Protein AF-A0A534Q8P6-F1 (afdb_monomer_lite)

Sequence (407 aa):
MGNRSRAVISVIGRDQKGVVARVSTYLASSNVNIEDIEQRVMEGLFIMTMLVDLSDLQTTLDELVLGLRRIGEEINMEVTVRLAGGPPERKRVAALVTREPHCLEQLIREREAGSLNGDLVVILSNHPDLEPLARQHGIPFAWSPSTDKTAHEDFLLARFGEHRPDLVVLARYMQILSQRVIDRYPFRIINIHPSLLPYHPGSNAYKQAWEEGVRVSGEGPEGHLPPGALPGRGGGHLVSAGFMVWVTGPDEVSLLEVADAIAARLRARRVPTETLDGRTPGIEALEGDGLAGRVAFVASTLARHGVATVVAVPADRCTERQQVRSLVGSMIEVYVRPARGVPRTGYEPPERPEVEIVSPEAAPGAGVERTLRTLEILKLLPPGDDTPYSEEEEREVLRRLKGFGYL

pLDDT: mean 70.34, std 19.44, range [22.45, 97.81]

Foldseek 3Di:
DDDFWKKKKKKKDFDDPCLCVQLVVLCVVQVKAFPDKDWDDDPRMTIIITIITCPPGPDDPVVSQVSQVVSCVVVVIDMDMGTDPDQQPAFAEEEEEEQDCPLVVVVLVCVVVVVRSHDHAEYEYLDCNCVVVCVVSVHHYDHHHCPPVVVRLVVVVVVCVVRVGQAYEHSVRPDDDDPVSCVVNPVRYYYDDVDDDDDDDDLLRLVVVVVVVVVVDPDDDDDDDDDDDDPDDDDDDDLQQEAEEEEAEQDLVLLVVLLVLLQVVCVVLVQAEDEAEPVDPSLVSLDDPLSLVSVLLRSQSCSRVRYYYYYRYYDQDQVSVVNSCVVHVRYAYEYEAEPDDDGDPRRDGHPAGLAYAYPPHPDPCPSSVLVVVLCVLLVSGPDDPDDDDDPVSSVVSVVSCVVVVSD

Radius of gyration: 25.94 Å; chains: 1; bounding box: 69×55×58 Å

Secondary structure (DSSP, 8-state):
-----EEEEEEEEE--TTHHHHHHHHHHHTT-EEEEEEEEEETTEEEEEEEEE-TT-SS-HHHHHHHHHHHHHHTTEEEEEEEETSPP--EEEEEEE-S--HHHHHHHHHHHTT-SSEEEEEEEESSSTTHHHHHHTT--EEE--TTSHHHHHHHHHHHHHHH--SEEEEES--S---HHHHTTSTT-EEEE-SSPP-S--STTHHHHHHHHHHHT--S-S--PPPPPPPPP---S-------EEEEE-S-HHHHHHHHHHHHHHHHHTT--EEEEETTSTTGGGG-STTHHHHHHHHHHHHHHTT-EEEEE----SHHHHHHHHHH-TTEEEEEEEESSS---TTPPPPSS-SEEEEESPSSTTHHHHHHHHHHHHTTSSPPPSS-PPPHHHHHHHHHHHHHTT--

Structure (mmCIF, N/CA/C/O backbone):
data_AF-A0A534Q8P6-F1
#
_entry.id   AF-A0A534Q8P6-F1
#
loop_
_atom_site.group_PDB
_atom_site.id
_atom_site.type_symbol
_atom_site.label_atom_id
_atom_site.label_alt_id
_atom_site.label_comp_id
_atom_site.label_asym_id
_atom_site.label_entity_id
_atom_site.label_seq_id
_atom_site.pdbx_PDB_ins_code
_atom_site.Cartn_x
_atom_site.Cartn_y
_atom_site.Cartn_z
_atom_site.occupancy
_atom_site.B_iso_or_equiv
_atom_site.auth_seq_id
_atom_site.auth_comp_id
_atom_site.auth_asym_id
_atom_site.auth_atom_id
_atom_site.pdbx_PDB_model_num
ATOM 1 N N . MET A 1 1 ? -14.763 -16.137 32.608 1.00 33.44 1 MET A N 1
ATOM 2 C CA . MET A 1 1 ? -14.062 -14.881 32.266 1.00 33.44 1 MET A CA 1
ATOM 3 C C . MET A 1 1 ? -15.046 -14.049 31.466 1.00 33.44 1 MET A C 1
ATOM 5 O O . MET A 1 1 ? -15.541 -14.556 30.470 1.00 33.44 1 MET A O 1
ATOM 9 N N . GLY A 1 2 ? -15.458 -12.893 31.993 1.00 36.91 2 GLY A N 1
ATOM 10 C CA . GLY A 1 2 ? -16.567 -12.098 31.452 1.00 36.91 2 GLY A CA 1
ATOM 11 C C . GLY A 1 2 ? -16.323 -11.669 30.006 1.00 36.91 2 GLY A C 1
ATOM 12 O O . GLY A 1 2 ? -15.196 -11.348 29.636 1.00 36.91 2 GLY A O 1
ATOM 13 N N . ASN A 1 3 ? -17.376 -11.718 29.195 1.00 43.03 3 ASN A N 1
ATOM 14 C CA . ASN A 1 3 ? -17.354 -11.385 27.777 1.00 43.03 3 ASN A CA 1
ATOM 15 C C . ASN A 1 3 ? -17.116 -9.869 27.620 1.00 43.03 3 ASN A C 1
ATOM 17 O O . ASN A 1 3 ? -18.063 -9.091 27.723 1.00 43.03 3 ASN A O 1
ATOM 21 N N . ARG A 1 4 ? -15.855 -9.440 27.458 1.00 56.53 4 ARG A N 1
ATOM 22 C CA . ARG A 1 4 ? -15.509 -8.024 27.242 1.00 56.53 4 ARG A CA 1
ATOM 23 C C . ARG A 1 4 ? -16.146 -7.555 25.938 1.00 56.53 4 ARG A C 1
ATOM 25 O O . ARG A 1 4 ? -15.756 -8.013 24.864 1.00 56.53 4 ARG A O 1
ATOM 32 N N . SER A 1 5 ? -17.131 -6.669 26.037 1.00 78.88 5 SER A N 1
ATOM 33 C CA . SER A 1 5 ? -17.804 -6.099 24.870 1.00 78.88 5 SER A CA 1
ATOM 34 C C . SER A 1 5 ? -16.984 -4.917 24.381 1.00 78.88 5 SER A C 1
ATOM 36 O O . SER A 1 5 ? -17.054 -3.834 24.947 1.00 78.88 5 SER A O 1
ATOM 38 N N . ARG A 1 6 ? -16.159 -5.132 23.359 1.00 86.12 6 ARG A N 1
ATOM 39 C CA . ARG A 1 6 ? -15.326 -4.080 22.771 1.00 86.12 6 ARG A CA 1
ATOM 40 C C . ARG A 1 6 ? -16.016 -3.451 21.572 1.00 86.12 6 ARG A C 1
ATOM 42 O O . ARG A 1 6 ? -16.829 -4.095 20.909 1.00 86.12 6 ARG A O 1
ATOM 49 N N . ALA A 1 7 ? -15.650 -2.222 21.239 1.00 83.12 7 ALA A N 1
ATOM 50 C CA . ALA A 1 7 ? -16.031 -1.598 19.980 1.00 83.12 7 ALA A CA 1
ATOM 51 C C . ALA A 1 7 ? -14.885 -0.779 19.390 1.00 83.12 7 ALA A C 1
ATOM 53 O O . ALA A 1 7 ? -14.023 -0.284 20.107 1.00 83.12 7 ALA A O 1
ATOM 54 N N . VAL A 1 8 ? -14.891 -0.638 18.071 1.00 83.25 8 VAL A N 1
ATOM 55 C CA . VAL A 1 8 ? -14.047 0.295 17.334 1.00 83.25 8 VAL A CA 1
ATOM 56 C C . VAL A 1 8 ? -14.908 1.478 16.920 1.00 83.25 8 VAL A C 1
ATOM 58 O O . VAL A 1 8 ? -15.946 1.300 16.278 1.00 83.25 8 VAL A O 1
ATOM 61 N N . ILE A 1 9 ? -14.479 2.677 17.289 1.00 85.12 9 ILE A N 1
ATOM 62 C CA . ILE A 1 9 ? -15.102 3.937 16.893 1.00 85.12 9 ILE A CA 1
ATOM 63 C C . ILE A 1 9 ? -14.171 4.617 15.898 1.00 85.12 9 ILE A C 1
ATOM 65 O O . ILE A 1 9 ? -13.007 4.845 16.213 1.00 85.12 9 ILE A O 1
ATOM 69 N N . SER A 1 10 ? -14.674 4.957 14.714 1.00 76.62 10 SER A N 1
ATOM 70 C CA . SER A 1 10 ? -13.921 5.702 13.702 1.00 76.62 10 SER A CA 1
ATOM 71 C C . SER A 1 10 ? -14.588 7.045 13.433 1.00 76.62 10 SER A C 1
ATOM 73 O O . SER A 1 10 ? -15.798 7.102 13.218 1.00 76.62 10 SER A O 1
ATOM 75 N N . VAL A 1 11 ? -13.787 8.107 13.434 1.00 80.19 11 VAL A N 1
ATOM 76 C CA . VAL A 1 11 ? -14.193 9.497 13.203 1.00 80.19 11 VAL A CA 1
ATOM 77 C C . VAL A 1 11 ? -13.401 10.037 12.019 1.00 80.19 11 VAL A C 1
ATOM 79 O O . VAL A 1 11 ? -12.171 10.012 12.056 1.00 80.19 11 VAL A O 1
ATOM 82 N N . ILE A 1 12 ? -14.088 10.496 10.973 1.00 72.06 12 ILE A N 1
ATOM 83 C CA . ILE A 1 12 ? -13.470 10.949 9.720 1.00 72.06 12 ILE A CA 1
ATOM 84 C C . ILE A 1 12 ? -14.118 12.258 9.259 1.00 72.06 12 ILE A C 1
ATOM 86 O O . ILE A 1 12 ? -15.340 12.366 9.218 1.00 72.06 12 ILE A O 1
ATOM 90 N N . GLY A 1 13 ? -13.316 13.242 8.858 1.00 72.69 13 GLY A N 1
ATOM 91 C CA . GLY A 1 13 ? -13.818 14.474 8.238 1.00 72.69 13 GLY A CA 1
ATOM 92 C C . GLY A 1 13 ? -12.774 15.583 8.215 1.00 72.69 13 GLY A C 1
ATOM 93 O O . GLY A 1 13 ? -11.585 15.310 8.327 1.00 72.69 13 GLY A O 1
ATOM 94 N N . ARG A 1 14 ? -13.178 16.841 8.014 1.00 75.38 14 ARG A N 1
ATOM 95 C CA . ARG A 1 14 ? -12.217 17.955 7.898 1.00 75.38 14 ARG A CA 1
ATOM 96 C C . ARG A 1 14 ? -11.635 18.344 9.252 1.00 75.38 14 ARG A C 1
ATOM 98 O O . ARG A 1 14 ? -12.388 18.582 10.187 1.00 75.38 14 ARG A O 1
ATOM 105 N N . ASP A 1 15 ? -10.315 18.464 9.337 1.00 85.12 15 ASP A N 1
ATOM 106 C CA . ASP A 1 15 ? -9.618 18.795 10.576 1.00 85.12 15 ASP A CA 1
ATOM 107 C C . ASP A 1 15 ? -10.110 20.107 11.189 1.00 85.12 15 ASP A C 1
ATOM 109 O O . ASP A 1 15 ? -10.270 21.127 10.513 1.00 85.12 15 ASP A O 1
ATOM 113 N N . GLN A 1 16 ? -10.363 20.057 12.495 1.00 86.75 16 GLN A N 1
ATOM 114 C CA . GLN A 1 16 ? -10.823 21.198 13.264 1.00 86.75 16 GLN A CA 1
ATOM 115 C C . GLN A 1 16 ? -10.577 21.011 14.760 1.00 86.75 16 GLN A C 1
ATOM 117 O O . GLN A 1 16 ? -10.396 19.912 15.286 1.00 86.75 16 GLN A O 1
ATOM 122 N N . LYS A 1 17 ? -10.608 22.125 15.487 1.00 91.75 17 LYS A N 1
ATOM 123 C CA . LYS A 1 17 ? -10.339 22.137 16.925 1.00 91.75 17 LYS A CA 1
ATOM 124 C C . LYS A 1 17 ? -11.462 21.438 17.697 1.00 91.75 17 LYS A C 1
ATOM 126 O O . LYS A 1 17 ? -12.639 21.723 17.500 1.00 91.75 17 LYS A O 1
ATOM 131 N N . GLY A 1 18 ? -11.079 20.580 18.643 1.00 89.88 18 GLY A N 1
ATOM 132 C CA . GLY A 1 18 ? -11.996 20.005 19.633 1.00 89.88 18 GLY A CA 1
ATOM 133 C C . GLY A 1 18 ? -12.646 18.672 19.256 1.00 89.88 18 GLY A C 1
ATOM 134 O O . GLY A 1 18 ? -13.471 18.191 20.027 1.00 89.88 18 GLY A O 1
ATOM 135 N N . VAL A 1 19 ? -12.266 18.050 18.134 1.00 91.00 19 VAL A N 1
ATOM 136 C CA . VAL A 1 19 ? -12.803 16.743 17.701 1.00 91.00 19 VAL A CA 1
ATOM 137 C C . VAL A 1 19 ? -12.532 15.663 18.747 1.00 91.00 19 VAL A C 1
ATOM 139 O O . VAL A 1 19 ? -13.469 15.069 19.276 1.00 91.00 19 VAL A O 1
ATOM 142 N N . VAL A 1 20 ? -11.258 15.486 19.116 1.00 93.25 20 VAL A N 1
ATOM 143 C CA . VAL A 1 20 ? -10.827 14.514 20.134 1.00 93.25 20 VAL A CA 1
ATOM 144 C C . VAL A 1 20 ? -11.552 14.758 21.452 1.00 93.25 20 VAL A C 1
ATOM 146 O O . VAL A 1 20 ? -12.144 13.838 22.002 1.00 93.25 20 VAL A O 1
ATOM 149 N N . ALA A 1 21 ? -11.558 16.009 21.925 1.00 94.25 21 ALA A N 1
ATOM 150 C CA . ALA A 1 21 ? -12.142 16.379 23.210 1.00 94.25 21 ALA A CA 1
ATOM 151 C C . ALA A 1 21 ? -13.646 16.087 23.277 1.00 94.25 21 ALA A C 1
ATOM 153 O O . ALA A 1 21 ? -14.116 15.571 24.285 1.00 94.25 21 ALA A O 1
ATOM 154 N N . ARG A 1 22 ? -14.409 16.388 22.218 1.00 94.38 22 ARG A N 1
ATOM 155 C CA . ARG A 1 22 ? -15.857 16.124 22.188 1.00 94.38 22 ARG A CA 1
ATOM 156 C C . ARG A 1 22 ? -16.160 14.635 22.244 1.00 94.38 22 ARG A C 1
ATOM 158 O O . ARG A 1 22 ? -16.996 14.219 23.040 1.00 94.38 22 ARG A O 1
ATOM 165 N N . VAL A 1 23 ? -15.463 13.848 21.428 1.00 94.06 23 VAL A N 1
ATOM 166 C CA . VAL A 1 23 ? -15.669 12.398 21.365 1.00 94.06 23 VAL A CA 1
ATOM 167 C C . VAL A 1 23 ? -15.231 11.744 22.676 1.00 94.06 23 VAL A C 1
ATOM 169 O O . VAL A 1 23 ? -16.018 11.020 23.276 1.00 94.06 23 VAL A O 1
ATOM 172 N N . SER A 1 24 ? -14.035 12.051 23.185 1.00 95.44 24 SER A N 1
ATOM 173 C CA . SER A 1 24 ? -13.531 11.452 24.428 1.00 95.44 24 SER A CA 1
ATOM 174 C C . SER A 1 24 ? -14.345 11.859 25.658 1.00 95.44 24 SER A C 1
ATOM 176 O O . SER A 1 24 ? -14.620 11.015 26.506 1.00 95.44 24 SER A O 1
ATOM 178 N N . THR A 1 25 ? -14.801 13.115 25.739 1.00 95.56 25 THR A N 1
ATOM 179 C CA . THR A 1 25 ? -15.670 13.581 26.836 1.00 95.56 25 THR A CA 1
ATOM 180 C C . THR A 1 25 ? -17.010 12.857 26.815 1.00 95.56 25 THR A C 1
ATOM 182 O O . THR A 1 25 ? -17.512 12.465 27.866 1.00 95.56 25 THR A O 1
ATOM 185 N N . TYR A 1 26 ? -17.587 12.640 25.631 1.00 95.38 26 TYR A N 1
ATOM 186 C CA . TYR A 1 26 ? -18.837 11.898 25.509 1.00 95.38 26 TYR A CA 1
ATOM 187 C C . TYR A 1 26 ? -18.687 10.430 25.928 1.00 95.38 26 TYR A C 1
ATOM 189 O O . TYR A 1 26 ? -19.514 9.926 26.694 1.00 95.38 26 TYR A O 1
ATOM 197 N N . LEU A 1 27 ? -17.604 9.770 25.505 1.00 94.75 27 LEU A N 1
ATOM 198 C CA . LEU A 1 27 ? -17.284 8.405 25.931 1.00 94.75 27 LEU A CA 1
ATOM 199 C C . LEU A 1 27 ? -17.103 8.324 27.450 1.00 94.75 27 LEU A C 1
ATOM 201 O O . LEU A 1 27 ? -17.745 7.496 28.095 1.00 94.75 27 LEU A O 1
ATOM 205 N N . ALA A 1 28 ? -16.341 9.250 28.036 1.00 94.06 28 ALA A N 1
ATOM 206 C CA . ALA A 1 28 ? -16.166 9.333 29.482 1.00 94.06 28 ALA A CA 1
ATOM 207 C C . ALA A 1 28 ? -17.502 9.552 30.217 1.00 94.06 28 ALA A C 1
ATOM 209 O O . ALA A 1 28 ? -17.772 8.884 31.211 1.00 94.06 28 ALA A O 1
ATOM 210 N N . SER A 1 29 ? -18.377 10.427 29.703 1.00 93.44 29 SER A N 1
ATOM 211 C CA . SER A 1 29 ? -19.708 10.667 30.286 1.00 93.44 29 SER A CA 1
ATOM 212 C C . SER A 1 29 ? -20.639 9.453 30.214 1.00 93.44 29 SER A C 1
ATOM 214 O O . SER A 1 29 ? -21.556 9.340 31.021 1.00 93.44 29 SER A O 1
ATOM 216 N N . SER A 1 30 ? -20.378 8.534 29.279 1.00 92.62 30 SER A N 1
ATOM 217 C CA . SER A 1 30 ? -21.107 7.269 29.126 1.00 92.62 30 SER A CA 1
ATOM 218 C C . SER A 1 30 ? -20.444 6.110 29.886 1.00 92.62 30 SER A C 1
ATOM 220 O O . SER A 1 30 ? -20.884 4.968 29.760 1.00 92.62 30 SER A O 1
ATOM 222 N N . ASN A 1 31 ? -19.396 6.399 30.671 1.00 93.50 31 ASN A N 1
ATOM 223 C CA . ASN A 1 31 ? -18.574 5.428 31.395 1.00 93.50 31 ASN A CA 1
ATOM 224 C C . ASN A 1 31 ? -17.889 4.393 30.477 1.00 93.50 31 ASN A C 1
ATOM 226 O O . ASN A 1 31 ? -17.734 3.227 30.831 1.00 93.50 31 ASN A O 1
ATOM 230 N N . VAL A 1 32 ? -17.492 4.826 29.276 1.00 93.44 32 VAL A N 1
ATOM 231 C CA . VAL A 1 32 ? -16.765 4.009 28.298 1.00 93.44 32 VAL A CA 1
ATOM 232 C C . VAL A 1 32 ? -15.267 4.245 28.443 1.00 93.44 32 VAL A C 1
ATOM 234 O O . VAL A 1 32 ? -14.797 5.380 28.331 1.00 93.44 32 VAL A O 1
ATOM 237 N N . ASN A 1 33 ? -14.510 3.167 28.646 1.00 93.00 33 ASN A N 1
ATOM 238 C CA . ASN A 1 33 ? -13.055 3.232 28.714 1.00 93.00 33 ASN A CA 1
ATOM 239 C C . ASN A 1 33 ? -12.439 3.147 27.308 1.00 93.00 33 ASN A C 1
ATOM 241 O O . ASN A 1 33 ? -12.850 2.320 26.495 1.00 93.00 33 ASN A O 1
ATOM 245 N N . ILE A 1 34 ? -11.430 3.971 27.029 1.00 94.12 34 ILE A N 1
ATOM 246 C CA . ILE A 1 34 ? -10.664 3.920 25.777 1.00 94.12 34 ILE A CA 1
ATOM 247 C C . ILE A 1 34 ? -9.431 3.043 26.032 1.00 94.12 34 ILE A C 1
ATOM 249 O O . ILE A 1 34 ? -8.584 3.397 26.848 1.00 94.12 34 ILE A O 1
ATOM 253 N N . GLU A 1 35 ? -9.345 1.889 25.369 1.00 88.31 35 GLU A N 1
ATOM 254 C CA . GLU A 1 35 ? -8.198 0.972 25.468 1.00 88.31 35 GLU A CA 1
ATOM 255 C C . GLU A 1 35 ? -7.057 1.385 24.529 1.00 88.31 35 GLU A C 1
ATOM 257 O O . GLU A 1 35 ? -5.892 1.232 24.888 1.00 88.31 35 GLU A O 1
ATOM 262 N N . ASP A 1 36 ? -7.389 1.902 23.343 1.00 83.19 36 ASP A N 1
ATOM 263 C CA . ASP A 1 36 ? -6.418 2.362 22.348 1.00 83.19 36 ASP A CA 1
ATOM 264 C C . ASP A 1 36 ? -6.981 3.531 21.533 1.00 83.19 36 ASP A C 1
ATOM 266 O O . ASP A 1 36 ? -8.192 3.621 21.304 1.00 83.19 36 ASP A O 1
ATOM 270 N N . ILE A 1 37 ? -6.104 4.433 21.099 1.00 88.88 37 ILE A N 1
ATOM 271 C CA . ILE A 1 37 ? -6.458 5.598 20.292 1.00 88.88 37 ILE A CA 1
ATOM 272 C C . ILE A 1 37 ? -5.349 5.914 19.291 1.00 88.88 37 ILE A C 1
ATOM 274 O O . ILE A 1 37 ? -4.226 6.255 19.652 1.00 88.88 37 ILE A O 1
ATOM 278 N N . GLU A 1 38 ? -5.711 5.902 18.014 1.00 77.94 38 GLU A N 1
ATOM 279 C CA . GLU A 1 38 ? -4.862 6.369 16.927 1.00 77.94 38 GLU A CA 1
ATOM 280 C C . GLU A 1 38 ? -5.497 7.587 16.259 1.00 77.94 38 GLU A C 1
ATOM 282 O O . GLU A 1 38 ? -6.684 7.591 15.923 1.00 77.94 38 GLU A O 1
ATOM 287 N N . GLN A 1 39 ? -4.694 8.623 16.025 1.00 77.81 39 GLN A N 1
ATOM 288 C CA . GLN A 1 39 ? -5.105 9.826 15.309 1.00 77.81 39 GLN A CA 1
ATOM 289 C C . GLN A 1 39 ? -4.134 10.107 14.165 1.00 77.81 39 GLN A C 1
ATOM 291 O O . GLN A 1 39 ? -2.916 10.008 14.320 1.00 77.81 39 GLN A O 1
ATOM 296 N N . ARG A 1 40 ? -4.677 10.537 13.026 1.00 66.88 40 ARG A N 1
ATOM 297 C CA . ARG A 1 40 ? -3.910 11.035 11.889 1.00 66.88 40 ARG A CA 1
ATOM 298 C C . ARG A 1 40 ? -4.584 12.256 11.274 1.00 66.88 40 ARG A C 1
ATOM 300 O O . ARG A 1 40 ? -5.805 12.304 11.157 1.00 66.88 40 ARG A O 1
ATOM 307 N N . VAL A 1 41 ? -3.773 13.221 10.849 1.00 71.50 41 VAL A N 1
ATOM 308 C CA . VAL A 1 41 ? -4.219 14.362 10.042 1.00 71.50 41 VAL A CA 1
ATOM 309 C C . VAL A 1 41 ? -3.399 14.384 8.758 1.00 71.50 41 VAL A C 1
ATOM 311 O O . VAL A 1 41 ? -2.172 14.361 8.817 1.00 71.50 41 VAL A O 1
ATOM 314 N N . MET A 1 42 ? -4.065 14.385 7.605 1.00 50.28 42 MET A N 1
ATOM 315 C CA . MET A 1 42 ? -3.437 14.426 6.279 1.00 50.28 42 MET A CA 1
ATOM 316 C C . MET A 1 42 ? -4.190 15.427 5.408 1.00 50.28 42 MET A C 1
ATOM 318 O O . MET A 1 42 ? -5.382 15.251 5.195 1.00 50.28 42 MET A O 1
ATOM 322 N N . GLU A 1 43 ? -3.525 16.484 4.932 1.00 58.91 43 GLU A N 1
ATOM 323 C CA . GLU A 1 43 ? -4.118 17.480 4.012 1.00 58.91 43 GLU A CA 1
ATOM 324 C C . GLU A 1 43 ? -5.461 18.078 4.490 1.00 58.91 43 GLU A C 1
ATOM 326 O O . GLU A 1 43 ? -6.377 18.340 3.713 1.00 58.91 43 GLU A O 1
ATOM 331 N N . GLY A 1 44 ? -5.605 18.286 5.802 1.00 64.06 44 GLY A N 1
ATOM 332 C CA . GLY A 1 44 ? -6.846 18.794 6.393 1.00 64.06 44 GLY A CA 1
ATOM 333 C C . GLY A 1 44 ? -7.966 17.754 6.509 1.00 64.06 44 GLY A C 1
ATOM 334 O O . GLY A 1 44 ? -9.077 18.121 6.879 1.00 64.06 44 GLY A O 1
ATOM 335 N N . LEU A 1 45 ? -7.698 16.475 6.237 1.00 60.62 45 LEU A N 1
ATOM 336 C CA . LEU A 1 45 ? -8.537 15.340 6.618 1.00 60.62 45 LEU A CA 1
ATOM 337 C C . LEU A 1 45 ? -8.068 14.794 7.971 1.00 60.62 45 LEU A C 1
ATOM 339 O O . LEU A 1 45 ? -6.913 14.402 8.134 1.00 60.62 45 LEU A O 1
ATOM 343 N N . PHE A 1 46 ? -8.976 14.754 8.933 1.00 74.75 46 PHE A N 1
ATOM 344 C CA . PHE A 1 46 ? -8.807 14.172 10.253 1.00 74.75 46 PHE A CA 1
ATOM 345 C C . PHE A 1 46 ? -9.388 12.759 10.268 1.00 74.75 46 PHE A C 1
ATOM 347 O O . PHE A 1 46 ? -10.533 12.547 9.865 1.00 74.75 46 PHE A O 1
ATOM 354 N N . ILE A 1 47 ? -8.599 11.804 10.752 1.00 71.00 47 ILE A N 1
ATOM 355 C CA . ILE A 1 47 ? -9.003 10.418 10.979 1.00 71.00 47 ILE A CA 1
ATOM 356 C C . ILE A 1 47 ? -8.615 10.054 12.407 1.00 71.00 47 ILE A C 1
ATOM 358 O O . ILE A 1 47 ? -7.460 10.210 12.803 1.00 71.00 47 ILE A O 1
ATOM 362 N N . MET A 1 48 ? -9.562 9.534 13.175 1.00 84.81 48 MET A N 1
ATOM 363 C CA . MET A 1 48 ? -9.317 9.030 14.522 1.00 84.81 48 MET A CA 1
ATOM 364 C C . MET A 1 48 ? -10.021 7.696 14.708 1.00 84.81 48 MET A C 1
ATOM 366 O O . MET A 1 48 ? -11.208 7.575 14.412 1.00 84.81 48 MET A O 1
ATOM 370 N N . THR A 1 49 ? -9.286 6.706 15.203 1.00 78.50 49 THR A N 1
ATOM 371 C CA . THR A 1 49 ? -9.804 5.376 15.525 1.00 78.50 49 THR A CA 1
ATOM 372 C C . THR A 1 49 ? -9.581 5.107 17.004 1.00 78.50 49 THR A C 1
ATOM 374 O O . THR A 1 49 ? -8.486 5.318 17.513 1.00 78.50 49 THR A O 1
ATOM 377 N N . MET A 1 50 ? -10.621 4.658 17.698 1.00 85.38 50 MET A N 1
ATOM 378 C CA . MET A 1 50 ? -10.581 4.324 19.118 1.00 85.38 50 MET A CA 1
ATOM 379 C C . MET A 1 50 ? -11.040 2.884 19.316 1.00 85.38 50 MET A C 1
ATOM 381 O O . MET A 1 50 ? -12.127 2.524 18.863 1.00 85.38 50 MET A O 1
ATOM 385 N N . LEU A 1 51 ? -10.247 2.082 20.021 1.00 86.62 51 LEU A N 1
ATOM 386 C CA . LEU A 1 51 ? -10.705 0.826 20.606 1.00 86.62 51 LEU A CA 1
ATOM 387 C C . LEU A 1 51 ? -11.256 1.133 21.997 1.00 86.62 51 LEU A C 1
ATOM 389 O O . LEU A 1 51 ? -10.550 1.689 22.838 1.00 86.62 51 LEU A O 1
ATOM 393 N N . VAL A 1 52 ? -12.511 0.773 22.241 1.00 89.06 52 VAL A N 1
ATOM 394 C CA . VAL A 1 52 ? -13.197 1.059 23.500 1.00 89.06 52 VAL A CA 1
ATOM 395 C C . VAL A 1 52 ? -13.727 -0.203 24.163 1.00 89.06 52 VAL A C 1
ATOM 397 O O . VAL A 1 52 ? -14.146 -1.146 23.487 1.00 89.06 52 VAL A O 1
ATOM 400 N N . ASP A 1 53 ? -13.738 -0.192 25.492 1.00 90.06 53 ASP A N 1
ATOM 401 C CA . ASP A 1 53 ? -14.380 -1.198 26.329 1.00 90.06 53 ASP A CA 1
ATOM 402 C C . ASP A 1 53 ? -15.756 -0.691 26.779 1.00 90.06 53 ASP A C 1
ATOM 404 O O . ASP A 1 53 ? -15.877 0.348 27.432 1.00 90.06 53 ASP A O 1
ATOM 408 N N . LEU A 1 54 ? -16.796 -1.434 26.404 1.00 89.75 54 LEU A N 1
ATOM 409 C CA . LEU A 1 54 ? -18.194 -1.158 26.732 1.00 89.75 54 LEU A CA 1
ATOM 410 C C . LEU A 1 54 ? -18.673 -1.960 27.951 1.00 89.75 54 LEU A C 1
ATOM 412 O O . LEU A 1 54 ? -19.868 -1.959 28.236 1.00 89.75 54 LEU A O 1
ATOM 416 N N . SER A 1 55 ? -17.782 -2.667 28.658 1.00 86.62 55 SER A N 1
ATOM 417 C CA . SER A 1 55 ? -18.152 -3.526 29.796 1.00 86.62 55 SER A CA 1
ATOM 418 C C . SER A 1 55 ? -18.878 -2.768 30.916 1.00 86.62 55 SER A C 1
ATOM 420 O O . SER A 1 55 ? -19.764 -3.341 31.546 1.00 86.62 55 SER A O 1
ATOM 422 N N . ASP A 1 56 ? -18.553 -1.487 31.111 1.00 87.50 56 ASP A N 1
ATOM 423 C CA . ASP A 1 56 ? -19.132 -0.624 32.150 1.00 87.50 56 ASP A CA 1
ATOM 424 C C . ASP A 1 56 ? -20.071 0.466 31.586 1.00 87.50 56 ASP A C 1
ATOM 426 O O . ASP A 1 56 ? -20.341 1.469 32.256 1.00 87.50 56 ASP A O 1
ATOM 430 N N . LEU A 1 57 ? -20.573 0.289 30.354 1.00 88.06 57 LEU A N 1
ATOM 431 C CA . LEU A 1 57 ? -21.455 1.249 29.683 1.00 88.06 57 LEU A CA 1
ATOM 432 C C . LEU A 1 57 ? -22.726 1.507 30.516 1.00 88.06 57 LEU A C 1
ATOM 434 O O . LEU A 1 57 ? -23.462 0.579 30.849 1.00 88.06 57 LEU A O 1
ATOM 438 N N . GLN A 1 58 ? -23.004 2.778 30.828 1.00 81.25 58 GLN A N 1
ATOM 439 C CA . GLN A 1 58 ? -24.184 3.163 31.626 1.00 81.25 58 GLN A CA 1
ATOM 440 C C . GLN A 1 58 ? -25.459 3.393 30.803 1.00 81.25 58 GLN A C 1
ATOM 442 O O . GLN A 1 58 ? -26.547 3.500 31.368 1.00 81.25 58 GLN A O 1
ATOM 447 N N . THR A 1 59 ? -25.330 3.479 29.483 1.00 83.44 59 THR A N 1
ATOM 448 C CA . THR A 1 59 ? -26.430 3.671 28.531 1.00 83.44 59 THR A CA 1
ATOM 449 C C . THR A 1 59 ? -26.609 2.434 27.654 1.00 83.44 59 THR A C 1
ATOM 451 O O . THR A 1 59 ? -25.854 1.465 27.731 1.00 83.44 59 THR A O 1
ATOM 454 N N . THR A 1 60 ? -27.626 2.432 26.799 1.00 84.44 60 THR A N 1
ATOM 455 C CA . THR A 1 60 ? -27.721 1.418 25.743 1.00 84.44 60 THR A CA 1
ATOM 456 C C . THR A 1 60 ? -26.704 1.693 24.628 1.00 84.44 60 THR A C 1
ATOM 458 O O . THR A 1 60 ? -26.301 2.835 24.393 1.00 84.44 60 THR A O 1
ATOM 461 N N . LEU A 1 61 ? -26.302 0.649 23.890 1.00 82.62 61 LEU A N 1
ATOM 462 C CA . LEU A 1 61 ? -25.433 0.807 22.716 1.00 82.62 61 LEU A CA 1
ATOM 463 C C . LEU A 1 61 ? -26.051 1.763 21.683 1.00 82.62 61 LEU A C 1
ATOM 465 O O . LEU A 1 61 ? -25.341 2.581 21.106 1.00 82.62 61 LEU A O 1
ATOM 469 N N . ASP A 1 62 ? -27.366 1.688 21.479 1.00 79.94 62 ASP A N 1
ATOM 470 C CA . ASP A 1 62 ? -28.076 2.554 20.537 1.00 79.94 62 ASP A CA 1
ATOM 471 C C . ASP A 1 62 ? -28.006 4.026 20.959 1.00 79.94 62 ASP A C 1
ATOM 473 O O . ASP A 1 62 ? -27.741 4.891 20.125 1.00 79.94 62 ASP A O 1
ATOM 477 N N . GLU A 1 63 ? -28.162 4.326 22.251 1.00 84.56 63 GLU A N 1
ATOM 478 C CA . GLU A 1 63 ? -28.004 5.686 22.780 1.00 84.56 63 GLU A CA 1
ATOM 479 C C . GLU A 1 63 ? -26.575 6.207 22.607 1.00 84.56 63 GLU A C 1
ATOM 481 O O . GLU A 1 63 ? -26.398 7.357 22.197 1.00 84.56 63 GLU A O 1
ATOM 486 N N . LEU A 1 64 ? -25.564 5.364 22.857 1.00 88.00 64 LEU A N 1
ATOM 487 C CA . LEU A 1 64 ? -24.158 5.703 22.622 1.00 88.00 64 LEU A CA 1
ATOM 488 C C . LEU A 1 64 ? -23.912 6.044 21.144 1.00 88.00 64 LEU A C 1
ATOM 490 O O . LEU A 1 64 ? -23.306 7.068 20.822 1.00 88.00 64 LEU A O 1
ATOM 494 N N . VAL A 1 65 ? -24.399 5.199 20.232 1.00 85.00 65 VAL A N 1
ATOM 495 C CA . VAL A 1 65 ? -24.249 5.389 18.783 1.00 85.00 65 VAL A CA 1
ATOM 496 C C . VAL A 1 65 ? -24.976 6.650 18.317 1.00 85.00 65 VAL A C 1
ATOM 498 O O . VAL A 1 65 ? -24.414 7.422 17.540 1.00 85.00 65 VAL A O 1
ATOM 501 N N . LEU A 1 66 ? -26.198 6.893 18.794 1.00 84.44 66 LEU A N 1
ATOM 502 C CA . LEU A 1 66 ? -26.969 8.092 18.461 1.00 84.44 66 LEU A CA 1
ATOM 503 C C . LEU A 1 66 ? -26.290 9.368 18.972 1.00 84.44 66 LEU A C 1
ATOM 505 O O . LEU A 1 66 ? -26.224 10.354 18.238 1.00 84.44 66 LEU A O 1
ATOM 509 N N . GLY A 1 67 ? -25.743 9.362 20.189 1.00 88.06 67 GLY A N 1
ATOM 510 C CA . GLY A 1 67 ? -25.026 10.520 20.722 1.00 88.06 67 GLY A CA 1
ATOM 511 C C . GLY A 1 67 ? -23.711 10.795 19.992 1.00 88.06 67 GLY A C 1
ATOM 512 O O . GLY A 1 67 ? -23.426 11.949 19.673 1.00 88.06 67 GLY A O 1
ATOM 513 N N . LEU A 1 68 ? -22.958 9.750 19.634 1.00 89.56 68 LEU A N 1
ATOM 514 C CA . LEU A 1 68 ? -21.763 9.871 18.792 1.00 89.56 68 LEU A CA 1
ATOM 515 C C . LEU A 1 68 ? -22.087 10.404 17.393 1.00 89.56 68 LEU A C 1
ATOM 517 O O . LEU A 1 68 ? -21.358 11.254 16.886 1.00 89.56 68 LEU A O 1
ATOM 521 N N . ARG A 1 69 ? -23.194 9.957 16.785 1.00 84.69 69 ARG A N 1
ATOM 522 C CA . ARG A 1 69 ? -23.675 10.500 15.505 1.00 84.69 69 ARG A CA 1
ATOM 523 C C . ARG A 1 69 ? -24.050 11.969 15.615 1.00 84.69 69 ARG A C 1
ATOM 525 O O . ARG A 1 69 ? -23.630 12.743 14.766 1.00 84.69 69 ARG A O 1
ATOM 532 N N . ARG A 1 70 ? -24.761 12.366 16.675 1.00 89.31 70 ARG A N 1
ATOM 533 C CA . ARG A 1 70 ? -25.110 13.774 16.915 1.00 89.31 70 ARG A CA 1
ATOM 534 C C . ARG A 1 70 ? -23.865 14.644 17.062 1.00 89.31 70 ARG A C 1
ATOM 536 O O . ARG A 1 70 ? -23.807 15.721 16.483 1.00 89.31 70 ARG A O 1
ATOM 543 N N . ILE A 1 71 ? -22.854 14.164 17.791 1.00 90.69 71 ILE A N 1
ATOM 544 C CA . ILE A 1 71 ? -21.553 14.841 17.853 1.00 90.69 71 ILE A CA 1
ATOM 545 C C . ILE A 1 71 ? -20.985 14.954 16.443 1.00 90.69 71 ILE A C 1
ATOM 547 O O . ILE A 1 71 ? -20.679 16.061 16.026 1.00 90.69 71 ILE A O 1
ATOM 551 N N . GLY A 1 72 ? -20.914 13.849 15.695 1.00 86.62 72 GLY A N 1
ATOM 552 C CA . GLY A 1 72 ? -20.486 13.839 14.296 1.00 86.62 72 GLY A CA 1
ATOM 553 C C . GLY A 1 72 ? -21.165 14.920 13.454 1.00 86.62 72 GLY A C 1
ATOM 554 O O . GLY A 1 72 ? -20.482 15.726 12.836 1.00 86.62 72 GLY A O 1
ATOM 555 N N . GLU A 1 73 ? -22.490 15.020 13.511 1.00 85.56 73 GLU A N 1
ATOM 556 C CA . GLU A 1 73 ? -23.271 16.048 12.815 1.00 85.56 73 GLU A CA 1
ATOM 557 C C . GLU A 1 73 ? -22.907 17.475 13.261 1.00 85.56 73 GLU A C 1
ATOM 559 O O . GLU A 1 73 ? -22.670 18.336 12.413 1.00 85.56 73 GLU A O 1
ATOM 564 N N . GLU A 1 74 ? -22.790 17.731 14.570 1.00 89.50 74 GLU A N 1
ATOM 565 C CA . GLU A 1 74 ? -22.400 19.041 15.121 1.00 89.50 74 GLU A CA 1
ATOM 566 C C . GLU A 1 74 ? -21.010 19.488 14.653 1.00 89.50 74 GLU A C 1
ATOM 568 O O . GLU A 1 74 ? -20.774 20.679 14.439 1.00 89.50 74 GLU A O 1
ATOM 573 N N . ILE A 1 75 ? -20.079 18.539 14.523 1.00 88.38 75 ILE A N 1
ATOM 574 C CA . ILE A 1 75 ? -18.707 18.797 14.084 1.00 88.38 75 ILE A CA 1
ATOM 575 C C . ILE A 1 75 ? -18.465 18.507 12.599 1.00 88.38 75 ILE A C 1
ATOM 577 O O . ILE A 1 75 ? -17.325 18.614 12.159 1.00 88.38 75 ILE A O 1
ATOM 581 N N . ASN A 1 76 ? -19.504 18.209 11.816 1.00 81.88 76 ASN A N 1
ATOM 582 C CA . ASN A 1 76 ? -19.400 17.846 10.400 1.00 81.88 76 ASN A CA 1
ATOM 583 C C . ASN A 1 76 ? -18.369 16.723 10.130 1.00 81.88 76 ASN A C 1
ATOM 585 O O . ASN A 1 76 ? -17.506 16.824 9.255 1.00 81.88 76 ASN A O 1
ATOM 589 N N . MET A 1 77 ? -18.456 15.665 10.937 1.00 84.00 77 MET A N 1
ATOM 590 C CA . MET A 1 77 ? -17.641 14.454 10.893 1.00 84.00 77 MET A CA 1
ATOM 591 C C . MET A 1 77 ? -18.522 13.221 10.710 1.00 84.00 77 MET A C 1
ATOM 593 O O . MET A 1 77 ? -19.589 13.099 11.312 1.00 84.00 77 MET A O 1
ATOM 597 N N . GLU A 1 78 ? -18.029 12.251 9.953 1.00 76.19 78 GLU A N 1
ATOM 598 C CA . GLU A 1 78 ? -18.594 10.911 9.912 1.00 76.19 78 GLU A CA 1
ATOM 599 C C . GLU A 1 78 ? -18.107 10.118 11.128 1.00 76.19 78 GLU A C 1
ATOM 601 O O . GLU A 1 78 ? -16.903 9.948 11.327 1.00 76.19 78 GLU A O 1
ATOM 606 N N . VAL A 1 79 ? -19.043 9.626 11.945 1.00 79.62 79 VAL A N 1
ATOM 607 C CA . VAL A 1 79 ? -18.742 8.779 13.105 1.00 79.62 79 VAL A CA 1
ATOM 608 C C . VAL A 1 79 ? -19.378 7.409 12.915 1.00 79.62 79 VAL A C 1
ATOM 610 O O . VAL A 1 79 ? -20.592 7.286 12.742 1.00 79.62 79 VAL A O 1
ATOM 613 N N . THR A 1 80 ? -18.559 6.362 12.980 1.00 76.50 80 THR A N 1
ATOM 614 C CA . THR A 1 80 ? -19.004 4.969 12.886 1.00 76.50 80 THR A CA 1
ATOM 615 C C . THR A 1 80 ? -18.587 4.192 14.125 1.00 76.50 80 THR A C 1
ATOM 617 O O . THR A 1 80 ? -17.517 4.419 14.681 1.00 76.50 80 THR A O 1
ATOM 620 N N . VAL A 1 81 ? -19.444 3.271 14.564 1.00 80.12 81 VAL A N 1
ATOM 621 C CA . VAL A 1 81 ? -19.202 2.393 15.714 1.00 80.12 81 VAL A CA 1
ATOM 622 C C . VAL A 1 81 ? -19.376 0.958 15.245 1.00 80.12 81 VAL A C 1
ATOM 624 O O . VAL A 1 81 ? -20.379 0.630 14.609 1.00 80.12 81 VAL A O 1
ATOM 627 N N . ARG A 1 82 ? -18.398 0.101 15.533 1.00 74.25 82 ARG A N 1
ATOM 628 C CA . ARG A 1 82 ? -18.413 -1.320 15.172 1.00 74.25 82 ARG A CA 1
ATOM 629 C C . ARG A 1 82 ? -18.092 -2.162 16.394 1.00 74.25 82 ARG A C 1
ATOM 631 O O . ARG A 1 82 ? -17.039 -1.979 16.988 1.00 74.25 82 ARG A O 1
ATOM 638 N N . LEU A 1 83 ? -18.960 -3.104 16.753 1.00 74.50 83 LEU A N 1
ATOM 639 C CA . LEU A 1 83 ? -18.670 -4.046 17.835 1.00 74.50 83 LEU A CA 1
ATOM 640 C C . LEU A 1 83 ? -17.492 -4.951 17.444 1.00 74.50 83 LEU A C 1
ATOM 642 O O . LEU A 1 83 ? -17.495 -5.573 16.381 1.00 74.50 83 LEU A O 1
ATOM 646 N N . ALA A 1 84 ? -16.488 -5.026 18.309 1.00 63.12 84 ALA A N 1
ATOM 647 C CA . ALA A 1 84 ? -15.352 -5.920 18.169 1.00 63.12 84 ALA A CA 1
ATOM 648 C C . ALA A 1 84 ? -15.707 -7.268 18.816 1.00 63.12 84 ALA A C 1
ATOM 650 O O . ALA A 1 84 ? -15.990 -7.335 20.010 1.00 63.12 84 ALA A O 1
ATOM 651 N N . GLY A 1 85 ? -15.717 -8.338 18.013 1.00 48.91 85 GLY A N 1
ATOM 652 C CA . GLY A 1 85 ? -16.038 -9.698 18.471 1.00 48.91 85 GLY A CA 1
ATOM 653 C C . GLY A 1 85 ? -17.253 -10.356 17.806 1.00 48.91 85 GLY A C 1
ATOM 654 O O . GLY A 1 85 ? -17.530 -11.518 18.093 1.00 48.91 85 GLY A O 1
ATOM 655 N N . GLY A 1 86 ? -17.958 -9.673 16.897 1.00 48.12 86 GLY A N 1
ATOM 656 C CA . GLY A 1 86 ? -18.858 -10.355 15.960 1.00 48.12 86 GLY A CA 1
ATOM 657 C C . GLY A 1 86 ? -18.057 -11.183 14.942 1.00 48.12 86 GLY A C 1
ATOM 658 O O . GLY A 1 86 ? -16.912 -10.817 14.654 1.00 48.12 86 GLY A O 1
ATOM 659 N N . PRO A 1 87 ? -18.610 -12.277 14.375 1.00 42.97 87 PRO A N 1
ATOM 660 C CA . PRO A 1 87 ? -17.993 -12.897 13.208 1.00 42.97 87 PRO A CA 1
ATOM 661 C C . PRO A 1 87 ? -17.803 -11.796 12.157 1.00 42.97 87 PRO A C 1
ATOM 663 O O . PRO A 1 87 ? -18.740 -11.023 11.933 1.00 42.97 87 PRO A O 1
ATOM 666 N N . PRO A 1 88 ? -16.606 -11.650 11.566 1.00 50.62 88 PRO A N 1
ATOM 667 C CA . PRO A 1 88 ? -16.393 -10.600 10.593 1.00 50.62 88 PRO A CA 1
ATOM 668 C C . PRO A 1 88 ? -17.413 -10.786 9.472 1.00 50.62 88 PRO A C 1
ATOM 670 O O . PRO A 1 88 ? -17.486 -11.849 8.855 1.00 50.62 88 PRO A O 1
ATOM 673 N N . GLU A 1 89 ? -18.243 -9.770 9.236 1.00 58.53 89 GLU A N 1
ATOM 674 C CA . GLU A 1 89 ? -19.088 -9.752 8.050 1.00 58.53 89 GLU A CA 1
ATOM 675 C C . GLU A 1 89 ? -18.164 -9.862 6.839 1.00 58.53 89 GLU A C 1
ATOM 677 O O . GLU A 1 89 ? -17.410 -8.926 6.547 1.00 58.53 89 GLU A O 1
ATOM 682 N N . ARG A 1 90 ? -18.190 -11.015 6.166 1.00 65.56 90 ARG A N 1
ATOM 683 C CA . ARG A 1 90 ? -17.355 -11.263 4.992 1.00 65.56 90 ARG A CA 1
ATOM 684 C C . ARG A 1 90 ? -17.752 -10.255 3.922 1.00 65.56 90 ARG A C 1
ATOM 686 O O . ARG A 1 90 ? -18.860 -10.290 3.393 1.00 65.56 90 ARG A O 1
ATOM 693 N N . LYS A 1 91 ? -16.858 -9.300 3.665 1.00 73.88 91 LYS A N 1
ATOM 694 C CA . LYS A 1 91 ? -17.101 -8.208 2.721 1.00 73.88 91 LYS A CA 1
ATOM 695 C C . LYS A 1 91 ? -17.073 -8.735 1.297 1.00 73.88 91 LYS A C 1
ATOM 697 O O . LYS A 1 91 ? -16.226 -9.555 0.957 1.00 73.88 91 LYS A O 1
ATOM 702 N N . ARG A 1 92 ? -17.971 -8.239 0.450 1.00 82.44 92 ARG A N 1
ATOM 703 C CA . ARG A 1 92 ? -17.996 -8.544 -0.983 1.00 82.44 92 ARG A CA 1
ATOM 704 C C . ARG A 1 92 ? -16.889 -7.756 -1.674 1.00 82.44 92 ARG A C 1
ATOM 706 O O . ARG A 1 92 ? -16.954 -6.532 -1.753 1.00 82.44 92 ARG A O 1
ATOM 713 N N . VAL A 1 93 ? -15.881 -8.450 -2.176 1.00 84.88 93 VAL A N 1
ATOM 714 C CA . VAL A 1 93 ? -14.702 -7.874 -2.822 1.00 84.88 93 VAL A CA 1
ATOM 715 C C . VAL A 1 93 ? -14.824 -8.013 -4.338 1.00 84.88 93 VAL A C 1
ATOM 717 O O . VAL A 1 93 ? -15.003 -9.117 -4.845 1.00 84.88 93 VAL A O 1
ATOM 720 N N . ALA A 1 94 ? -14.708 -6.910 -5.073 1.00 90.12 94 ALA A N 1
ATOM 721 C CA . ALA A 1 94 ? -14.485 -6.925 -6.518 1.00 90.12 94 ALA A CA 1
ATOM 722 C C . ALA A 1 94 ? -13.002 -6.666 -6.804 1.00 90.12 94 ALA A C 1
ATOM 724 O O . ALA A 1 94 ? -12.448 -5.713 -6.264 1.00 90.12 94 ALA A O 1
ATOM 725 N N . ALA A 1 95 ? -12.363 -7.468 -7.655 1.00 91.25 95 ALA A N 1
ATOM 726 C CA . ALA A 1 95 ? -10.979 -7.240 -8.072 1.00 91.25 95 ALA A CA 1
ATOM 727 C C . ALA A 1 95 ? -10.928 -6.666 -9.491 1.00 91.25 95 ALA A C 1
ATOM 729 O O . ALA A 1 95 ? -11.545 -7.214 -10.397 1.00 91.25 95 ALA A O 1
ATOM 730 N N . LEU A 1 96 ? -10.181 -5.585 -9.693 1.00 92.62 96 LEU A N 1
ATOM 731 C CA . LEU A 1 96 ? -9.857 -5.033 -11.004 1.00 92.62 96 LEU A CA 1
ATOM 732 C C . LEU A 1 96 ? -8.438 -5.448 -11.378 1.00 92.62 96 LEU A C 1
ATOM 734 O O . LEU A 1 96 ? -7.526 -5.283 -10.570 1.00 92.62 96 LEU A O 1
ATOM 738 N N . VAL A 1 97 ? -8.250 -5.969 -12.589 1.00 93.06 97 VAL A N 1
ATOM 739 C CA . VAL A 1 97 ? -6.969 -6.524 -13.058 1.00 93.06 97 VAL A CA 1
ATOM 740 C C . VAL A 1 97 ? -6.661 -6.110 -14.494 1.00 93.06 97 VAL A C 1
ATOM 742 O O . VAL A 1 97 ? -7.572 -5.818 -15.268 1.00 93.06 97 VAL A O 1
ATOM 745 N N . THR A 1 98 ? -5.380 -6.103 -14.861 1.00 91.44 98 THR A N 1
ATOM 746 C CA . THR A 1 98 ? -4.929 -5.855 -16.245 1.00 91.44 98 THR A CA 1
ATOM 747 C C . THR A 1 98 ? -4.530 -7.182 -16.896 1.00 91.44 98 THR A C 1
ATOM 749 O O . THR A 1 98 ? -5.397 -8.001 -17.177 1.00 91.44 98 THR A O 1
ATOM 752 N N . ARG A 1 99 ? -3.231 -7.429 -17.102 1.00 88.88 99 ARG A N 1
ATOM 753 C CA . ARG A 1 99 ? -2.698 -8.684 -17.659 1.00 88.88 99 ARG A CA 1
ATOM 754 C C . ARG A 1 99 ? -1.821 -9.457 -16.677 1.00 88.88 99 ARG A C 1
ATOM 756 O O . ARG A 1 99 ? -1.616 -10.649 -16.853 1.00 88.88 99 ARG A O 1
ATOM 763 N N . GLU A 1 100 ? -1.287 -8.785 -15.662 1.00 81.81 100 GLU A N 1
ATOM 764 C CA . GLU A 1 100 ? -0.374 -9.397 -14.698 1.00 81.81 100 GLU A CA 1
ATOM 765 C C . GLU A 1 100 ? -1.141 -10.263 -13.676 1.00 81.81 100 GLU A C 1
ATOM 767 O O . GLU A 1 100 ? -2.037 -9.746 -13.002 1.00 81.81 100 GLU A O 1
ATOM 772 N N . PRO A 1 101 ? -0.802 -11.557 -13.525 1.00 82.88 101 PRO A N 1
ATOM 773 C CA . PRO A 1 101 ? -1.593 -12.486 -12.722 1.00 82.88 101 PRO A CA 1
ATOM 774 C C . PRO A 1 101 ? -1.249 -12.482 -11.228 1.00 82.88 101 PRO A C 1
ATOM 776 O O . PRO A 1 101 ? -2.102 -12.828 -10.421 1.00 82.88 101 PRO A O 1
ATOM 779 N N . HIS A 1 102 ? -0.039 -12.097 -10.815 1.00 78.56 102 HIS A N 1
ATOM 780 C CA . HIS A 1 102 ? 0.493 -12.390 -9.471 1.00 78.56 102 HIS A CA 1
ATOM 781 C C . HIS A 1 102 ? -0.355 -11.827 -8.317 1.00 78.56 102 HIS A C 1
ATOM 783 O O . HIS A 1 102 ? -0.575 -12.523 -7.330 1.00 78.56 102 HIS A O 1
ATOM 789 N N . CYS A 1 103 ? -0.875 -10.597 -8.424 1.00 75.75 103 CYS A N 1
ATOM 790 C CA . CYS A 1 103 ? -1.761 -10.038 -7.393 1.00 75.75 103 CYS A CA 1
ATOM 791 C C . CYS A 1 103 ? -3.082 -10.806 -7.320 1.00 75.75 103 CYS A C 1
ATOM 793 O O . CYS A 1 103 ? -3.601 -11.045 -6.231 1.00 75.75 103 CYS A O 1
ATOM 795 N N . LEU A 1 104 ? -3.625 -11.183 -8.479 1.00 85.00 104 LEU A N 1
ATOM 796 C CA . LEU A 1 104 ? -4.860 -11.947 -8.558 1.00 85.00 104 LEU A CA 1
ATOM 797 C C . LEU A 1 104 ? -4.660 -13.369 -8.021 1.00 85.00 104 LEU A C 1
ATOM 799 O O . LEU A 1 104 ? -5.471 -13.835 -7.229 1.00 85.00 104 LEU A O 1
ATOM 803 N N . GLU A 1 105 ? -3.564 -14.031 -8.386 1.00 85.00 105 GLU A N 1
ATOM 804 C CA . GLU A 1 105 ? -3.189 -15.340 -7.857 1.00 85.00 105 GLU A CA 1
ATOM 805 C C . GLU A 1 105 ? -3.046 -15.311 -6.338 1.00 85.00 105 GLU A C 1
ATOM 807 O O . GLU A 1 105 ? -3.554 -16.206 -5.672 1.00 85.00 105 GLU A O 1
ATOM 812 N N . GLN A 1 106 ? -2.399 -14.284 -5.777 1.00 77.38 106 GLN A N 1
ATOM 813 C CA . GLN A 1 106 ? -2.282 -14.148 -4.328 1.00 77.38 106 GLN A CA 1
ATOM 814 C C . GLN A 1 106 ? -3.667 -14.012 -3.682 1.00 77.38 106 GLN A C 1
ATOM 816 O O . GLN 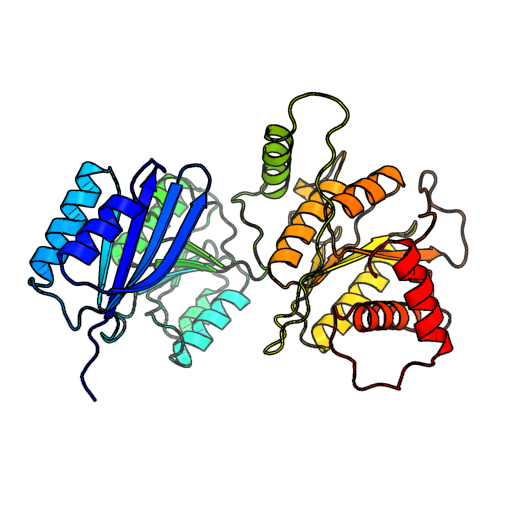A 1 106 ? -3.978 -14.755 -2.758 1.00 77.38 106 GLN A O 1
ATOM 821 N N . LEU A 1 107 ? -4.537 -13.134 -4.200 1.00 78.06 107 LEU A N 1
ATOM 822 C CA . LEU A 1 107 ? -5.908 -12.979 -3.690 1.00 78.06 107 LEU A CA 1
ATOM 823 C C . LEU A 1 107 ? -6.707 -14.289 -3.748 1.00 78.06 107 LEU A C 1
ATOM 825 O O . LEU A 1 107 ? -7.466 -14.591 -2.827 1.00 78.06 107 LEU A O 1
ATOM 829 N N . ILE A 1 108 ? -6.531 -15.071 -4.814 1.00 85.25 108 ILE A N 1
ATOM 830 C CA . ILE A 1 108 ? -7.167 -16.381 -4.971 1.00 85.25 108 ILE A CA 1
ATOM 831 C C . ILE A 1 108 ? -6.614 -17.383 -3.950 1.00 85.25 108 ILE A C 1
ATOM 833 O O . ILE A 1 108 ? -7.405 -18.053 -3.291 1.00 85.25 108 ILE A O 1
ATOM 837 N N . ARG A 1 109 ? -5.290 -17.451 -3.756 1.00 82.00 109 ARG A N 1
ATOM 838 C CA . ARG A 1 109 ? -4.661 -18.339 -2.760 1.00 82.00 109 ARG A CA 1
ATOM 839 C C . ARG A 1 109 ? -5.152 -18.036 -1.343 1.00 82.00 109 ARG A C 1
ATOM 841 O O . ARG A 1 109 ? -5.528 -18.957 -0.627 1.00 82.00 109 ARG A O 1
ATOM 848 N N . GLU A 1 110 ? -5.211 -16.761 -0.955 1.00 74.62 110 GLU A N 1
ATOM 849 C CA . GLU A 1 110 ? -5.714 -16.347 0.366 1.00 74.62 110 GLU A CA 1
ATOM 850 C C . GLU A 1 110 ? -7.217 -16.647 0.530 1.00 74.62 110 GLU A C 1
ATOM 852 O O . GLU A 1 110 ? -7.679 -17.019 1.611 1.00 74.62 110 GLU A O 1
ATOM 857 N N . ARG A 1 111 ? -8.007 -16.531 -0.549 1.00 83.56 111 ARG A N 1
ATOM 858 C CA . ARG A 1 111 ? -9.417 -16.959 -0.560 1.00 83.56 111 ARG A CA 1
ATOM 859 C C . ARG A 1 111 ? -9.542 -18.457 -0.295 1.00 83.56 111 ARG A C 1
ATOM 861 O O . ARG A 1 111 ? -10.370 -18.852 0.520 1.00 83.56 111 ARG A O 1
ATOM 868 N N . GLU A 1 112 ? -8.765 -19.280 -0.989 1.00 82.12 112 GLU A N 1
ATOM 869 C CA . GLU A 1 112 ? -8.818 -20.742 -0.859 1.00 82.12 112 GLU A CA 1
ATOM 870 C C . GLU A 1 112 ? -8.295 -21.229 0.495 1.00 82.12 112 GLU A C 1
ATOM 872 O O . GLU A 1 112 ? -8.835 -22.180 1.056 1.00 82.12 112 GLU A O 1
ATOM 877 N N . ALA A 1 113 ? -7.300 -20.538 1.054 1.00 75.81 113 ALA A N 1
ATOM 878 C CA . ALA A 1 113 ? -6.781 -20.789 2.395 1.00 75.81 113 ALA A CA 1
ATOM 879 C C . ALA A 1 113 ? -7.720 -20.307 3.520 1.00 75.81 113 ALA A C 1
ATOM 881 O O . ALA A 1 113 ? -7.491 -20.625 4.686 1.00 75.81 113 ALA A O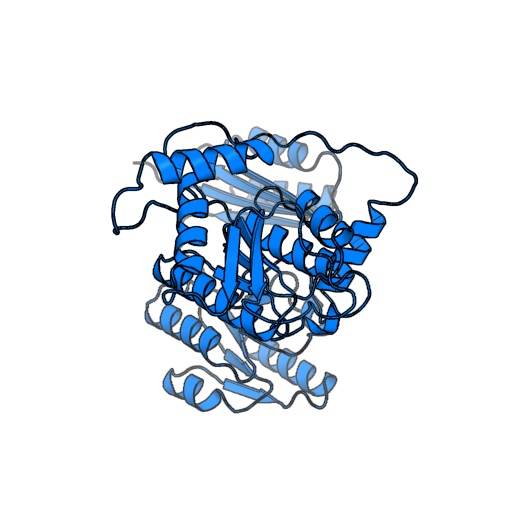 1
ATOM 882 N N . GLY A 1 114 ? -8.766 -19.534 3.199 1.00 71.06 114 GLY A N 1
ATOM 883 C CA . GLY A 1 114 ? -9.696 -18.962 4.178 1.00 71.06 114 GLY A CA 1
ATOM 884 C C . GLY A 1 114 ? -9.119 -17.807 5.008 1.00 71.06 114 GLY A C 1
ATOM 885 O O . GLY A 1 114 ? -9.764 -17.353 5.950 1.00 71.06 114 GLY A O 1
ATOM 886 N N . SER A 1 115 ? -7.924 -17.321 4.668 1.00 64.50 115 SER A N 1
ATOM 887 C CA . SER A 1 115 ? -7.264 -16.165 5.289 1.00 64.50 115 SER A CA 1
ATOM 888 C C . SER A 1 115 ? -7.784 -14.831 4.746 1.00 64.50 115 SER A C 1
ATOM 890 O O . SER A 1 115 ? -7.695 -13.807 5.428 1.00 64.50 115 SER A O 1
ATOM 892 N N . LEU A 1 116 ? -8.385 -14.823 3.550 1.00 67.19 116 LEU A N 1
ATOM 893 C CA . LEU A 1 116 ? -9.090 -13.653 3.035 1.00 67.19 116 LEU A CA 1
ATOM 894 C C . LEU A 1 116 ? -10.397 -13.442 3.810 1.00 67.19 116 LEU A C 1
ATOM 896 O O . LEU A 1 116 ? -11.373 -14.178 3.648 1.00 67.19 116 LEU A O 1
ATOM 900 N N . ASN A 1 117 ? -10.448 -12.369 4.597 1.00 64.94 117 ASN A N 1
ATOM 901 C CA . ASN A 1 117 ? -11.640 -11.958 5.339 1.00 64.94 117 ASN A CA 1
ATOM 902 C C . ASN A 1 117 ? -12.703 -11.281 4.438 1.00 64.94 117 ASN A C 1
ATOM 904 O O . ASN A 1 117 ? -13.133 -10.151 4.676 1.00 64.94 117 ASN A O 1
ATOM 908 N N . GLY A 1 118 ? -13.096 -11.953 3.355 1.00 76.38 118 GLY A N 1
ATOM 909 C CA . GLY A 1 118 ? -14.045 -11.455 2.363 1.00 76.38 118 GLY A CA 1
ATOM 910 C C . GLY A 1 118 ? -14.392 -12.487 1.291 1.00 76.38 118 GLY A C 1
ATOM 911 O O . GLY A 1 118 ? -13.776 -13.549 1.198 1.00 76.38 118 GLY A O 1
ATOM 912 N N . ASP A 1 119 ? -15.402 -12.168 0.489 1.00 81.62 119 ASP A N 1
ATOM 913 C CA . ASP A 1 119 ? -15.870 -12.944 -0.654 1.00 81.62 119 ASP A CA 1
ATOM 914 C C . ASP A 1 119 ? -15.484 -12.242 -1.951 1.00 81.62 119 ASP A C 1
ATOM 916 O O . ASP A 1 119 ? -16.014 -11.180 -2.261 1.00 81.62 119 ASP A O 1
ATOM 920 N N . LEU A 1 120 ? -14.582 -12.837 -2.732 1.00 88.69 120 LEU A N 1
ATOM 921 C CA . LEU A 1 120 ? -14.250 -12.338 -4.067 1.00 88.69 120 LEU A CA 1
ATOM 922 C C . LEU A 1 120 ? -15.427 -12.614 -5.021 1.00 88.69 120 LEU A C 1
ATOM 924 O O . LEU A 1 120 ? -15.586 -13.730 -5.513 1.00 88.69 120 LEU A O 1
ATOM 928 N N . VAL A 1 121 ? -16.282 -11.608 -5.232 1.00 93.19 121 VAL A N 1
ATOM 929 C CA . VAL A 1 121 ? -17.573 -11.745 -5.932 1.00 93.19 121 VAL A CA 1
ATOM 930 C C . VAL A 1 121 ? -17.483 -11.564 -7.444 1.00 93.19 121 VAL A C 1
ATOM 932 O O . VAL A 1 121 ? -18.366 -12.041 -8.157 1.00 93.19 121 VAL A O 1
ATOM 935 N N . VAL A 1 122 ? -16.464 -10.853 -7.933 1.00 96.12 122 VAL A N 1
ATOM 936 C CA . VAL A 1 122 ? -16.221 -10.644 -9.367 1.00 96.12 122 VAL A CA 1
ATOM 937 C C . VAL A 1 122 ? -14.788 -10.179 -9.619 1.00 96.12 122 VAL A C 1
ATOM 939 O O . VAL A 1 122 ? -14.218 -9.433 -8.820 1.00 96.12 122 VAL A O 1
ATOM 942 N N . ILE A 1 123 ? -14.228 -10.594 -10.753 1.00 97.25 123 ILE A N 1
ATOM 943 C CA . ILE A 1 123 ? -12.998 -10.059 -11.332 1.00 97.25 123 ILE A CA 1
ATOM 944 C C . ILE A 1 123 ? -13.375 -9.272 -12.591 1.00 97.25 123 ILE A C 1
ATOM 946 O O . ILE A 1 123 ? -14.034 -9.794 -13.490 1.00 97.25 123 ILE A O 1
ATOM 950 N N . LEU A 1 124 ? -12.968 -8.009 -12.645 1.00 97.38 124 LEU A N 1
ATOM 951 C CA . LEU A 1 124 ? -13.188 -7.111 -13.769 1.00 97.38 124 LEU A CA 1
ATOM 952 C C . LEU A 1 124 ? -11.853 -6.766 -14.414 1.00 97.38 124 LEU A C 1
ATOM 954 O O . LEU A 1 124 ? -10.881 -6.475 -13.721 1.00 97.38 124 LEU A O 1
ATOM 958 N N . SER A 1 125 ? -11.795 -6.764 -15.738 1.00 96.69 125 SER A N 1
ATOM 959 C CA . SER A 1 125 ? -10.558 -6.442 -16.442 1.00 96.69 125 SER A CA 1
ATOM 960 C C . SER A 1 125 ? -10.778 -5.544 -17.645 1.00 96.69 125 SER A C 1
ATOM 962 O O . SER A 1 125 ? -11.877 -5.459 -18.193 1.00 96.69 125 SER A O 1
ATOM 964 N N . ASN A 1 126 ? -9.710 -4.868 -18.062 1.00 95.31 126 ASN A N 1
ATOM 965 C CA . ASN A 1 126 ? -9.644 -4.244 -19.374 1.00 95.31 126 ASN A CA 1
ATOM 966 C C . ASN A 1 126 ? -9.143 -5.199 -20.481 1.00 95.31 126 ASN A C 1
ATOM 968 O O . ASN A 1 126 ? -9.083 -4.813 -21.650 1.00 95.31 126 ASN A O 1
ATOM 972 N N . HIS A 1 127 ? -8.791 -6.440 -20.125 1.00 95.06 127 HIS A N 1
ATOM 973 C CA . HIS A 1 127 ? -8.276 -7.463 -21.029 1.00 95.06 127 HIS A CA 1
ATOM 974 C C . HIS A 1 127 ? -8.844 -8.866 -20.719 1.00 95.06 127 HIS A C 1
ATOM 976 O O . HIS A 1 127 ? -9.215 -9.142 -19.581 1.00 95.06 127 HIS A O 1
ATOM 982 N N . PRO A 1 128 ? -8.901 -9.783 -21.701 1.00 95.88 128 PRO A N 1
ATOM 983 C CA . PRO A 1 128 ? -9.369 -11.155 -21.478 1.00 95.88 128 PRO A CA 1
ATOM 984 C C . PRO A 1 128 ? -8.314 -12.090 -20.855 1.00 95.88 128 PRO A C 1
ATOM 986 O O . PRO A 1 128 ? -8.651 -13.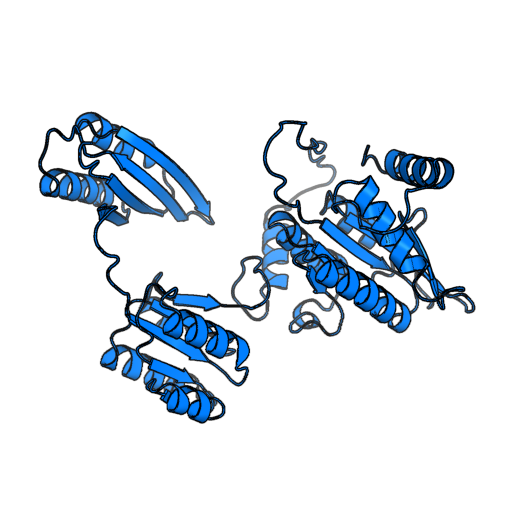207 -20.472 1.00 95.88 128 PRO A O 1
ATOM 989 N N . ASP A 1 129 ? -7.047 -11.670 -20.761 1.00 95.94 129 ASP A N 1
ATOM 990 C CA . ASP A 1 129 ? -5.881 -12.520 -20.463 1.00 95.94 129 ASP A CA 1
ATOM 991 C C . ASP A 1 129 ? -6.030 -13.391 -19.199 1.00 95.94 129 ASP A C 1
ATOM 993 O O . ASP A 1 129 ? -5.565 -14.528 -19.170 1.00 95.94 129 ASP A O 1
ATOM 997 N N . LEU A 1 130 ? -6.703 -12.879 -18.163 1.00 94.56 130 LEU A N 1
ATOM 998 C CA . LEU A 1 130 ? -6.854 -13.549 -16.865 1.00 94.56 130 LEU A CA 1
ATOM 999 C C . LEU A 1 130 ? -8.187 -14.302 -16.698 1.00 94.56 130 LEU A C 1
ATOM 1001 O O . LEU A 1 130 ? -8.435 -14.889 -15.642 1.00 94.56 130 LEU A O 1
ATOM 1005 N N . GLU A 1 131 ? -9.032 -14.342 -17.732 1.00 96.19 131 GLU A N 1
ATOM 1006 C CA . GLU A 1 131 ? -10.286 -15.104 -17.713 1.00 96.19 131 GLU A CA 1
ATOM 1007 C C . GLU A 1 131 ? -10.077 -16.608 -17.437 1.00 96.19 131 GLU A C 1
ATOM 1009 O O . GLU A 1 131 ? -10.819 -17.161 -16.617 1.00 96.19 131 GLU A O 1
ATOM 1014 N N . PRO A 1 132 ? -9.080 -17.297 -18.042 1.00 96.50 132 PRO A N 1
ATOM 1015 C CA . PRO A 1 132 ? -8.852 -18.716 -17.771 1.00 96.50 132 PRO A CA 1
ATOM 1016 C C . PRO A 1 132 ? -8.547 -18.993 -16.294 1.00 96.50 132 PRO A C 1
ATOM 1018 O O . PRO A 1 132 ? -9.069 -19.958 -15.735 1.00 96.50 132 PRO A O 1
ATOM 1021 N N . LEU A 1 133 ? -7.769 -18.112 -15.653 1.00 93.31 133 LEU A N 1
ATOM 1022 C CA . LEU A 1 133 ? -7.431 -18.205 -14.233 1.00 93.31 133 LEU A CA 1
ATOM 1023 C C . LEU A 1 133 ? -8.684 -18.034 -13.364 1.00 93.31 133 LEU A C 1
ATOM 1025 O O . LEU A 1 133 ? -8.965 -18.862 -12.503 1.00 93.31 133 LEU A O 1
ATOM 1029 N N . ALA A 1 134 ? -9.497 -17.009 -13.624 1.00 94.31 134 ALA A N 1
ATOM 1030 C CA . ALA A 1 134 ? -10.746 -16.803 -12.890 1.00 94.31 134 ALA A CA 1
ATOM 1031 C C . ALA A 1 134 ? -11.704 -18.002 -13.020 1.00 94.31 134 ALA A C 1
ATOM 1033 O O . ALA A 1 134 ? -12.286 -18.458 -12.029 1.00 94.31 134 ALA A O 1
ATOM 1034 N N . ARG A 1 135 ? -11.818 -18.554 -14.235 1.00 95.00 135 ARG A N 1
ATOM 1035 C CA . ARG A 1 135 ? -12.662 -19.715 -14.534 1.00 95.00 135 ARG A CA 1
ATOM 1036 C C . ARG A 1 135 ? -12.200 -20.969 -13.793 1.00 95.00 135 ARG A C 1
ATOM 1038 O O . ARG A 1 135 ? -13.045 -21.686 -13.263 1.00 95.00 135 ARG A O 1
ATOM 1045 N N . GLN A 1 136 ? -10.890 -21.209 -13.718 1.00 95.38 136 GLN A N 1
ATOM 1046 C CA . GLN A 1 136 ? -10.309 -22.338 -12.985 1.00 95.38 136 GLN A CA 1
ATOM 1047 C C . GLN A 1 136 ? -10.728 -22.351 -11.506 1.00 95.38 136 GLN A C 1
ATOM 1049 O O . GLN A 1 136 ? -10.969 -23.418 -10.948 1.00 95.38 136 GLN A O 1
ATOM 1054 N N . HIS A 1 137 ? -10.872 -21.174 -10.895 1.00 92.62 137 HIS A N 1
ATOM 1055 C CA . HIS A 1 137 ? -11.206 -21.019 -9.476 1.00 92.62 137 HIS A CA 1
ATOM 1056 C C . HIS A 1 137 ? -12.692 -20.708 -9.210 1.00 92.62 137 HIS A C 1
ATOM 1058 O O . HIS A 1 137 ? -13.076 -20.400 -8.072 1.00 92.62 137 HIS A O 1
ATOM 1064 N N . GLY A 1 138 ? -13.536 -20.792 -10.249 1.00 93.94 138 GLY A N 1
ATOM 1065 C CA . GLY A 1 138 ? -14.986 -20.603 -10.161 1.00 93.94 138 GLY A CA 1
ATOM 1066 C C . GLY A 1 138 ? -15.414 -19.176 -9.806 1.00 93.94 138 GLY A C 1
ATOM 1067 O O . GLY A 1 138 ? -16.438 -18.997 -9.148 1.00 93.94 138 GLY A O 1
ATOM 1068 N N . ILE A 1 139 ? -14.628 -18.166 -10.190 1.00 94.88 139 ILE A N 1
ATOM 1069 C CA . ILE A 1 139 ? -14.899 -16.758 -9.878 1.00 94.88 139 ILE A CA 1
ATOM 1070 C C . ILE A 1 139 ? -15.484 -16.069 -11.120 1.00 94.88 139 ILE A C 1
ATOM 1072 O O . ILE A 1 139 ? -14.915 -16.209 -12.206 1.00 94.88 139 ILE A O 1
ATOM 1076 N N . PRO A 1 140 ? -16.591 -15.309 -10.999 1.00 97.00 140 PRO A N 1
ATOM 1077 C CA . PRO A 1 140 ? -17.132 -14.540 -12.116 1.00 97.00 140 PRO A CA 1
ATOM 1078 C C . PRO A 1 140 ? -16.088 -13.584 -12.702 1.00 97.00 140 PRO A C 1
ATOM 1080 O O . PRO A 1 140 ? -15.471 -12.815 -11.964 1.00 97.00 140 PRO A O 1
ATOM 1083 N N . PHE A 1 141 ? -15.919 -13.612 -14.023 1.00 97.56 141 PHE A N 1
ATOM 1084 C CA . PHE A 1 141 ? -15.005 -12.738 -14.755 1.00 97.56 141 PHE A CA 1
ATOM 1085 C C . PHE A 1 141 ? -15.761 -11.984 -15.842 1.00 97.56 141 PHE A C 1
ATOM 1087 O O . PHE A 1 141 ? -16.550 -12.576 -16.579 1.00 97.56 141 PHE A O 1
ATOM 1094 N N . ALA A 1 142 ? -15.502 -10.687 -15.962 1.00 97.31 142 ALA A N 1
ATOM 1095 C CA . ALA A 1 142 ? -15.993 -9.885 -17.069 1.00 97.31 142 ALA A CA 1
ATOM 1096 C C . ALA A 1 142 ? -14.921 -8.885 -17.502 1.00 97.31 142 ALA A C 1
ATOM 1098 O O . ALA A 1 142 ? -14.186 -8.346 -16.674 1.00 97.31 142 ALA A O 1
ATOM 1099 N N . TRP A 1 143 ? -14.863 -8.589 -18.796 1.00 97.81 143 TRP A N 1
ATOM 1100 C CA . TRP A 1 143 ? -13.922 -7.610 -19.320 1.00 97.81 143 TRP A CA 1
ATOM 1101 C C . TRP A 1 143 ? -14.564 -6.708 -20.369 1.00 97.81 143 TRP A C 1
ATOM 1103 O O . TRP A 1 143 ? -15.521 -7.088 -21.043 1.00 97.81 143 TRP A O 1
ATOM 1113 N N . SER A 1 144 ? -14.014 -5.506 -20.492 1.00 96.12 144 SER A N 1
ATOM 1114 C CA . SER A 1 144 ? -14.315 -4.550 -21.554 1.00 96.12 144 SER A CA 1
ATOM 1115 C C . SER A 1 144 ? -13.016 -3.842 -21.923 1.00 96.12 144 SER A C 1
ATOM 1117 O O . SER A 1 144 ? -12.262 -3.499 -21.023 1.00 96.12 144 SER A O 1
ATOM 1119 N N . PRO A 1 145 ? -12.690 -3.620 -23.202 1.00 92.38 145 PRO A N 1
ATOM 1120 C CA . PRO A 1 145 ? -11.478 -2.893 -23.554 1.00 92.38 145 PRO A CA 1
ATOM 1121 C C . PRO A 1 145 ? -11.539 -1.449 -23.037 1.00 92.38 145 PRO A C 1
ATOM 1123 O O . PRO A 1 145 ? -12.562 -0.778 -23.156 1.00 92.38 145 PRO A O 1
ATOM 1126 N N . SER A 1 146 ? -10.416 -0.940 -22.524 1.00 91.44 146 SER A N 1
ATOM 1127 C CA . SER A 1 146 ? -10.301 0.439 -22.026 1.00 91.44 146 SER A CA 1
ATOM 1128 C C . SER A 1 146 ? -9.908 1.462 -23.103 1.00 91.44 146 SER A C 1
ATOM 1130 O O . SER A 1 146 ? -9.457 2.556 -22.774 1.00 91.44 146 SER A O 1
ATOM 1132 N N . THR A 1 147 ? -10.063 1.120 -24.391 1.00 90.69 147 THR A N 1
ATOM 1133 C CA . THR A 1 147 ? -9.796 2.026 -25.527 1.00 90.69 147 THR A CA 1
ATOM 1134 C C . THR A 1 147 ? -10.730 3.233 -25.533 1.00 90.69 147 THR A C 1
ATOM 1136 O O . THR A 1 147 ? -10.311 4.330 -25.887 1.00 90.69 147 THR A O 1
ATOM 1139 N N . ASP A 1 148 ? -11.979 3.031 -25.111 1.00 92.06 148 ASP A N 1
ATOM 1140 C CA . ASP A 1 148 ? -12.905 4.098 -24.749 1.00 92.06 148 ASP A CA 1
ATOM 1141 C C . ASP A 1 148 ? -13.057 4.089 -23.226 1.00 92.06 148 ASP A C 1
ATOM 1143 O O . ASP A 1 148 ? -13.654 3.181 -22.641 1.00 92.06 148 ASP A O 1
ATOM 1147 N N . LYS A 1 149 ? -12.479 5.103 -22.576 1.00 87.50 149 LYS A N 1
ATOM 1148 C CA . LYS A 1 149 ? -12.477 5.211 -21.117 1.00 87.50 149 LYS A CA 1
ATOM 1149 C C . LYS A 1 149 ? -13.891 5.326 -20.550 1.00 87.50 149 LYS A C 1
ATOM 1151 O O . LYS A 1 149 ? -14.175 4.721 -19.519 1.00 87.50 149 LYS A O 1
ATOM 1156 N N . THR A 1 150 ? -14.771 6.084 -21.198 1.00 91.12 150 THR A N 1
ATOM 1157 C CA . THR A 1 150 ? -16.131 6.314 -20.701 1.00 91.12 150 THR A CA 1
ATOM 1158 C C . THR A 1 150 ? -16.948 5.034 -20.789 1.00 91.12 150 THR A C 1
ATOM 1160 O O . THR A 1 150 ? -17.537 4.633 -19.785 1.00 91.12 150 THR A O 1
ATOM 1163 N N . ALA A 1 151 ? -16.900 4.349 -21.935 1.00 92.62 151 ALA A N 1
ATOM 1164 C CA . ALA A 1 151 ? -17.583 3.071 -22.119 1.00 92.62 151 ALA A CA 1
ATOM 1165 C C . ALA A 1 151 ? -17.069 1.996 -21.147 1.00 92.62 151 ALA A C 1
ATOM 1167 O O . ALA A 1 151 ? -17.849 1.231 -20.578 1.00 92.62 151 ALA A O 1
ATOM 1168 N N . HIS A 1 152 ? -15.756 1.963 -20.904 1.00 93.69 152 HIS A N 1
ATOM 1169 C CA . HIS A 1 152 ? -15.160 1.041 -19.941 1.00 93.69 152 HIS A CA 1
ATOM 1170 C C . HIS A 1 152 ? -15.601 1.321 -18.504 1.00 93.69 152 HIS A C 1
ATOM 1172 O O . HIS A 1 152 ? -15.948 0.409 -17.759 1.00 93.69 152 HIS A O 1
ATOM 1178 N N . GLU A 1 153 ? -15.632 2.586 -18.097 1.00 91.62 153 GLU A N 1
ATOM 1179 C CA . GLU A 1 153 ? -16.119 2.955 -16.770 1.00 91.62 153 GLU A CA 1
ATOM 1180 C C . GLU A 1 153 ? -17.626 2.716 -16.606 1.00 91.62 153 GLU A C 1
ATOM 1182 O O . GLU A 1 153 ? -18.054 2.329 -15.520 1.00 91.62 153 GLU A O 1
ATOM 1187 N N . ASP A 1 154 ? -18.428 2.877 -17.664 1.00 94.88 154 ASP A N 1
ATOM 1188 C CA . ASP A 1 154 ? -19.848 2.496 -17.663 1.00 94.88 154 ASP A CA 1
ATOM 1189 C C . ASP A 1 154 ? -20.016 0.993 -17.441 1.00 94.88 154 ASP A C 1
ATOM 1191 O O . ASP A 1 154 ? -20.836 0.567 -16.624 1.00 94.88 154 ASP A O 1
ATOM 1195 N N . PHE A 1 155 ? -19.183 0.189 -18.104 1.00 96.44 155 PHE A N 1
ATOM 1196 C CA . PHE A 1 155 ? -19.100 -1.246 -17.869 1.00 96.44 155 PHE A CA 1
ATOM 1197 C C . PHE A 1 155 ? -18.740 -1.564 -16.408 1.00 96.44 155 PHE A C 1
ATOM 1199 O O . PHE A 1 155 ? -19.433 -2.364 -15.775 1.00 96.44 155 PHE A O 1
ATOM 1206 N N . LEU A 1 156 ? -17.712 -0.919 -15.840 1.00 94.56 156 LEU A N 1
ATOM 1207 C CA . LEU A 1 156 ? -17.322 -1.125 -14.439 1.00 94.56 156 LEU A CA 1
ATOM 1208 C C . LEU A 1 156 ? -18.472 -0.787 -13.482 1.00 94.56 156 LEU A C 1
ATOM 1210 O O . LEU A 1 156 ? -18.806 -1.588 -12.611 1.00 94.56 156 LEU A O 1
ATOM 1214 N N . LEU A 1 157 ? -19.115 0.369 -13.666 1.00 93.12 157 LEU A N 1
ATOM 1215 C CA . LEU A 1 157 ? -20.227 0.822 -12.830 1.00 93.12 157 LEU A CA 1
ATOM 1216 C C . LEU A 1 157 ? -21.444 -0.106 -12.926 1.00 93.12 157 LEU A C 1
ATOM 1218 O O . LEU A 1 157 ? -22.071 -0.390 -11.902 1.00 93.12 157 LEU A O 1
ATOM 1222 N N . ALA A 1 158 ? -21.756 -0.619 -14.119 1.00 95.06 158 ALA A N 1
ATOM 1223 C CA . ALA A 1 158 ? -22.817 -1.605 -14.307 1.00 95.06 158 ALA A CA 1
ATOM 1224 C C . ALA A 1 158 ? -22.519 -2.894 -13.525 1.00 95.06 158 ALA A C 1
ATOM 1226 O O . ALA A 1 158 ? -23.358 -3.359 -12.750 1.00 95.06 158 ALA A O 1
ATOM 1227 N N . ARG A 1 159 ? -21.292 -3.420 -13.637 1.00 95.25 159 ARG A N 1
ATOM 1228 C CA . ARG A 1 159 ? -20.871 -4.628 -12.909 1.00 95.25 159 ARG A CA 1
ATOM 1229 C C . ARG A 1 159 ? -20.823 -4.411 -11.404 1.00 95.25 159 ARG A C 1
ATOM 1231 O O . ARG A 1 159 ? -21.223 -5.290 -10.644 1.00 95.25 159 ARG A O 1
ATOM 1238 N N . PHE A 1 160 ? -20.418 -3.232 -10.946 1.00 91.88 160 PHE A N 1
ATOM 1239 C CA . PHE A 1 160 ? -20.509 -2.894 -9.530 1.00 91.88 160 PHE A CA 1
ATOM 1240 C C . PHE A 1 160 ? -21.964 -2.828 -9.040 1.00 91.88 160 PHE A C 1
ATOM 1242 O O . PHE A 1 160 ? -22.250 -3.252 -7.920 1.00 91.88 160 PHE A O 1
ATOM 1249 N N . GLY A 1 161 ? -22.900 -2.362 -9.870 1.00 89.44 161 GLY A N 1
ATOM 1250 C CA . GLY A 1 161 ? -24.333 -2.383 -9.564 1.00 89.44 161 GLY A CA 1
ATOM 1251 C C . GLY A 1 161 ? -24.901 -3.799 -9.410 1.00 89.44 161 GLY A C 1
ATOM 1252 O O . GLY A 1 161 ? -25.656 -4.059 -8.471 1.00 89.44 161 GLY A O 1
ATOM 1253 N N . GLU A 1 162 ? -24.504 -4.718 -10.292 1.00 92.88 162 GLU A N 1
ATOM 1254 C CA . GLU A 1 162 ? -24.915 -6.129 -10.269 1.00 92.88 162 GLU A CA 1
ATOM 1255 C C . GLU A 1 162 ? -24.327 -6.883 -9.068 1.00 92.88 162 GLU A C 1
ATOM 1257 O O . GLU A 1 162 ? -25.043 -7.535 -8.304 1.00 92.88 162 GLU A O 1
ATOM 1262 N N . HIS A 1 163 ? -23.013 -6.764 -8.871 1.00 89.88 163 HIS A N 1
ATOM 1263 C CA . HIS A 1 163 ? -22.273 -7.538 -7.876 1.00 89.88 163 HIS A CA 1
ATOM 1264 C C . HIS A 1 163 ? -22.196 -6.872 -6.502 1.00 89.88 163 HIS A C 1
ATOM 1266 O O . HIS A 1 163 ? -21.698 -7.509 -5.575 1.00 89.88 163 HIS A O 1
ATOM 1272 N N . ARG A 1 164 ? -22.680 -5.629 -6.361 1.00 87.88 164 ARG A N 1
ATOM 1273 C CA . ARG A 1 164 ? -22.758 -4.847 -5.113 1.00 87.88 164 ARG A CA 1
ATOM 1274 C C . ARG A 1 164 ? -21.547 -5.057 -4.185 1.00 87.88 164 ARG A C 1
ATOM 1276 O O . ARG A 1 164 ? -21.732 -5.562 -3.077 1.00 87.88 164 ARG A O 1
ATOM 1283 N N . PRO A 1 165 ? -20.317 -4.745 -4.633 1.00 84.62 165 PRO A N 1
ATOM 1284 C CA . PRO A 1 165 ? -19.137 -4.918 -3.801 1.00 84.62 165 PRO A CA 1
ATOM 1285 C C . PRO A 1 165 ? -19.123 -3.909 -2.644 1.00 84.62 165 PRO A C 1
ATOM 1287 O O . PRO A 1 165 ? -19.479 -2.741 -2.816 1.00 84.62 165 PRO A O 1
ATOM 1290 N N . ASP A 1 166 ? -18.670 -4.367 -1.480 1.00 66.81 166 ASP A N 1
ATOM 1291 C CA . ASP A 1 166 ? -18.346 -3.538 -0.317 1.00 66.81 166 ASP A CA 1
ATOM 1292 C C . ASP A 1 166 ? -16.941 -2.934 -0.434 1.00 66.81 166 ASP A C 1
ATOM 1294 O O . ASP A 1 166 ? -16.667 -1.882 0.142 1.00 66.81 166 ASP A O 1
ATOM 1298 N N . LEU A 1 167 ? -16.057 -3.613 -1.174 1.00 73.00 167 LEU A N 1
ATOM 1299 C CA . LEU A 1 167 ? -14.675 -3.221 -1.413 1.00 73.00 167 LEU A CA 1
ATOM 1300 C C . LEU A 1 167 ? -14.285 -3.512 -2.865 1.00 73.00 167 LEU A C 1
ATOM 1302 O O . LEU A 1 167 ? -14.542 -4.596 -3.388 1.00 73.00 167 LEU A O 1
ATOM 1306 N N . VAL A 1 168 ? -13.612 -2.559 -3.496 1.00 78.44 168 VAL A N 1
ATOM 1307 C CA . VAL A 1 168 ? -12.999 -2.697 -4.816 1.00 78.44 168 VAL A CA 1
ATOM 1308 C C . VAL A 1 168 ? -11.485 -2.723 -4.642 1.00 78.44 168 VAL A C 1
ATOM 1310 O O . VAL A 1 168 ? -10.906 -1.837 -4.022 1.00 78.44 168 VAL A O 1
ATOM 1313 N N . VAL A 1 169 ? -10.834 -3.739 -5.188 1.00 77.88 169 VAL A N 1
ATOM 1314 C CA . VAL A 1 169 ? -9.393 -3.957 -5.093 1.00 77.88 169 VAL A CA 1
ATOM 1315 C C . VAL A 1 169 ? -8.780 -3.811 -6.476 1.00 77.88 169 VAL A C 1
ATOM 1317 O O . VAL A 1 169 ? -9.091 -4.582 -7.373 1.00 77.88 169 VAL A O 1
ATOM 1320 N N . LEU A 1 170 ? -7.891 -2.845 -6.662 1.00 83.38 170 LEU A N 1
ATOM 1321 C CA . LEU A 1 170 ? -7.120 -2.678 -7.889 1.00 83.38 170 LEU A CA 1
ATOM 1322 C C . LEU A 1 170 ? -5.881 -3.575 -7.792 1.00 83.38 170 LEU A C 1
ATOM 1324 O O . LEU A 1 170 ? -4.852 -3.185 -7.254 1.00 83.38 170 LEU A O 1
ATOM 1328 N N . ALA A 1 171 ? -5.989 -4.810 -8.263 1.00 79.31 171 ALA A N 1
ATOM 1329 C CA . ALA A 1 171 ? -4.902 -5.779 -8.272 1.00 79.31 171 ALA A CA 1
ATOM 1330 C C . ALA A 1 171 ? -4.073 -5.586 -9.548 1.00 79.31 171 ALA A C 1
ATOM 1332 O O . ALA A 1 171 ? -4.316 -6.248 -10.557 1.00 79.31 171 ALA A O 1
ATOM 1333 N N . ARG A 1 172 ? -3.119 -4.638 -9.518 1.00 76.44 172 ARG A N 1
ATOM 1334 C CA . ARG A 1 172 ? -2.337 -4.227 -10.708 1.00 76.44 172 ARG A CA 1
ATOM 1335 C C . ARG A 1 172 ? -3.228 -3.780 -11.875 1.00 76.44 172 ARG A C 1
ATOM 1337 O O . ARG A 1 172 ? -2.995 -4.082 -13.049 1.00 76.44 172 ARG A O 1
ATOM 1344 N N . TYR A 1 173 ? -4.281 -3.044 -11.547 1.00 83.50 173 TYR A N 1
ATOM 1345 C CA . TYR A 1 173 ? -5.123 -2.408 -12.546 1.00 83.50 173 TYR A CA 1
ATOM 1346 C C . TYR A 1 173 ? -4.461 -1.116 -13.040 1.00 83.50 173 TYR A C 1
ATOM 1348 O O . TYR A 1 173 ? -4.299 -0.167 -12.278 1.00 83.50 173 TYR A O 1
ATOM 1356 N N . MET A 1 174 ? -4.062 -1.087 -14.310 1.00 80.62 174 MET A N 1
ATOM 1357 C CA . MET A 1 174 ? -3.191 -0.045 -14.869 1.00 80.62 174 MET A CA 1
ATOM 1358 C C . MET A 1 174 ? -3.950 1.156 -15.433 1.00 80.62 174 MET A C 1
ATOM 1360 O O . MET A 1 174 ? -3.337 2.103 -15.919 1.00 80.62 174 MET A O 1
ATOM 1364 N N . GLN A 1 175 ? -5.283 1.129 -15.412 1.00 80.00 175 GLN A N 1
ATOM 1365 C CA . GLN A 1 175 ? -6.086 2.248 -15.895 1.00 80.00 175 GLN A CA 1
ATOM 1366 C C . GLN A 1 175 ? -6.413 3.201 -14.748 1.00 80.00 175 GLN A C 1
ATOM 1368 O O . GLN A 1 175 ? -6.887 2.793 -13.687 1.00 80.00 175 GLN A O 1
ATOM 1373 N N . ILE A 1 176 ? -6.219 4.494 -14.995 1.00 78.12 176 ILE A N 1
ATOM 1374 C CA . ILE A 1 176 ? -6.586 5.549 -14.052 1.00 78.12 176 ILE A CA 1
ATOM 1375 C C . ILE A 1 176 ? -8.112 5.665 -14.013 1.00 78.12 176 ILE A C 1
ATOM 1377 O O . ILE A 1 176 ? -8.725 6.082 -15.001 1.00 78.12 176 ILE A O 1
ATOM 1381 N N . LEU A 1 177 ? -8.715 5.349 -12.867 1.00 77.75 177 LEU A N 1
ATOM 1382 C CA . LEU A 1 177 ? -10.143 5.560 -12.628 1.00 77.75 177 LEU A CA 1
ATOM 1383 C C . LEU A 1 177 ? -10.469 7.056 -12.591 1.00 77.75 177 LEU A C 1
ATOM 1385 O O . LEU A 1 177 ? -9.746 7.840 -11.978 1.00 77.75 177 LEU A O 1
ATOM 1389 N N . SER A 1 178 ? -11.548 7.470 -13.254 1.00 76.50 178 SER A N 1
ATOM 1390 C CA . SER A 1 178 ? -12.053 8.835 -13.123 1.00 76.50 178 SER A CA 1
ATOM 1391 C C . SER A 1 178 ? -12.708 9.082 -11.761 1.00 76.50 178 SER A C 1
ATOM 1393 O O . SER A 1 178 ? -13.1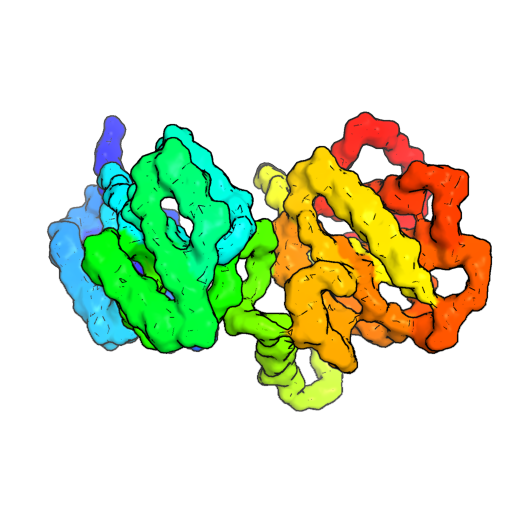55 8.157 -11.075 1.00 76.50 178 SER A O 1
ATOM 1395 N N . GLN A 1 179 ? -12.851 10.365 -11.417 1.00 67.38 179 GLN A N 1
ATOM 1396 C CA . GLN A 1 179 ? -13.567 10.807 -10.220 1.00 67.38 179 GLN A CA 1
ATOM 1397 C C . GLN A 1 179 ? -14.995 10.240 -10.153 1.00 67.38 179 GLN A C 1
ATOM 1399 O O . GLN A 1 179 ? -15.464 9.875 -9.084 1.00 67.38 179 GLN A O 1
ATOM 1404 N N . ARG A 1 180 ? -15.650 10.042 -11.306 1.00 80.75 180 ARG A N 1
ATOM 1405 C CA . ARG A 1 180 ? -16.997 9.460 -11.407 1.00 80.75 180 ARG A CA 1
ATOM 1406 C C . ARG A 1 180 ? -17.094 8.063 -10.791 1.00 80.75 180 ARG A C 1
ATOM 1408 O O . ARG A 1 180 ? -18.105 7.728 -10.177 1.00 80.75 180 ARG A O 1
ATOM 1415 N N . VAL A 1 181 ? -16.062 7.241 -10.972 1.00 76.44 181 VAL A N 1
ATOM 1416 C CA . VAL A 1 181 ? -16.011 5.892 -10.391 1.00 76.44 181 VAL A CA 1
ATOM 1417 C C . VAL A 1 181 ? -15.663 5.965 -8.905 1.00 76.44 181 VAL A C 1
ATOM 1419 O O . VAL A 1 181 ? -16.271 5.260 -8.097 1.00 76.44 181 VAL A O 1
ATOM 1422 N N . ILE A 1 182 ? -14.730 6.850 -8.542 1.00 67.94 182 ILE A N 1
ATOM 1423 C CA . ILE A 1 182 ? -14.264 7.046 -7.163 1.00 67.94 182 ILE A CA 1
ATOM 1424 C C . ILE A 1 182 ? -15.401 7.551 -6.263 1.00 67.94 182 ILE A C 1
ATOM 1426 O O . ILE A 1 182 ? -15.651 6.965 -5.213 1.00 67.94 182 ILE A O 1
ATOM 1430 N N . ASP A 1 183 ? -16.159 8.555 -6.706 1.00 66.88 183 ASP A N 1
ATOM 1431 C CA . ASP A 1 183 ? -17.268 9.161 -5.954 1.00 66.88 183 ASP A CA 1
ATOM 1432 C C . ASP A 1 183 ? -18.427 8.188 -5.705 1.00 66.88 183 ASP A C 1
ATOM 1434 O O . ASP A 1 183 ? -19.215 8.364 -4.774 1.00 66.88 183 ASP A O 1
ATOM 1438 N N . ARG A 1 184 ? -18.552 7.131 -6.519 1.00 68.56 184 ARG A N 1
ATOM 1439 C CA . ARG A 1 184 ? -19.559 6.081 -6.312 1.00 68.56 184 ARG A CA 1
ATOM 1440 C C . ARG A 1 184 ? -19.158 5.108 -5.196 1.00 68.56 184 ARG A C 1
ATOM 1442 O O . ARG A 1 184 ? -20.026 4.522 -4.539 1.00 68.56 184 ARG A O 1
ATOM 1449 N N . TYR A 1 185 ? -17.857 4.959 -4.958 1.00 60.91 185 TYR A N 1
ATOM 1450 C CA . TYR A 1 185 ? -17.265 4.069 -3.959 1.00 60.91 185 TYR A CA 1
ATOM 1451 C C . TYR A 1 185 ? -16.245 4.814 -3.078 1.00 60.91 185 TYR A C 1
ATOM 1453 O O . TYR A 1 185 ? -15.098 4.370 -2.963 1.00 60.91 185 TYR A O 1
ATOM 1461 N N . PRO A 1 186 ? -16.647 5.914 -2.409 1.00 46.47 186 PRO A N 1
ATOM 1462 C CA . PRO A 1 186 ? -15.735 6.687 -1.579 1.00 46.47 186 PRO A CA 1
ATOM 1463 C C . PRO A 1 186 ? -15.214 5.796 -0.451 1.00 46.47 186 PRO A C 1
ATOM 1465 O O . PRO A 1 186 ? -15.981 5.037 0.146 1.00 46.47 186 PRO A O 1
ATOM 1468 N N . PHE A 1 187 ? -13.902 5.837 -0.213 1.00 44.34 187 PHE A N 1
ATOM 1469 C CA . PHE A 1 187 ? -13.210 5.045 0.815 1.00 44.34 187 PHE A CA 1
ATOM 1470 C C . PHE A 1 187 ? -13.385 3.516 0.704 1.00 44.34 187 PHE A C 1
ATOM 1472 O O . PHE A 1 187 ? -13.077 2.782 1.640 1.00 44.34 187 PHE A O 1
ATOM 1479 N N . ARG A 1 188 ? -13.863 3.016 -0.444 1.00 56.22 188 ARG A N 1
ATOM 1480 C CA . ARG A 1 188 ? -14.111 1.587 -0.710 1.00 56.22 188 ARG A CA 1
ATOM 1481 C C . ARG A 1 188 ? -13.298 1.056 -1.887 1.00 56.22 188 ARG A C 1
ATOM 1483 O O . ARG A 1 188 ? -13.631 0.010 -2.434 1.00 56.22 188 ARG A O 1
ATOM 1490 N N . ILE A 1 189 ? -12.245 1.767 -2.281 1.00 64.94 189 ILE A N 1
ATOM 1491 C CA . ILE A 1 189 ? -11.314 1.356 -3.333 1.00 64.94 189 ILE A CA 1
ATOM 1492 C C . ILE A 1 189 ? -9.914 1.281 -2.724 1.00 64.94 189 ILE A C 1
ATOM 1494 O O . ILE A 1 189 ? -9.428 2.265 -2.172 1.00 64.94 189 ILE A O 1
ATOM 1498 N N . ILE A 1 190 ? -9.265 0.125 -2.830 1.00 57.66 190 ILE A N 1
ATOM 1499 C CA . ILE A 1 190 ? -7.881 -0.101 -2.402 1.00 57.66 190 ILE A CA 1
ATOM 1500 C C . ILE A 1 190 ? -7.055 -0.443 -3.632 1.00 57.66 190 ILE A C 1
ATOM 1502 O O . ILE A 1 190 ? -7.452 -1.296 -4.420 1.00 57.66 190 ILE A O 1
ATOM 1506 N N . ASN A 1 191 ? -5.893 0.187 -3.787 1.00 65.69 191 ASN A N 1
ATOM 1507 C CA . ASN A 1 191 ? -4.941 -0.171 -4.831 1.00 65.69 191 ASN A CA 1
ATOM 1508 C C . ASN A 1 191 ? -3.852 -1.088 -4.272 1.00 65.69 191 ASN A C 1
ATOM 1510 O O . ASN A 1 191 ? -3.159 -0.711 -3.331 1.00 65.69 191 ASN A O 1
ATOM 1514 N N . ILE A 1 192 ? -3.709 -2.283 -4.845 1.00 58.22 192 ILE A N 1
ATOM 1515 C CA . ILE A 1 192 ? -2.645 -3.226 -4.507 1.00 58.22 192 ILE A CA 1
ATOM 1516 C C . ILE A 1 192 ? -1.544 -3.061 -5.544 1.00 58.22 192 ILE A C 1
ATOM 1518 O O . ILE A 1 192 ? -1.624 -3.556 -6.673 1.00 58.22 192 ILE A O 1
ATOM 1522 N N . HIS A 1 193 ? -0.493 -2.371 -5.120 1.00 50.75 193 HIS A N 1
ATOM 1523 C CA . HIS A 1 193 ? 0.776 -2.338 -5.813 1.00 50.75 193 HIS A CA 1
ATOM 1524 C C . HIS A 1 193 ? 1.714 -3.352 -5.127 1.00 50.75 193 HIS A C 1
ATOM 1526 O O . HIS A 1 193 ? 1.863 -3.299 -3.909 1.00 50.75 193 HIS A O 1
ATOM 1532 N N . PRO A 1 194 ? 2.325 -4.302 -5.855 1.00 35.69 194 PRO A N 1
ATOM 1533 C CA . PRO A 1 194 ? 3.338 -5.216 -5.315 1.00 35.69 194 PRO A CA 1
ATOM 1534 C C . PRO A 1 194 ? 4.559 -4.526 -4.731 1.00 35.69 194 PRO A C 1
ATOM 1536 O O . PRO A 1 194 ? 5.284 -5.153 -3.971 1.00 35.69 194 PRO A O 1
ATOM 1539 N N . SER A 1 195 ? 4.786 -3.265 -5.088 1.00 28.22 195 SER A N 1
ATOM 1540 C CA . SER A 1 195 ? 5.791 -2.438 -4.431 1.00 28.22 195 SER A CA 1
ATOM 1541 C C . SER A 1 195 ? 5.131 -1.653 -3.315 1.00 28.22 195 SER A C 1
ATOM 1543 O O . SER A 1 195 ? 4.061 -1.070 -3.526 1.00 28.22 195 SER A O 1
ATOM 1545 N N . LEU A 1 196 ? 5.786 -1.622 -2.153 1.00 26.86 196 LEU A N 1
ATOM 1546 C CA . LEU A 1 196 ? 5.410 -0.731 -1.066 1.00 26.86 196 LEU A CA 1
ATOM 1547 C C . LEU A 1 196 ? 5.215 0.679 -1.626 1.00 26.86 196 LEU A C 1
ATOM 1549 O O . LEU A 1 196 ? 6.070 1.226 -2.316 1.00 26.86 196 LEU A O 1
ATOM 1553 N N . LEU A 1 197 ? 4.040 1.241 -1.376 1.00 26.23 197 LEU A N 1
ATOM 1554 C CA . LEU A 1 197 ? 3.747 2.623 -1.711 1.00 26.23 197 LEU A CA 1
ATOM 1555 C C . LEU A 1 197 ? 4.730 3.531 -0.962 1.00 26.23 197 LEU A C 1
ATOM 1557 O O . LEU A 1 197 ? 4.966 3.340 0.233 1.00 26.23 197 LEU A O 1
ATOM 1561 N N . PRO A 1 198 ? 5.143 4.624 -1.605 1.00 32.28 198 PRO A N 1
ATOM 1562 C CA . PRO A 1 198 ? 4.962 5.906 -0.976 1.00 32.28 198 PRO A CA 1
ATOM 1563 C C . PRO A 1 198 ? 3.821 6.633 -1.683 1.00 32.28 198 PRO A C 1
ATOM 1565 O O . PRO A 1 198 ? 3.746 6.750 -2.901 1.00 32.28 198 PRO A O 1
ATOM 1568 N N . TYR A 1 199 ? 2.872 7.013 -0.850 1.00 27.16 199 TYR A N 1
ATOM 1569 C CA . TYR A 1 199 ? 1.567 7.596 -1.104 1.00 27.16 199 TYR A CA 1
ATOM 1570 C C . TYR A 1 199 ? 1.585 8.805 -2.062 1.00 27.16 199 TYR A C 1
ATOM 1572 O O . TYR A 1 199 ? 1.835 9.882 -1.566 1.00 27.16 199 TYR A O 1
ATOM 1580 N N . HIS A 1 200 ? 1.270 8.665 -3.365 1.00 28.34 200 HIS A N 1
ATOM 1581 C CA . HIS A 1 200 ? 0.659 9.720 -4.218 1.00 28.34 200 HIS A CA 1
ATOM 1582 C C . HIS A 1 200 ? -0.036 9.089 -5.458 1.00 28.34 200 HIS A C 1
ATOM 1584 O O . HIS A 1 200 ? 0.567 8.242 -6.123 1.00 28.34 200 HIS A O 1
ATOM 1590 N N . PRO A 1 201 ? -1.295 9.439 -5.801 1.00 29.17 201 PRO A N 1
ATOM 1591 C CA . PRO A 1 201 ? -2.012 8.857 -6.941 1.00 29.17 201 PRO A CA 1
ATOM 1592 C C . PRO A 1 201 ? -1.709 9.569 -8.275 1.00 29.17 201 PRO A C 1
ATOM 1594 O O . PRO A 1 201 ? -2.064 10.727 -8.465 1.00 29.17 201 PRO A O 1
ATOM 1597 N N . GLY A 1 202 ? -1.145 8.844 -9.249 1.00 34.38 202 GLY A N 1
ATOM 1598 C CA . GLY A 1 202 ? -1.091 9.257 -10.661 1.00 34.38 202 GLY A CA 1
ATOM 1599 C C . GLY A 1 202 ? 0.220 8.908 -11.373 1.00 34.38 202 GLY A C 1
ATOM 1600 O O . GLY A 1 202 ? 1.239 8.670 -10.737 1.00 34.38 202 GLY A O 1
ATOM 1601 N N . SER A 1 203 ? 0.228 8.943 -12.710 1.00 31.39 203 SER A N 1
ATOM 1602 C CA . SER A 1 203 ? 1.422 8.745 -13.562 1.00 31.39 203 SER A CA 1
ATOM 1603 C C . SER A 1 203 ? 2.492 9.848 -13.428 1.00 31.39 203 SER A C 1
ATOM 1605 O O . SER A 1 203 ? 3.461 9.859 -14.174 1.00 31.39 203 SER A O 1
ATOM 1607 N N . ASN A 1 204 ? 2.310 10.766 -12.472 1.00 35.62 204 ASN A N 1
ATOM 1608 C CA . ASN A 1 204 ? 3.224 11.833 -12.059 1.00 35.62 204 ASN A CA 1
ATOM 1609 C C . ASN A 1 204 ? 3.402 11.861 -10.525 1.00 35.62 204 ASN A C 1
ATOM 1611 O O . ASN A 1 204 ? 3.808 12.887 -9.981 1.00 35.62 204 ASN A O 1
ATOM 1615 N N . ALA A 1 205 ? 3.103 10.759 -9.823 1.00 36.16 205 ALA A N 1
ATOM 1616 C CA . ALA A 1 205 ? 3.173 10.640 -8.360 1.00 36.16 205 ALA A CA 1
ATOM 1617 C C . ALA A 1 205 ? 4.479 11.201 -7.779 1.00 36.16 205 ALA A C 1
ATOM 1619 O O . ALA A 1 205 ? 4.490 11.902 -6.771 1.00 36.16 205 ALA A O 1
ATOM 1620 N N . TYR A 1 206 ? 5.585 10.960 -8.473 1.00 33.62 206 TYR A N 1
ATOM 1621 C CA . TYR A 1 206 ? 6.893 11.404 -8.038 1.00 33.62 206 TYR A CA 1
ATOM 1622 C C . TYR A 1 206 ? 7.208 12.883 -8.343 1.00 33.62 206 TYR A C 1
ATOM 1624 O O . TYR A 1 206 ? 7.978 13.516 -7.621 1.00 33.62 206 TYR A O 1
ATOM 1632 N N . LYS A 1 207 ? 6.597 13.461 -9.386 1.00 33.94 207 LYS A N 1
ATOM 1633 C CA . LYS A 1 207 ? 6.678 14.897 -9.697 1.00 33.94 207 LYS A CA 1
ATOM 1634 C C . LYS A 1 207 ? 5.783 15.720 -8.761 1.00 33.94 207 LYS A C 1
ATOM 1636 O O . LYS A 1 207 ? 6.174 16.804 -8.347 1.00 33.94 207 LYS A O 1
ATOM 1641 N N . GLN A 1 208 ? 4.630 15.177 -8.367 1.00 35.50 208 GLN A N 1
ATOM 1642 C CA . GLN A 1 208 ? 3.726 15.788 -7.384 1.00 35.50 208 GLN A CA 1
ATOM 1643 C C . GLN A 1 208 ? 4.317 15.787 -5.970 1.00 35.50 208 GLN A C 1
ATOM 1645 O O . GLN A 1 208 ? 4.302 16.825 -5.315 1.00 35.50 208 GLN A O 1
ATOM 1650 N N . ALA A 1 209 ? 4.953 14.687 -5.554 1.00 35.09 209 ALA A N 1
ATOM 1651 C CA . ALA A 1 209 ? 5.720 14.629 -4.309 1.00 35.09 209 ALA A CA 1
ATOM 1652 C C . ALA A 1 209 ? 6.819 15.713 -4.226 1.00 35.09 209 ALA A C 1
ATOM 1654 O O . ALA A 1 209 ? 7.090 16.274 -3.164 1.00 35.09 209 ALA A O 1
ATOM 1655 N N . TRP A 1 210 ? 7.440 16.034 -5.367 1.00 35.53 210 TRP A N 1
ATOM 1656 C CA . TRP A 1 210 ? 8.430 17.105 -5.488 1.00 35.53 210 TRP A CA 1
ATOM 1657 C C . TRP A 1 210 ? 7.797 18.503 -5.432 1.00 35.53 210 TRP A C 1
ATOM 1659 O O . TRP A 1 210 ? 8.272 19.359 -4.691 1.00 35.53 210 TRP A O 1
ATOM 1669 N N . GLU A 1 211 ? 6.709 18.747 -6.167 1.00 34.91 211 GLU A N 1
ATOM 1670 C CA . GLU A 1 211 ? 6.003 20.039 -6.160 1.00 34.91 211 GLU A CA 1
ATOM 1671 C C . GLU A 1 211 ? 5.399 20.381 -4.781 1.00 34.91 211 GLU A C 1
ATOM 1673 O O . GLU A 1 211 ? 5.378 21.551 -4.392 1.00 34.91 211 GLU A O 1
ATOM 1678 N N . GLU A 1 212 ? 4.981 19.384 -3.996 1.00 38.12 212 GLU A N 1
ATOM 1679 C CA . GLU A 1 212 ? 4.539 19.561 -2.605 1.00 38.12 212 GLU A CA 1
ATOM 1680 C C . GLU A 1 212 ? 5.704 19.842 -1.640 1.00 38.12 212 GLU A C 1
ATOM 1682 O O . GLU A 1 212 ? 5.576 20.706 -0.770 1.00 38.12 212 GLU A O 1
ATOM 1687 N N . GLY A 1 213 ? 6.875 19.224 -1.844 1.00 32.06 213 GLY A N 1
ATOM 1688 C CA . GLY A 1 213 ? 8.110 19.558 -1.117 1.00 32.06 213 GLY A CA 1
ATOM 1689 C C . GLY A 1 213 ? 8.635 20.974 -1.409 1.00 32.06 213 GLY A C 1
ATOM 1690 O O . GLY A 1 213 ? 9.162 21.641 -0.515 1.00 32.06 213 GLY A O 1
ATOM 1691 N N . VAL A 1 214 ? 8.419 21.477 -2.631 1.00 30.41 214 VAL A N 1
ATOM 1692 C CA . VAL A 1 214 ? 8.740 22.861 -3.034 1.00 30.41 214 VAL A CA 1
ATOM 1693 C C . VAL A 1 214 ? 7.770 23.878 -2.415 1.00 30.41 214 VAL A C 1
ATOM 1695 O O . VAL A 1 214 ? 8.173 24.988 -2.081 1.00 30.41 214 VAL A O 1
ATOM 1698 N N . ARG A 1 215 ? 6.503 23.515 -2.165 1.00 29.67 215 ARG A N 1
ATOM 1699 C CA . ARG A 1 215 ? 5.540 24.412 -1.489 1.00 29.67 215 ARG A CA 1
ATOM 1700 C C . ARG A 1 215 ? 5.809 24.608 0.006 1.00 29.67 215 ARG A C 1
ATOM 1702 O O . ARG A 1 215 ? 5.354 25.604 0.560 1.00 29.67 215 ARG A O 1
ATOM 1709 N N . VAL A 1 216 ? 6.571 23.715 0.643 1.00 29.47 216 VAL A N 1
ATOM 1710 C CA . VAL A 1 216 ? 7.069 23.893 2.025 1.00 29.47 216 VAL A CA 1
ATOM 1711 C C . VAL A 1 216 ? 8.408 24.651 2.056 1.00 29.47 216 VAL A C 1
ATOM 1713 O O . VAL A 1 216 ? 8.861 25.072 3.115 1.00 29.47 216 VAL A O 1
ATOM 1716 N N . SER A 1 217 ? 9.024 24.900 0.899 1.00 30.48 217 SER A N 1
ATOM 1717 C CA . SER A 1 217 ? 10.297 25.618 0.767 1.00 30.48 217 SER A CA 1
ATOM 1718 C C . SER A 1 217 ? 10.148 26.848 -0.134 1.00 30.48 217 SER A C 1
ATOM 1720 O O . SER A 1 217 ? 10.835 27.025 -1.136 1.00 30.48 217 SER A O 1
ATOM 1722 N N . GLY A 1 218 ? 9.224 27.728 0.252 1.00 26.59 218 GLY A N 1
ATOM 1723 C CA . GLY A 1 218 ? 9.204 29.111 -0.206 1.00 26.59 218 GLY A CA 1
ATOM 1724 C C . GLY A 1 218 ? 9.911 30.016 0.802 1.00 26.59 218 GLY A C 1
ATOM 1725 O O . GLY A 1 218 ? 9.465 30.105 1.939 1.00 26.59 218 GLY A O 1
ATOM 1726 N N . GLU A 1 219 ? 10.944 30.710 0.319 1.00 24.97 219 GLU A N 1
ATOM 1727 C CA . GLU A 1 219 ? 11.682 31.842 0.913 1.00 24.97 219 GLU A CA 1
ATOM 1728 C C . GLU A 1 219 ? 12.986 31.549 1.685 1.00 24.97 219 GLU A C 1
ATOM 1730 O O . GLU A 1 219 ? 12.996 31.266 2.876 1.00 24.97 219 GLU A O 1
ATOM 1735 N N . GLY A 1 220 ? 14.105 31.815 0.996 1.00 26.66 220 GLY A N 1
ATOM 1736 C CA . GLY A 1 220 ? 15.268 32.495 1.584 1.00 26.66 220 GLY A CA 1
ATOM 1737 C C . GLY A 1 220 ? 16.352 31.623 2.231 1.00 26.66 220 GLY A C 1
ATOM 1738 O O . GLY A 1 220 ? 16.069 30.530 2.705 1.00 26.66 220 GLY A O 1
ATOM 1739 N N . PRO A 1 221 ? 17.621 32.079 2.202 1.00 32.62 221 PRO A N 1
ATOM 1740 C CA . PRO A 1 221 ? 18.792 31.251 2.467 1.00 32.62 221 PRO A CA 1
ATOM 1741 C C . PRO A 1 221 ? 18.965 31.003 3.970 1.00 32.62 221 PRO A C 1
ATOM 1743 O O . PRO A 1 221 ? 18.630 31.855 4.783 1.00 32.62 221 PRO A O 1
ATOM 1746 N N . GLU A 1 222 ? 19.558 29.858 4.314 1.00 35.19 222 GLU A N 1
ATOM 1747 C CA . GLU A 1 222 ? 19.946 29.471 5.681 1.00 35.19 222 GLU A CA 1
ATOM 1748 C C . GLU A 1 222 ? 18.783 29.077 6.614 1.00 35.19 222 GLU A C 1
ATOM 1750 O O . GLU A 1 222 ? 18.359 29.817 7.496 1.00 35.19 222 GLU A O 1
ATOM 1755 N N . GLY A 1 223 ? 18.322 27.830 6.486 1.00 22.45 223 GLY A N 1
ATOM 1756 C CA . GLY A 1 223 ? 17.451 27.182 7.469 1.00 22.45 223 GLY A CA 1
ATOM 1757 C C . GLY A 1 223 ? 18.033 25.842 7.906 1.00 22.45 223 GLY A C 1
ATOM 1758 O O . GLY A 1 223 ? 17.915 24.851 7.191 1.00 22.45 223 GLY A O 1
ATOM 1759 N N . HIS A 1 224 ? 18.687 25.809 9.067 1.00 26.08 224 HIS A N 1
ATOM 1760 C CA . HIS A 1 224 ? 19.116 24.574 9.730 1.00 26.08 224 HIS A CA 1
ATOM 1761 C C . HIS A 1 224 ? 17.896 23.707 10.102 1.00 26.08 224 HIS A C 1
ATOM 1763 O O . HIS A 1 224 ? 16.996 24.184 10.793 1.00 26.08 224 HIS A O 1
ATOM 1769 N N . LEU A 1 225 ? 17.900 22.423 9.720 1.00 27.31 225 LEU A N 1
ATOM 1770 C CA . LEU A 1 225 ? 17.051 21.391 10.335 1.00 27.31 225 LEU A CA 1
ATOM 1771 C C . LEU A 1 225 ? 17.789 20.765 11.538 1.00 27.31 225 LEU A C 1
ATOM 1773 O O . LEU A 1 225 ? 19.022 20.704 11.527 1.00 27.31 225 LEU A O 1
ATOM 1777 N N . PRO A 1 226 ? 17.078 20.307 12.585 1.00 23.53 226 PRO A N 1
ATOM 1778 C CA . PRO A 1 226 ? 17.706 19.839 13.8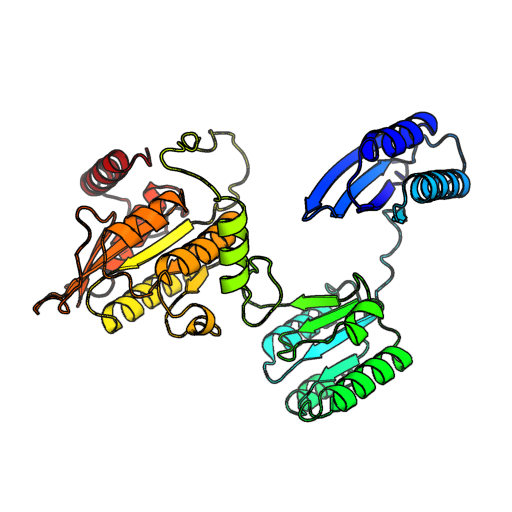13 1.00 23.53 226 PRO A CA 1
ATOM 1779 C C . PRO A 1 226 ? 18.452 18.509 13.591 1.00 23.53 226 PRO A C 1
ATOM 1781 O O . PRO A 1 226 ? 18.032 17.700 12.760 1.00 23.53 226 PRO A O 1
ATOM 1784 N N . PRO A 1 227 ? 19.546 18.257 14.334 1.00 26.84 227 PRO A N 1
ATOM 1785 C CA . PRO A 1 227 ? 20.339 17.041 14.194 1.00 26.84 227 PRO A CA 1
ATOM 1786 C C . PRO A 1 227 ? 19.521 15.800 14.575 1.00 26.84 227 PRO A C 1
ATOM 1788 O O . PRO A 1 227 ? 18.831 15.777 15.596 1.00 26.84 227 PRO A O 1
ATOM 1791 N N . GLY A 1 228 ? 19.613 14.769 13.732 1.00 27.61 228 GLY A N 1
ATOM 1792 C CA . GLY A 1 228 ? 18.937 13.489 13.905 1.00 27.61 228 GLY A CA 1
ATOM 1793 C C . GLY A 1 228 ? 19.357 12.781 15.192 1.00 27.61 228 GLY A C 1
ATOM 1794 O O . GLY A 1 228 ? 20.539 12.554 15.439 1.00 27.61 228 GLY A O 1
ATOM 1795 N N . ALA A 1 229 ? 18.372 12.406 16.005 1.00 24.98 229 ALA A N 1
ATOM 1796 C CA . ALA A 1 229 ? 18.569 11.501 17.125 1.00 24.98 229 ALA A CA 1
ATOM 1797 C C . ALA A 1 229 ? 18.419 10.052 16.639 1.00 24.98 229 ALA A C 1
ATOM 1799 O O . ALA A 1 229 ? 17.368 9.660 16.131 1.00 24.98 229 ALA A O 1
ATOM 1800 N N . LEU A 1 230 ? 19.473 9.257 16.824 1.00 32.75 230 LEU A N 1
ATOM 1801 C CA . LEU A 1 230 ? 19.426 7.796 16.760 1.00 32.75 230 LEU A CA 1
ATOM 1802 C C . LEU A 1 230 ? 18.361 7.272 17.748 1.00 32.75 230 LEU A C 1
ATOM 1804 O O . LEU A 1 230 ? 18.338 7.734 18.895 1.00 32.75 230 LEU A O 1
ATOM 1808 N N . PRO A 1 231 ? 17.510 6.294 17.384 1.00 30.38 231 PRO A N 1
ATOM 1809 C CA . PRO A 1 231 ? 16.643 5.652 18.361 1.00 30.38 231 PRO A CA 1
ATOM 1810 C C . PRO A 1 231 ? 17.495 4.879 19.377 1.00 30.38 231 PRO A C 1
ATOM 1812 O O . PRO A 1 231 ? 18.283 3.991 19.042 1.00 30.38 231 PRO A O 1
ATOM 1815 N N . GLY A 1 232 ? 17.360 5.281 20.641 1.00 25.58 232 GLY A N 1
ATOM 1816 C CA . GLY A 1 232 ? 18.079 4.724 21.775 1.00 25.58 232 GLY A CA 1
ATOM 1817 C C . GLY A 1 232 ? 17.707 3.273 22.084 1.00 25.58 232 GLY A C 1
ATOM 1818 O O . GLY A 1 232 ? 16.599 2.807 21.831 1.00 25.58 232 GLY A O 1
ATOM 1819 N N . ARG A 1 233 ? 18.678 2.578 22.684 1.00 33.38 233 ARG A N 1
ATOM 1820 C CA . ARG A 1 233 ? 18.594 1.216 23.225 1.00 33.38 233 ARG A CA 1
ATOM 1821 C C . ARG A 1 233 ? 17.378 1.039 24.150 1.00 33.38 233 ARG A C 1
ATOM 1823 O O . ARG A 1 233 ? 17.395 1.512 25.281 1.00 33.38 233 ARG A O 1
ATOM 1830 N N . GLY A 1 234 ? 16.397 0.261 23.704 1.00 24.77 234 GLY A N 1
ATOM 1831 C CA . GLY A 1 234 ? 15.353 -0.348 24.527 1.00 24.77 234 GLY A CA 1
ATOM 1832 C C . GLY A 1 234 ? 15.089 -1.759 24.007 1.00 24.77 234 GLY A C 1
ATOM 1833 O O . GLY A 1 234 ? 14.918 -1.947 22.807 1.00 24.77 234 GLY A O 1
ATOM 1834 N N . GLY A 1 235 ? 15.182 -2.765 24.875 1.00 28.86 235 GLY A N 1
ATOM 1835 C CA . GLY A 1 235 ? 15.091 -4.174 24.490 1.00 28.86 235 GLY A CA 1
ATOM 1836 C C . GLY A 1 235 ? 13.683 -4.607 24.071 1.00 28.86 235 GLY A C 1
ATOM 1837 O O . GLY A 1 235 ? 12.701 -4.152 24.644 1.00 28.86 235 GLY A O 1
ATOM 1838 N N . GLY A 1 236 ? 13.625 -5.553 23.126 1.00 31.00 236 GLY A N 1
ATOM 1839 C CA . GLY A 1 236 ? 12.428 -6.332 22.788 1.00 31.00 236 GLY A CA 1
ATOM 1840 C C . GLY A 1 236 ? 11.848 -6.033 21.402 1.00 31.00 236 GLY A C 1
ATOM 1841 O O . GLY A 1 236 ? 11.096 -5.085 21.249 1.00 31.00 236 GLY A O 1
ATOM 1842 N N . HIS A 1 237 ? 12.166 -6.912 20.440 1.00 26.94 237 HIS A N 1
ATOM 1843 C CA . HIS A 1 237 ? 11.717 -6.978 19.034 1.00 26.94 237 HIS A CA 1
ATOM 1844 C C . HIS A 1 237 ? 12.303 -5.937 18.057 1.00 26.94 237 HIS A C 1
ATOM 1846 O O . HIS A 1 237 ? 11.836 -4.810 17.942 1.00 26.94 237 HIS A O 1
ATOM 1852 N N . LEU A 1 238 ? 13.324 -6.366 17.292 1.00 31.66 238 LEU A N 1
ATOM 1853 C CA . LEU A 1 238 ? 13.839 -5.646 16.122 1.00 31.66 238 LEU A CA 1
ATOM 1854 C C . LEU A 1 238 ? 12.748 -5.562 15.042 1.00 31.66 238 LEU A C 1
ATOM 1856 O O . LEU A 1 238 ? 12.522 -6.519 14.303 1.00 31.66 238 LEU A O 1
ATOM 1860 N N . VAL A 1 239 ? 12.114 -4.401 14.913 1.00 34.22 239 VAL A N 1
ATOM 1861 C CA . VAL A 1 239 ? 11.530 -3.973 13.640 1.00 34.22 239 VAL A CA 1
ATOM 1862 C C . VAL A 1 239 ? 12.714 -3.530 12.777 1.00 34.22 239 VAL A C 1
ATOM 1864 O O . VAL A 1 239 ? 13.433 -2.610 13.161 1.00 34.22 239 VAL A O 1
ATOM 1867 N N . SER A 1 240 ? 12.993 -4.228 11.672 1.00 45.28 240 SER A N 1
ATOM 1868 C CA . SER A 1 240 ? 14.051 -3.831 10.731 1.00 45.28 240 SER A CA 1
ATOM 1869 C C . SER A 1 240 ? 13.768 -2.406 10.246 1.00 45.28 240 SER A C 1
ATOM 1871 O O . SER A 1 240 ? 12.753 -2.155 9.597 1.00 45.28 240 SER A O 1
ATOM 1873 N N . ALA A 1 241 ? 14.626 -1.455 10.620 1.00 58.84 241 ALA A N 1
ATOM 1874 C CA . ALA A 1 241 ? 14.564 -0.099 10.095 1.00 58.84 241 ALA A CA 1
ATOM 1875 C C . ALA A 1 241 ? 14.999 -0.138 8.624 1.00 58.84 241 ALA A C 1
ATOM 1877 O O . ALA A 1 241 ? 16.053 -0.691 8.310 1.00 58.84 241 ALA A O 1
ATOM 1878 N N . GLY A 1 242 ? 14.190 0.417 7.721 1.00 65.12 242 GLY A N 1
ATOM 1879 C CA . GLY A 1 242 ? 14.552 0.480 6.308 1.00 65.12 242 GLY A CA 1
ATOM 1880 C C . GLY A 1 242 ? 15.719 1.442 6.078 1.00 65.12 242 GLY A C 1
ATOM 1881 O O . GLY A 1 242 ? 15.968 2.369 6.857 1.00 65.12 242 GLY A O 1
ATOM 1882 N N . PHE A 1 243 ? 16.460 1.208 5.002 1.00 70.62 243 PHE A N 1
ATOM 1883 C CA . PHE A 1 243 ? 17.682 1.938 4.668 1.00 70.62 243 PHE A CA 1
ATOM 1884 C C . PHE A 1 243 ? 17.834 2.078 3.153 1.00 70.62 243 PHE A C 1
ATOM 1886 O O . PHE A 1 243 ? 17.174 1.375 2.383 1.00 70.62 243 PHE A O 1
ATOM 1893 N N . MET A 1 244 ? 18.704 2.987 2.718 1.00 81.75 244 MET A N 1
ATOM 1894 C CA . MET A 1 244 ? 19.029 3.172 1.305 1.00 81.75 244 MET A CA 1
ATOM 1895 C C . MET A 1 244 ? 20.467 2.747 1.026 1.00 81.75 244 MET A C 1
ATOM 1897 O O . MET A 1 244 ? 21.380 3.134 1.747 1.00 81.75 244 MET A O 1
ATOM 1901 N N . VAL A 1 245 ? 20.670 2.006 -0.058 1.00 83.31 245 VAL A N 1
ATOM 1902 C CA . VAL A 1 245 ? 21.970 1.760 -0.680 1.00 83.31 245 VAL A CA 1
ATOM 1903 C C . VAL A 1 245 ? 21.956 2.429 -2.045 1.00 83.31 245 VAL A C 1
ATOM 1905 O O . VAL A 1 245 ? 21.199 2.017 -2.919 1.00 83.31 245 VAL A O 1
ATOM 1908 N N . TRP A 1 246 ? 22.779 3.451 -2.246 1.00 87.50 246 TRP A N 1
ATOM 1909 C CA . TRP A 1 246 ? 22.892 4.114 -3.538 1.00 87.50 246 TRP A CA 1
ATOM 1910 C C . TRP A 1 246 ? 24.194 3.733 -4.222 1.00 87.50 246 TRP A C 1
ATOM 1912 O O . TRP A 1 246 ? 25.280 4.057 -3.748 1.00 87.50 246 TRP A O 1
ATOM 1922 N N . VAL A 1 247 ? 24.065 3.043 -5.348 1.00 85.44 247 VAL A N 1
ATOM 1923 C CA . VAL A 1 247 ? 25.163 2.636 -6.213 1.00 85.44 247 VAL A CA 1
ATOM 1924 C C . VAL A 1 247 ? 25.465 3.765 -7.200 1.00 85.44 247 VAL A C 1
ATOM 1926 O O . VAL A 1 247 ? 24.622 4.121 -8.022 1.00 85.44 247 VAL A O 1
ATOM 1929 N N . THR A 1 248 ? 26.656 4.355 -7.104 1.00 85.62 248 THR A N 1
ATOM 1930 C CA . THR A 1 248 ? 27.084 5.511 -7.907 1.00 85.62 248 THR A CA 1
ATOM 1931 C C . THR A 1 248 ? 28.343 5.179 -8.695 1.00 85.62 248 THR A C 1
ATOM 1933 O O . THR A 1 248 ? 29.169 4.389 -8.256 1.00 85.62 248 THR A O 1
ATOM 1936 N N . GLY A 1 249 ? 28.517 5.758 -9.880 1.00 82.06 249 GLY A N 1
ATOM 1937 C CA . GLY A 1 249 ? 29.713 5.520 -10.688 1.00 82.06 249 GLY A CA 1
ATOM 1938 C C . GLY A 1 249 ? 29.544 5.956 -12.141 1.00 82.06 249 GLY A C 1
ATOM 1939 O O . GLY A 1 249 ? 28.434 6.279 -12.559 1.00 82.06 249 GLY A O 1
ATOM 1940 N N . PRO A 1 250 ? 30.639 5.989 -12.916 1.00 79.94 250 PRO A N 1
ATOM 1941 C CA . PRO A 1 250 ? 30.638 6.532 -14.273 1.00 79.94 250 PRO A CA 1
ATOM 1942 C C . PRO A 1 250 ? 30.125 5.551 -15.340 1.00 79.94 250 PRO A C 1
ATOM 1944 O O . PRO A 1 250 ? 29.895 5.972 -16.474 1.00 79.94 250 PRO A O 1
ATOM 1947 N N . ASP A 1 251 ? 29.998 4.261 -15.014 1.00 79.56 251 ASP A N 1
ATOM 1948 C CA . ASP A 1 251 ? 29.562 3.208 -15.935 1.00 79.56 251 ASP A CA 1
ATOM 1949 C C . ASP A 1 251 ? 28.232 2.602 -15.487 1.00 79.56 251 ASP A C 1
ATOM 1951 O O . ASP A 1 251 ? 28.177 1.828 -14.536 1.00 79.56 251 ASP A O 1
ATOM 1955 N N . GLU A 1 252 ? 27.168 2.951 -16.199 1.00 76.56 252 GLU A N 1
ATOM 1956 C CA . GLU A 1 252 ? 25.788 2.583 -15.878 1.00 76.56 252 GLU A CA 1
ATOM 1957 C C . GLU A 1 252 ? 25.556 1.066 -15.879 1.00 76.56 252 GLU A C 1
ATOM 1959 O O . GLU A 1 252 ? 24.824 0.554 -15.035 1.00 76.56 252 GLU A O 1
ATOM 1964 N N . VAL A 1 253 ? 26.241 0.332 -16.763 1.00 79.69 253 VAL A N 1
ATOM 1965 C CA . VAL A 1 253 ? 26.166 -1.136 -16.817 1.00 79.69 253 VAL A CA 1
ATOM 1966 C C . VAL A 1 253 ? 26.696 -1.741 -15.516 1.00 79.69 253 VAL A C 1
ATOM 1968 O O . VAL A 1 253 ? 26.000 -2.530 -14.879 1.00 79.69 253 VAL A O 1
ATOM 1971 N N . SER A 1 254 ? 27.873 -1.300 -15.061 1.00 79.94 254 SER A N 1
ATOM 1972 C CA . SER A 1 254 ? 28.442 -1.732 -13.780 1.00 79.94 254 SER A CA 1
ATOM 1973 C C . SER A 1 254 ? 27.568 -1.352 -12.578 1.00 79.94 254 SER A C 1
ATOM 1975 O O . SER A 1 254 ? 27.538 -2.095 -11.597 1.00 79.94 254 SER A O 1
ATOM 1977 N N . LEU A 1 255 ? 26.849 -0.220 -12.621 1.00 83.31 255 LEU A N 1
ATOM 1978 C CA . LEU A 1 255 ? 25.921 0.155 -11.542 1.00 83.31 255 LEU A CA 1
ATOM 1979 C C . LEU A 1 255 ? 24.772 -0.838 -11.425 1.00 83.31 255 LEU A C 1
ATOM 1981 O O . LEU A 1 255 ? 24.471 -1.285 -10.319 1.00 83.31 255 LEU A O 1
ATOM 1985 N N . LEU A 1 256 ? 24.152 -1.190 -12.554 1.00 81.38 256 LEU A N 1
ATOM 1986 C CA . LEU A 1 256 ? 23.036 -2.132 -12.589 1.00 81.38 256 LEU A CA 1
ATOM 1987 C C . LEU A 1 256 ? 23.468 -3.523 -12.118 1.00 81.38 256 LEU A C 1
ATOM 1989 O O . LEU A 1 256 ? 22.778 -4.125 -11.300 1.00 81.38 256 LEU A O 1
ATOM 1993 N N . GLU A 1 257 ? 24.633 -4.007 -12.557 1.00 80.19 257 GLU A N 1
ATOM 1994 C CA . GLU A 1 257 ? 25.171 -5.305 -12.127 1.00 80.19 257 GLU A CA 1
ATOM 1995 C C . GLU A 1 257 ? 25.402 -5.363 -10.609 1.00 80.19 257 GLU A C 1
ATOM 1997 O O . GLU A 1 257 ? 24.988 -6.315 -9.940 1.00 80.19 257 GLU A O 1
ATOM 2002 N N . VAL A 1 258 ? 26.027 -4.325 -10.045 1.00 76.19 258 VAL A N 1
ATOM 2003 C CA . VAL A 1 258 ? 26.279 -4.229 -8.601 1.00 76.19 258 VAL A CA 1
ATOM 2004 C C . VAL A 1 258 ? 24.968 -4.084 -7.824 1.00 76.19 258 VAL A C 1
ATOM 2006 O O . VAL A 1 258 ? 24.786 -4.747 -6.800 1.00 76.19 258 VAL A O 1
ATOM 2009 N N . ALA A 1 259 ? 24.032 -3.267 -8.308 1.00 81.44 259 ALA A N 1
ATOM 2010 C CA . ALA A 1 259 ? 22.726 -3.072 -7.686 1.00 81.44 259 ALA A CA 1
ATOM 2011 C C . ALA A 1 259 ? 21.889 -4.359 -7.671 1.00 81.44 259 ALA A C 1
ATOM 2013 O O . ALA A 1 259 ? 21.354 -4.727 -6.622 1.00 81.44 259 ALA A O 1
ATOM 2014 N N . ASP A 1 260 ? 21.834 -5.085 -8.789 1.00 81.81 260 ASP A N 1
ATOM 2015 C CA . ASP A 1 260 ? 21.139 -6.371 -8.894 1.00 81.81 260 ASP A CA 1
ATOM 2016 C C . ASP A 1 260 ? 21.758 -7.402 -7.938 1.00 81.81 260 ASP A C 1
ATOM 2018 O O . ASP A 1 260 ? 21.043 -8.117 -7.229 1.00 81.81 260 ASP A O 1
ATOM 2022 N N . ALA A 1 261 ? 23.090 -7.431 -7.839 1.00 75.44 261 ALA A N 1
ATOM 2023 C CA . ALA A 1 261 ? 23.812 -8.338 -6.955 1.00 75.44 261 ALA A CA 1
ATOM 2024 C C . ALA A 1 261 ? 23.619 -8.024 -5.457 1.00 75.44 261 ALA A C 1
ATOM 2026 O O . ALA A 1 261 ? 23.545 -8.958 -4.647 1.00 75.44 261 ALA A O 1
ATOM 2027 N N . ILE A 1 262 ? 23.527 -6.743 -5.076 1.00 74.94 262 ILE A N 1
ATOM 2028 C CA . ILE A 1 262 ? 23.175 -6.308 -3.713 1.00 74.94 262 ILE A CA 1
ATOM 2029 C C . ILE A 1 262 ? 21.721 -6.687 -3.415 1.00 74.94 262 ILE A C 1
ATOM 2031 O O . ILE A 1 262 ? 21.445 -7.348 -2.411 1.00 74.94 262 ILE A O 1
ATOM 2035 N N . ALA A 1 263 ? 20.792 -6.327 -4.303 1.00 77.00 263 ALA A N 1
ATOM 2036 C CA . ALA A 1 263 ? 19.366 -6.562 -4.111 1.00 77.00 263 ALA A CA 1
ATOM 2037 C C . ALA A 1 263 ? 19.034 -8.059 -4.008 1.00 77.00 263 ALA A C 1
ATOM 2039 O O . ALA A 1 263 ? 18.260 -8.465 -3.140 1.00 77.00 263 ALA A O 1
ATOM 2040 N N . ALA A 1 264 ? 19.653 -8.903 -4.839 1.00 75.31 264 ALA A N 1
ATOM 2041 C CA . ALA A 1 264 ? 19.491 -10.354 -4.775 1.00 75.31 264 ALA A CA 1
ATOM 2042 C C . ALA A 1 264 ? 19.913 -10.929 -3.411 1.00 75.31 264 ALA A C 1
ATOM 2044 O O . ALA A 1 264 ? 19.194 -11.751 -2.840 1.00 75.31 264 ALA A O 1
ATOM 2045 N N . ARG A 1 265 ? 21.039 -10.466 -2.850 1.00 77.88 265 ARG A N 1
ATOM 2046 C CA . ARG A 1 265 ? 21.525 -10.932 -1.541 1.00 77.88 265 ARG A CA 1
ATOM 2047 C C . ARG A 1 265 ? 20.675 -10.420 -0.376 1.00 77.88 265 ARG A C 1
ATOM 2049 O O . ARG A 1 265 ? 20.412 -11.183 0.551 1.00 77.88 265 ARG A O 1
ATOM 2056 N N . LEU A 1 266 ? 20.185 -9.180 -0.433 1.00 74.62 266 LEU A N 1
ATOM 2057 C CA . LEU A 1 266 ? 19.236 -8.657 0.559 1.00 74.62 266 LEU A CA 1
ATOM 2058 C C . LEU A 1 266 ? 17.931 -9.471 0.573 1.00 74.62 266 LEU A C 1
ATOM 2060 O O . LEU A 1 266 ? 17.472 -9.896 1.636 1.00 74.62 266 LEU A O 1
ATOM 2064 N N . ARG A 1 267 ? 17.383 -9.784 -0.609 1.00 76.88 267 ARG A N 1
ATOM 2065 C CA . ARG A 1 267 ? 16.193 -10.643 -0.745 1.00 76.88 267 ARG A CA 1
ATOM 2066 C C . ARG A 1 267 ? 16.441 -12.064 -0.240 1.00 76.88 267 ARG A C 1
ATOM 2068 O O . ARG A 1 267 ? 15.582 -12.615 0.443 1.00 76.88 267 ARG A O 1
ATOM 2075 N N . ALA A 1 268 ? 17.616 -12.641 -0.509 1.00 73.62 268 ALA A N 1
ATOM 2076 C CA . ALA A 1 268 ? 17.997 -13.958 0.015 1.00 73.62 268 ALA A CA 1
ATOM 2077 C C . ALA A 1 268 ? 18.008 -13.993 1.555 1.00 73.62 268 ALA A C 1
ATOM 2079 O O . ALA A 1 268 ? 17.624 -14.995 2.156 1.00 73.62 268 ALA A O 1
ATOM 2080 N N . ARG A 1 269 ? 18.347 -12.867 2.196 1.00 71.38 269 ARG A N 1
ATOM 2081 C CA . ARG A 1 269 ? 18.286 -12.669 3.654 1.00 71.38 269 ARG A CA 1
ATOM 2082 C C . ARG A 1 269 ? 16.891 -12.277 4.171 1.00 71.38 269 ARG A C 1
ATOM 2084 O O . ARG A 1 269 ? 16.756 -11.892 5.328 1.00 71.38 269 ARG A O 1
ATOM 2091 N N . ARG A 1 270 ? 15.847 -12.394 3.337 1.00 69.38 270 ARG A N 1
ATOM 2092 C CA . ARG A 1 270 ? 14.441 -12.055 3.645 1.00 69.38 270 ARG A CA 1
ATOM 2093 C C . ARG A 1 270 ? 14.220 -10.592 4.050 1.00 69.38 270 ARG A C 1
ATOM 2095 O O . ARG A 1 270 ? 13.270 -10.290 4.769 1.00 69.38 270 ARG A O 1
ATOM 2102 N N . VAL A 1 271 ? 15.066 -9.682 3.572 1.00 68.50 271 VAL A N 1
ATOM 2103 C CA . VAL A 1 271 ? 14.881 -8.239 3.762 1.00 68.50 271 VAL A CA 1
ATOM 2104 C C . VAL A 1 271 ? 13.934 -7.720 2.673 1.00 68.50 271 VAL A C 1
ATOM 2106 O O . VAL A 1 271 ? 14.215 -7.942 1.488 1.00 68.50 271 VAL A O 1
ATOM 2109 N N . PRO A 1 272 ? 12.827 -7.029 3.013 1.00 68.31 272 PRO A N 1
ATOM 2110 C CA . PRO A 1 272 ? 11.980 -6.368 2.020 1.00 68.31 272 PRO A CA 1
ATOM 2111 C C . PRO A 1 272 ? 12.822 -5.389 1.195 1.00 68.31 272 PRO A C 1
ATOM 2113 O O . PRO A 1 272 ? 13.383 -4.454 1.757 1.00 68.31 272 PRO A O 1
ATOM 2116 N N . THR A 1 273 ? 12.968 -5.636 -0.112 1.00 73.62 273 THR A N 1
ATOM 2117 C CA . THR A 1 273 ? 13.943 -4.919 -0.952 1.00 73.62 273 THR A CA 1
ATOM 2118 C C . THR A 1 273 ? 13.346 -4.466 -2.278 1.00 73.62 273 THR A C 1
ATOM 2120 O O . THR A 1 273 ? 12.938 -5.301 -3.093 1.00 73.62 273 THR A O 1
ATOM 2123 N N . GLU A 1 274 ? 13.404 -3.162 -2.531 1.00 76.50 274 GLU A N 1
ATOM 2124 C CA . GLU A 1 274 ? 13.018 -2.522 -3.793 1.00 76.50 274 GLU A CA 1
ATOM 2125 C C . GLU A 1 274 ? 14.248 -1.976 -4.523 1.00 76.50 274 GLU A C 1
ATOM 2127 O O . GLU A 1 274 ? 15.192 -1.492 -3.894 1.00 76.50 274 GLU A O 1
ATOM 2132 N N . THR A 1 275 ? 14.235 -2.050 -5.854 1.00 80.44 275 THR A N 1
ATOM 2133 C CA . THR A 1 275 ? 15.305 -1.520 -6.710 1.00 80.44 275 THR A CA 1
ATOM 2134 C C . THR A 1 275 ? 14.756 -0.327 -7.491 1.00 80.44 275 THR A C 1
ATOM 2136 O O . THR A 1 275 ? 13.696 -0.449 -8.095 1.00 80.44 275 THR A O 1
ATOM 2139 N N . LEU A 1 276 ? 15.454 0.812 -7.459 1.00 74.69 276 LEU A N 1
ATOM 2140 C CA . LEU A 1 276 ? 15.106 2.025 -8.204 1.00 74.69 276 LEU A CA 1
ATOM 2141 C C . LEU A 1 276 ? 16.230 2.356 -9.189 1.00 74.69 276 LEU A C 1
ATOM 2143 O O . LEU A 1 276 ? 17.317 2.775 -8.793 1.00 74.69 276 LEU A O 1
ATOM 2147 N N . ASP A 1 277 ? 15.969 2.159 -10.471 1.00 80.81 277 ASP A N 1
ATOM 2148 C CA . ASP A 1 277 ? 16.925 2.287 -11.571 1.00 80.81 277 ASP A CA 1
ATOM 2149 C C . ASP A 1 277 ? 16.222 2.711 -12.871 1.00 80.81 277 ASP A C 1
ATOM 2151 O O . ASP A 1 277 ? 14.998 2.823 -12.914 1.00 80.81 277 ASP A O 1
ATOM 2155 N N . GLY A 1 278 ? 16.972 2.890 -13.962 1.00 67.75 278 GLY A N 1
ATOM 2156 C CA . GLY A 1 278 ? 16.406 3.252 -15.271 1.00 67.75 278 GLY A CA 1
ATOM 2157 C C . GLY A 1 278 ? 15.403 2.244 -15.864 1.00 67.75 278 GLY A C 1
ATOM 2158 O O . GLY A 1 278 ? 14.727 2.561 -16.835 1.00 67.75 278 GLY A O 1
ATOM 2159 N N . ARG A 1 279 ? 15.274 1.036 -15.296 1.00 75.62 279 ARG A N 1
ATOM 2160 C CA . ARG A 1 279 ? 14.302 0.007 -15.712 1.00 75.62 279 ARG A CA 1
ATOM 2161 C C . ARG A 1 279 ? 13.006 0.084 -14.900 1.00 75.62 279 ARG A C 1
ATOM 2163 O O . ARG A 1 279 ? 12.047 -0.627 -15.202 1.00 75.62 279 ARG A O 1
ATOM 2170 N N . THR A 1 280 ? 12.976 0.908 -13.854 1.00 58.66 280 THR A N 1
ATOM 2171 C CA . THR A 1 280 ? 11.845 1.022 -12.937 1.00 58.66 280 THR A CA 1
ATOM 2172 C C . THR A 1 280 ? 10.659 1.686 -13.643 1.00 58.66 280 THR A C 1
ATOM 2174 O O . THR A 1 280 ? 10.766 2.837 -14.072 1.00 58.66 280 THR A O 1
ATOM 2177 N N . PRO A 1 281 ? 9.501 1.008 -13.766 1.00 45.84 281 PRO A N 1
ATOM 2178 C CA . PRO A 1 281 ? 8.347 1.576 -14.453 1.00 45.84 281 PRO A CA 1
ATOM 2179 C C . PRO A 1 281 ? 7.920 2.915 -13.842 1.00 45.84 281 PRO A C 1
ATOM 2181 O O . PRO A 1 281 ? 7.705 3.017 -12.635 1.00 45.84 281 PRO A O 1
ATOM 2184 N N . GLY A 1 282 ? 7.779 3.944 -14.681 1.00 45.47 282 GLY A N 1
ATOM 2185 C CA . GLY A 1 282 ? 7.405 5.292 -14.243 1.00 45.47 282 GLY A CA 1
ATOM 2186 C C . GLY A 1 282 ? 8.569 6.163 -13.760 1.00 45.47 282 GLY A C 1
ATOM 2187 O O . GLY A 1 282 ? 8.334 7.320 -13.416 1.00 45.47 282 GLY A O 1
ATOM 2188 N N . ILE A 1 283 ? 9.813 5.667 -13.781 1.00 50.78 283 ILE A N 1
ATOM 2189 C CA . ILE A 1 283 ? 10.997 6.502 -13.523 1.00 50.78 283 ILE A CA 1
ATOM 2190 C C . ILE A 1 283 ? 11.238 7.526 -14.640 1.00 50.78 283 ILE A C 1
ATOM 2192 O O . ILE A 1 283 ? 11.764 8.601 -14.387 1.00 50.78 283 ILE A O 1
ATOM 2196 N N . GLU A 1 284 ? 10.749 7.256 -15.848 1.00 47.84 284 GLU A N 1
ATOM 2197 C CA . GLU A 1 284 ? 10.731 8.201 -16.973 1.00 47.84 284 GLU A CA 1
ATOM 2198 C C . GLU A 1 284 ? 9.948 9.483 -16.625 1.00 47.84 284 GLU A C 1
ATOM 2200 O O . GLU A 1 284 ? 10.315 10.588 -17.011 1.00 47.84 284 GLU A O 1
ATOM 2205 N N . ALA A 1 285 ? 8.899 9.371 -15.796 1.00 40.38 285 ALA A N 1
ATOM 2206 C CA . ALA A 1 285 ? 8.147 10.528 -15.296 1.00 40.38 285 ALA A CA 1
ATOM 2207 C C . ALA A 1 285 ? 8.959 11.386 -14.304 1.00 40.38 285 ALA A C 1
ATOM 2209 O O . ALA A 1 285 ? 8.540 12.487 -13.935 1.00 40.38 285 ALA A O 1
ATOM 2210 N N . LEU A 1 286 ? 10.108 10.870 -13.859 1.00 43.53 286 LEU A N 1
ATOM 2211 C CA . LEU A 1 286 ? 11.085 11.549 -13.023 1.00 43.53 286 LEU A CA 1
ATOM 2212 C C . LEU A 1 286 ? 12.275 12.117 -13.785 1.00 43.53 286 LEU A C 1
ATOM 2214 O O . LEU A 1 286 ? 13.109 12.768 -13.150 1.00 43.53 286 LEU A O 1
ATOM 2218 N N . GLU A 1 287 ? 12.363 11.911 -15.096 1.00 49.66 287 GLU A N 1
ATOM 2219 C CA . GLU A 1 287 ? 13.468 12.404 -15.914 1.00 49.66 287 GLU A CA 1
ATOM 2220 C C . GLU A 1 287 ? 13.493 13.941 -16.005 1.00 49.66 287 GLU A C 1
ATOM 2222 O O . GLU A 1 287 ? 12.470 14.624 -15.900 1.00 49.66 287 GLU A O 1
ATOM 2227 N N . GLY A 1 288 ? 14.699 14.497 -16.159 1.00 52.84 288 GLY A N 1
ATOM 2228 C CA . GLY A 1 288 ? 14.982 15.939 -16.155 1.00 52.84 288 GLY A CA 1
ATOM 2229 C C . GLY A 1 288 ? 15.793 16.396 -14.936 1.00 52.84 288 GLY A C 1
ATOM 2230 O O . GLY A 1 288 ? 16.190 15.581 -14.100 1.00 52.84 288 GLY A O 1
ATOM 2231 N N . ASP A 1 289 ? 16.018 17.707 -14.807 1.00 49.25 289 ASP A N 1
ATOM 2232 C CA . ASP A 1 289 ? 16.817 18.292 -13.718 1.00 49.25 289 ASP A CA 1
ATOM 2233 C C . ASP A 1 289 ? 16.303 17.829 -12.343 1.00 49.25 289 ASP A C 1
ATOM 2235 O O . ASP A 1 289 ? 15.119 17.978 -12.030 1.00 49.25 289 ASP A O 1
ATOM 2239 N N . GLY A 1 290 ? 17.172 17.225 -11.525 1.00 54.91 290 GLY A N 1
ATOM 2240 C CA . GLY A 1 290 ? 16.835 16.764 -10.171 1.00 54.91 290 GLY A CA 1
ATOM 2241 C C . GLY A 1 290 ? 16.279 15.336 -10.043 1.00 54.91 290 GLY A C 1
ATOM 2242 O O . GLY A 1 290 ? 15.694 15.023 -9.005 1.00 54.91 290 GLY A O 1
ATOM 2243 N N . LEU A 1 291 ? 16.460 14.460 -11.046 1.00 63.06 291 LEU A N 1
ATOM 2244 C CA . LEU A 1 291 ? 16.105 13.026 -10.982 1.00 63.06 291 LEU A CA 1
ATOM 2245 C C . LEU A 1 291 ? 16.627 12.355 -9.697 1.00 63.06 291 LEU A C 1
ATOM 2247 O O . LEU A 1 291 ? 15.861 11.720 -8.974 1.00 63.06 291 LEU A O 1
ATOM 2251 N N . ALA A 1 292 ? 17.903 12.574 -9.373 1.00 65.31 292 ALA A N 1
ATOM 2252 C CA . ALA A 1 292 ? 18.566 12.091 -8.163 1.00 65.31 292 ALA A CA 1
ATOM 2253 C C . ALA A 1 292 ? 17.800 12.446 -6.870 1.00 65.31 292 ALA A C 1
ATOM 2255 O O . ALA A 1 292 ? 17.507 11.573 -6.055 1.00 65.31 292 ALA A O 1
ATOM 2256 N N . GLY A 1 293 ? 17.404 13.714 -6.711 1.00 60.66 293 GLY A N 1
ATOM 2257 C CA . GLY A 1 293 ? 16.643 14.187 -5.549 1.00 60.66 293 GLY A CA 1
ATOM 2258 C C . GLY A 1 293 ? 15.241 13.582 -5.453 1.00 60.66 293 GLY A C 1
ATOM 2259 O O . GLY A 1 293 ? 14.765 13.266 -4.362 1.00 60.66 293 GLY A O 1
ATOM 2260 N N . ARG A 1 294 ? 14.583 13.362 -6.595 1.00 58.38 294 ARG A N 1
ATOM 2261 C CA . ARG A 1 294 ? 13.250 12.750 -6.629 1.00 58.38 294 ARG A CA 1
ATOM 2262 C C . ARG A 1 294 ? 13.295 11.260 -6.301 1.00 58.38 294 ARG A C 1
ATOM 2264 O O . ARG A 1 294 ? 12.503 10.794 -5.487 1.00 58.38 294 ARG A O 1
ATOM 2271 N N . VAL A 1 295 ? 14.255 10.527 -6.857 1.00 62.81 295 VAL A N 1
ATOM 2272 C CA . VAL A 1 295 ? 14.473 9.106 -6.537 1.00 62.81 295 VAL A CA 1
ATOM 2273 C C . VAL A 1 295 ? 14.850 8.936 -5.065 1.00 62.81 295 VAL A C 1
ATOM 2275 O O . VAL A 1 295 ? 14.330 8.049 -4.388 1.00 62.81 295 VAL A O 1
ATOM 2278 N N . ALA A 1 296 ? 15.665 9.842 -4.529 1.00 61.88 296 ALA A N 1
ATOM 2279 C CA . ALA A 1 296 ? 16.001 9.870 -3.114 1.00 61.88 296 ALA A CA 1
ATOM 2280 C C . ALA A 1 296 ? 14.791 10.053 -2.199 1.00 61.88 296 ALA A C 1
ATOM 2282 O O . ALA A 1 296 ? 14.682 9.372 -1.182 1.00 61.88 296 ALA A O 1
ATOM 2283 N N . PHE A 1 297 ? 13.861 10.941 -2.556 1.00 55.59 297 PHE A N 1
ATOM 2284 C CA . PHE A 1 297 ? 12.630 11.133 -1.794 1.00 55.59 297 PHE A CA 1
ATOM 2285 C C . PHE A 1 297 ? 11.796 9.843 -1.731 1.00 55.59 297 PHE A C 1
ATOM 2287 O O . PHE A 1 297 ? 11.325 9.445 -0.658 1.00 55.59 297 PHE A O 1
ATOM 2294 N N . VAL A 1 298 ? 11.659 9.151 -2.863 1.00 57.78 298 VAL A N 1
ATOM 2295 C CA . VAL A 1 298 ? 10.946 7.867 -2.963 1.00 57.78 298 VAL A CA 1
ATOM 2296 C C . VAL A 1 298 ? 11.607 6.823 -2.082 1.00 57.78 298 VAL A C 1
ATOM 2298 O O . VAL A 1 298 ? 10.949 6.214 -1.237 1.00 57.78 298 VAL A O 1
ATOM 2301 N N . ALA A 1 299 ? 12.922 6.682 -2.227 1.00 61.88 299 ALA A N 1
ATOM 2302 C CA . ALA A 1 299 ? 13.718 5.755 -1.449 1.00 61.88 299 ALA A CA 1
ATOM 2303 C C . ALA A 1 299 ? 13.650 6.062 0.059 1.00 61.88 299 ALA A C 1
ATOM 2305 O O . ALA A 1 299 ? 13.489 5.150 0.867 1.00 61.88 299 ALA A O 1
ATOM 2306 N N . SER A 1 300 ? 13.645 7.344 0.447 1.00 58.50 300 SER A N 1
ATOM 2307 C CA . SER A 1 300 ? 13.467 7.775 1.842 1.00 58.50 300 SER A CA 1
ATOM 2308 C C . SER A 1 300 ? 12.128 7.327 2.422 1.00 58.50 300 SER A C 1
ATOM 2310 O O . SER A 1 300 ? 12.041 6.920 3.580 1.00 58.50 300 SER A O 1
ATOM 2312 N N . THR A 1 301 ? 11.070 7.379 1.614 1.00 57.22 301 THR A N 1
ATOM 2313 C CA . THR A 1 301 ? 9.729 7.036 2.077 1.00 57.22 301 THR A CA 1
ATOM 2314 C C . THR A 1 301 ? 9.584 5.528 2.234 1.00 57.22 301 THR A C 1
ATOM 2316 O O . THR A 1 301 ? 9.062 5.075 3.246 1.00 57.22 301 THR A O 1
ATOM 2319 N N . LEU A 1 302 ? 10.131 4.753 1.298 1.00 57.75 302 LEU A N 1
ATOM 2320 C CA . LEU A 1 302 ? 10.232 3.296 1.408 1.00 57.75 302 LE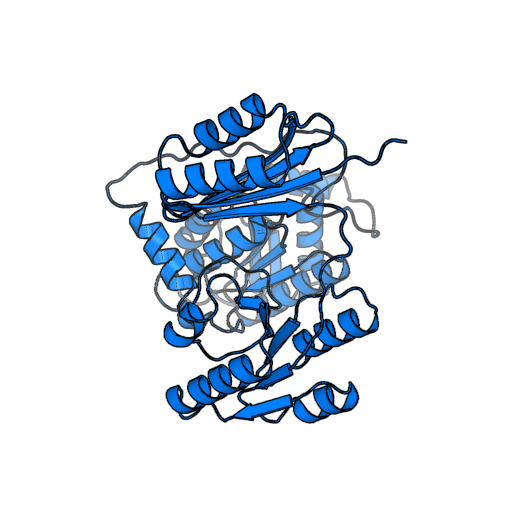U A CA 1
ATOM 2321 C C . LEU A 1 302 ? 11.046 2.872 2.644 1.00 57.75 302 LEU A C 1
ATOM 2323 O O . LEU A 1 302 ? 10.598 2.028 3.421 1.00 57.75 302 LEU A O 1
ATOM 2327 N N . ALA A 1 303 ? 12.190 3.518 2.888 1.00 62.69 303 ALA A N 1
ATOM 2328 C CA . ALA A 1 303 ? 13.029 3.260 4.056 1.00 62.69 303 ALA A CA 1
ATOM 2329 C C . ALA A 1 303 ? 12.293 3.521 5.385 1.00 62.69 303 ALA A C 1
ATOM 2331 O O . ALA A 1 303 ? 12.368 2.704 6.305 1.00 62.69 303 ALA A O 1
ATOM 2332 N N . ARG A 1 304 ? 11.491 4.594 5.474 1.00 60.12 304 ARG A N 1
ATOM 2333 C CA . ARG A 1 304 ? 10.637 4.866 6.651 1.00 60.12 304 ARG A CA 1
ATOM 2334 C C . ARG A 1 304 ? 9.630 3.751 6.950 1.00 60.12 304 ARG A C 1
ATOM 2336 O O . ARG A 1 304 ? 9.207 3.619 8.095 1.00 60.12 304 ARG A O 1
ATOM 2343 N N . HIS A 1 305 ? 9.265 2.950 5.953 1.00 59.84 305 HIS A N 1
ATOM 2344 C CA . HIS A 1 305 ? 8.324 1.838 6.084 1.00 59.84 305 HIS A CA 1
ATOM 2345 C C . HIS A 1 305 ? 9.005 0.463 6.192 1.00 59.84 305 HIS A C 1
ATOM 2347 O O . HIS A 1 305 ? 8.342 -0.558 6.026 1.00 59.84 305 HIS A O 1
ATOM 2353 N N . GLY A 1 306 ? 10.306 0.415 6.503 1.00 61.16 306 GLY A N 1
ATOM 2354 C CA . GLY A 1 306 ? 11.019 -0.845 6.751 1.00 61.16 306 GLY A CA 1
ATOM 2355 C C . GLY A 1 306 ? 11.544 -1.539 5.491 1.00 61.16 306 GLY A C 1
ATOM 2356 O O . GLY A 1 306 ? 11.866 -2.723 5.536 1.00 61.16 306 GLY A O 1
ATOM 2357 N N . VAL A 1 307 ? 11.616 -0.827 4.362 1.00 72.75 307 VAL A N 1
ATOM 2358 C CA . VAL A 1 307 ? 12.079 -1.372 3.076 1.00 72.75 307 VAL A CA 1
ATOM 2359 C C . VAL A 1 307 ? 13.522 -0.962 2.821 1.00 72.75 307 VAL A C 1
ATOM 2361 O O . VAL A 1 307 ? 13.861 0.219 2.891 1.00 72.75 307 VAL A O 1
ATOM 2364 N N . ALA A 1 308 ? 14.376 -1.923 2.482 1.00 75.81 308 ALA A N 1
ATOM 2365 C CA . ALA A 1 308 ? 15.693 -1.639 1.938 1.00 75.81 308 ALA A CA 1
ATOM 2366 C C . ALA A 1 308 ? 15.556 -1.193 0.477 1.00 75.81 308 ALA A C 1
ATOM 2368 O O . ALA A 1 308 ? 14.936 -1.873 -0.340 1.00 75.81 308 ALA A O 1
ATOM 2369 N N . THR A 1 309 ? 16.134 -0.051 0.128 1.00 78.19 309 THR A N 1
ATOM 2370 C CA . THR A 1 309 ? 16.083 0.476 -1.241 1.00 78.19 309 THR A CA 1
ATOM 2371 C C . THR A 1 309 ? 17.460 0.456 -1.867 1.00 78.19 309 THR A C 1
ATOM 2373 O O . THR A 1 309 ? 18.406 0.983 -1.290 1.00 78.19 309 THR A O 1
ATOM 2376 N N . VAL A 1 310 ? 17.583 -0.165 -3.040 1.00 83.25 310 VAL A N 1
ATOM 2377 C CA . VAL A 1 310 ? 18.817 -0.172 -3.830 1.00 83.25 310 VAL A CA 1
ATOM 2378 C C . VAL A 1 310 ? 18.625 0.758 -5.018 1.00 83.25 310 VAL A C 1
ATOM 2380 O O . VAL A 1 310 ? 17.797 0.494 -5.885 1.00 83.25 310 VAL A O 1
ATOM 2383 N N . VAL A 1 311 ? 19.363 1.861 -5.043 1.00 83.75 311 VAL A N 1
ATOM 2384 C CA . VAL A 1 311 ? 19.229 2.920 -6.044 1.00 83.75 311 VAL A CA 1
ATOM 2385 C C . VAL A 1 311 ? 20.403 2.860 -7.017 1.00 83.75 311 VAL A C 1
ATOM 2387 O O . VAL A 1 311 ? 21.554 2.868 -6.587 1.00 83.75 311 VAL A O 1
ATOM 2390 N N . ALA A 1 312 ? 20.118 2.828 -8.317 1.00 86.94 312 ALA A N 1
ATOM 2391 C CA . ALA A 1 312 ? 21.101 2.827 -9.401 1.00 86.94 312 ALA A CA 1
ATOM 2392 C C . ALA A 1 312 ? 20.639 3.759 -10.531 1.00 86.94 312 ALA A C 1
ATOM 2394 O O . ALA A 1 312 ? 20.303 3.328 -11.633 1.00 86.94 312 ALA A O 1
ATOM 2395 N N . VAL A 1 313 ? 20.580 5.055 -10.222 1.00 79.56 313 VAL A N 1
ATOM 2396 C CA . VAL A 1 313 ? 20.262 6.121 -11.183 1.00 79.56 313 VAL A CA 1
ATOM 2397 C C . VAL A 1 313 ? 21.458 7.058 -11.366 1.00 79.56 313 VAL A C 1
ATOM 2399 O O . VAL A 1 313 ? 22.232 7.220 -10.414 1.00 79.56 313 VAL A O 1
ATOM 2402 N N . PRO A 1 314 ? 21.611 7.695 -12.544 1.00 72.88 314 PRO A N 1
ATOM 2403 C CA . PRO A 1 314 ? 22.686 8.651 -12.787 1.00 72.88 314 PRO A CA 1
ATOM 2404 C C . PRO A 1 314 ? 22.667 9.805 -11.778 1.00 72.88 314 PRO A C 1
ATOM 2406 O O . PRO A 1 314 ? 21.623 10.403 -11.512 1.00 72.88 314 PRO A O 1
ATOM 2409 N N . ALA A 1 315 ? 23.837 10.108 -11.221 1.00 75.50 315 ALA A N 1
ATOM 2410 C CA . ALA A 1 315 ? 24.066 11.217 -10.300 1.00 75.50 315 ALA A CA 1
ATOM 2411 C C . ALA A 1 315 ? 25.506 11.694 -10.485 1.00 75.50 315 ALA A C 1
ATOM 2413 O O . ALA A 1 315 ? 26.419 11.291 -9.756 1.00 75.50 315 ALA A O 1
ATOM 2414 N N . ASP A 1 316 ? 25.710 12.501 -11.522 1.00 77.50 316 ASP A N 1
ATOM 2415 C CA . ASP A 1 316 ? 27.044 12.828 -12.019 1.00 77.50 316 ASP A CA 1
ATOM 2416 C C . ASP A 1 316 ? 27.743 13.884 -11.157 1.00 77.50 316 ASP A C 1
ATOM 2418 O O . ASP A 1 316 ? 28.968 13.882 -11.071 1.00 77.50 316 ASP A O 1
ATOM 2422 N N . ARG A 1 317 ? 26.991 14.745 -10.461 1.00 77.00 317 ARG A N 1
ATOM 2423 C CA . ARG A 1 317 ? 27.537 15.852 -9.658 1.00 77.00 317 ARG A CA 1
ATOM 2424 C C . ARG A 1 317 ? 27.631 15.515 -8.173 1.00 77.00 317 ARG A C 1
ATOM 2426 O O . ARG A 1 317 ? 26.724 14.913 -7.599 1.00 77.00 317 ARG A O 1
ATOM 2433 N N . CYS A 1 318 ? 28.689 15.989 -7.515 1.00 74.19 318 CYS A N 1
ATOM 2434 C CA . CYS A 1 318 ? 28.874 15.816 -6.070 1.00 74.19 318 CYS A CA 1
ATOM 2435 C C . CYS A 1 318 ? 27.769 16.512 -5.255 1.00 74.19 318 CYS A C 1
ATOM 2437 O O . CYS A 1 318 ? 27.274 15.964 -4.268 1.00 74.19 318 CYS A O 1
ATOM 2439 N N . THR A 1 319 ? 27.322 17.685 -5.709 1.00 68.81 319 THR A N 1
ATOM 2440 C CA . THR A 1 319 ? 26.269 18.476 -5.055 1.00 68.81 319 THR A CA 1
ATOM 2441 C C . THR A 1 319 ? 24.925 17.747 -4.990 1.00 68.81 319 THR A C 1
ATOM 2443 O O . THR A 1 319 ? 24.259 17.787 -3.958 1.00 68.81 319 THR A O 1
ATOM 2446 N N . GLU A 1 320 ? 24.548 17.023 -6.045 1.00 69.69 320 GLU A N 1
ATOM 2447 C CA . GLU A 1 320 ? 23.305 16.239 -6.090 1.00 69.69 320 GLU A CA 1
ATOM 2448 C C . GLU A 1 320 ? 23.332 15.089 -5.077 1.00 69.69 320 GLU A C 1
ATOM 2450 O O . GLU A 1 320 ? 22.361 14.864 -4.354 1.00 69.69 320 GLU A O 1
ATOM 2455 N N . ARG A 1 321 ? 24.470 14.395 -4.957 1.00 75.88 321 ARG A N 1
ATOM 2456 C CA . ARG A 1 321 ? 24.631 13.289 -4.000 1.00 75.88 321 ARG A CA 1
ATOM 2457 C C . ARG A 1 321 ? 24.633 13.779 -2.552 1.00 75.88 321 ARG A C 1
ATOM 2459 O O . ARG A 1 321 ? 24.011 13.154 -1.695 1.00 75.88 321 ARG A O 1
ATOM 2466 N N . GLN A 1 322 ? 25.254 14.928 -2.278 1.00 70.56 322 GLN A N 1
ATOM 2467 C CA . GLN A 1 322 ? 25.198 15.569 -0.958 1.00 70.56 322 GLN A CA 1
ATOM 2468 C C . GLN A 1 322 ? 23.773 15.994 -0.577 1.00 70.56 322 GLN A C 1
ATOM 2470 O O . GLN A 1 322 ? 23.364 15.808 0.569 1.00 70.56 322 GLN A O 1
ATOM 2475 N N . GLN A 1 323 ? 22.998 16.517 -1.532 1.00 65.06 323 GLN A N 1
ATOM 2476 C CA . GLN A 1 323 ? 21.604 16.899 -1.304 1.00 65.06 323 GLN A CA 1
ATOM 2477 C C . GLN A 1 323 ? 20.724 15.694 -0.957 1.00 65.06 323 GLN A C 1
ATOM 2479 O O . GLN A 1 323 ? 19.859 15.778 -0.096 1.00 65.06 323 GLN A O 1
ATOM 2484 N N . VAL A 1 324 ? 20.937 14.547 -1.589 1.00 68.12 324 VAL A N 1
ATOM 2485 C CA . VAL A 1 324 ? 20.197 13.331 -1.229 1.00 68.12 324 VAL A CA 1
ATOM 2486 C C . VAL A 1 324 ? 20.620 12.779 0.126 1.00 68.12 324 VAL A C 1
ATOM 2488 O O . VAL A 1 324 ? 19.772 12.352 0.909 1.00 68.12 324 VAL A O 1
ATOM 2491 N N . ARG A 1 325 ? 21.916 12.825 0.433 1.00 69.31 325 ARG A N 1
ATOM 2492 C CA . ARG A 1 325 ? 22.440 12.403 1.732 1.00 69.31 325 ARG A CA 1
ATOM 2493 C C . ARG A 1 325 ? 21.820 13.196 2.887 1.00 69.31 325 ARG A C 1
ATOM 2495 O O . ARG A 1 325 ? 21.593 12.627 3.948 1.00 69.31 325 ARG A O 1
ATOM 2502 N N . SER A 1 326 ? 21.488 14.474 2.689 1.00 61.88 326 SER A N 1
ATOM 2503 C CA . SER A 1 326 ? 20.774 15.264 3.704 1.00 61.88 326 SER A CA 1
ATOM 2504 C C . SER A 1 326 ? 19.282 14.923 3.819 1.00 61.88 326 SER A C 1
ATOM 2506 O O . SER A 1 326 ? 18.689 15.146 4.873 1.00 61.88 326 SER A O 1
ATOM 2508 N N . LEU A 1 327 ? 18.674 14.348 2.775 1.00 56.06 327 LEU A N 1
ATOM 2509 C CA . LEU A 1 327 ? 17.271 13.919 2.775 1.00 56.06 327 LEU A CA 1
ATOM 2510 C C . LEU A 1 327 ? 17.063 12.560 3.457 1.00 56.06 327 LEU A C 1
ATOM 2512 O O . LEU A 1 327 ? 15.962 12.285 3.939 1.00 56.06 327 LEU A O 1
ATOM 2516 N N . VAL A 1 328 ? 18.087 11.698 3.492 1.00 59.00 328 VAL A N 1
ATOM 2517 C CA . VAL A 1 328 ? 17.964 10.318 3.988 1.00 59.00 328 VAL A CA 1
ATOM 2518 C C . VAL A 1 328 ? 19.021 10.010 5.043 1.00 59.00 328 VAL A C 1
ATOM 2520 O O . VAL A 1 328 ? 20.175 9.740 4.730 1.00 59.00 328 VAL A O 1
ATOM 2523 N N . GLY A 1 329 ? 18.599 9.978 6.312 1.00 54.50 329 GLY A N 1
ATOM 2524 C CA . GLY A 1 329 ? 19.492 9.749 7.457 1.00 54.50 329 GLY A CA 1
ATOM 2525 C C . GLY A 1 329 ? 20.144 8.357 7.524 1.00 54.50 329 GLY A C 1
ATOM 2526 O O . GLY A 1 329 ? 21.122 8.185 8.242 1.00 54.50 329 GLY A O 1
ATOM 2527 N N . SER A 1 330 ? 19.637 7.369 6.777 1.00 67.56 330 SER A N 1
ATOM 2528 C CA . SER A 1 330 ? 20.155 5.991 6.701 1.00 67.56 330 SER A CA 1
ATOM 2529 C C . SER A 1 330 ? 20.544 5.593 5.267 1.00 67.56 330 SER A C 1
ATOM 2531 O O . SER A 1 330 ? 20.168 4.529 4.772 1.00 67.56 330 SER A O 1
ATOM 2533 N N . MET A 1 331 ? 21.273 6.472 4.574 1.00 78.81 331 MET A N 1
ATOM 2534 C CA . MET A 1 331 ? 21.842 6.209 3.247 1.00 78.81 331 MET A CA 1
ATOM 2535 C C . MET A 1 331 ? 23.244 5.597 3.347 1.00 78.81 331 MET A C 1
ATOM 2537 O O . MET A 1 331 ? 24.035 6.020 4.179 1.00 78.81 331 MET A O 1
ATOM 2541 N N . ILE A 1 332 ? 23.576 4.657 2.466 1.00 80.44 332 ILE A N 1
ATOM 2542 C CA . ILE A 1 332 ? 24.932 4.148 2.230 1.00 80.44 332 ILE A CA 1
ATOM 2543 C C . ILE A 1 332 ? 25.279 4.381 0.767 1.00 80.44 332 ILE A C 1
ATOM 2545 O O . ILE A 1 332 ? 24.569 3.899 -0.115 1.00 80.44 332 ILE A O 1
ATOM 2549 N N . GLU A 1 333 ? 26.372 5.089 0.498 1.00 81.44 333 GLU A N 1
ATOM 2550 C CA . GLU A 1 333 ? 26.875 5.291 -0.856 1.00 81.44 333 GLU A CA 1
ATOM 2551 C C . GLU A 1 333 ? 27.896 4.205 -1.220 1.00 81.44 333 GLU A C 1
ATOM 2553 O O . GLU A 1 333 ? 28.911 4.010 -0.545 1.00 81.44 333 GLU A O 1
ATOM 2558 N N . VAL A 1 334 ? 27.612 3.496 -2.311 1.00 81.06 334 VAL A N 1
ATOM 2559 C CA . VAL A 1 334 ? 28.459 2.458 -2.898 1.00 81.06 334 VAL A CA 1
ATOM 2560 C C . VAL A 1 334 ? 29.004 2.988 -4.217 1.00 81.06 334 VAL A C 1
ATOM 2562 O O . VAL A 1 334 ? 28.321 2.965 -5.238 1.00 81.06 334 VAL A O 1
ATOM 2565 N N . TYR A 1 335 ? 30.243 3.461 -4.206 1.00 83.94 335 TYR A N 1
ATOM 2566 C CA . TYR A 1 335 ? 30.900 3.958 -5.407 1.00 83.94 335 TYR A CA 1
ATOM 2567 C C . TYR A 1 335 ? 31.538 2.813 -6.198 1.00 83.94 335 TYR A C 1
ATOM 2569 O O . TYR A 1 335 ? 32.438 2.128 -5.709 1.00 83.94 335 TYR A O 1
ATOM 2577 N N . VAL A 1 336 ? 31.095 2.622 -7.437 1.00 84.00 336 VAL A N 1
ATOM 2578 C CA . VAL A 1 336 ? 31.620 1.650 -8.394 1.00 84.00 336 VAL A CA 1
ATOM 2579 C C . VAL A 1 336 ? 32.629 2.346 -9.300 1.00 84.00 336 VAL A C 1
ATOM 2581 O O . VAL A 1 336 ? 32.289 3.035 -10.263 1.00 84.00 336 VAL A O 1
ATOM 2584 N N . ARG A 1 337 ? 33.907 2.160 -8.984 1.00 83.19 337 ARG A N 1
ATOM 2585 C CA . ARG A 1 337 ? 35.034 2.679 -9.750 1.00 83.19 337 ARG A CA 1
ATOM 2586 C C . ARG A 1 337 ? 35.375 1.734 -10.912 1.00 83.19 337 ARG A C 1
ATOM 2588 O O . ARG A 1 337 ? 35.584 0.544 -10.675 1.00 83.19 337 ARG A O 1
ATOM 2595 N N . PRO A 1 338 ? 35.528 2.223 -12.153 1.00 76.25 338 PRO A N 1
ATOM 2596 C CA . PRO A 1 338 ? 35.994 1.392 -13.258 1.00 76.25 338 PRO A CA 1
ATOM 2597 C C . PRO A 1 338 ? 37.473 1.015 -13.074 1.00 76.25 338 PRO A C 1
ATOM 2599 O O . PRO A 1 338 ? 38.310 1.854 -12.729 1.00 76.25 338 PRO A O 1
ATOM 2602 N N . ALA A 1 339 ? 37.820 -0.248 -13.331 1.00 69.25 339 ALA A N 1
ATOM 2603 C CA . ALA A 1 339 ? 39.190 -0.758 -13.245 1.00 69.25 339 ALA A CA 1
ATOM 2604 C C . ALA A 1 339 ? 40.110 -0.164 -14.328 1.00 69.25 339 ALA A C 1
ATOM 2606 O O . ALA A 1 339 ? 41.322 -0.059 -14.126 1.00 69.25 339 ALA A O 1
ATOM 2607 N N . ARG A 1 340 ? 39.542 0.214 -15.485 1.00 64.12 340 ARG A N 1
ATOM 2608 C CA . ARG A 1 340 ? 40.219 0.873 -16.614 1.00 64.12 340 ARG A CA 1
ATOM 2609 C C . ARG A 1 340 ? 39.253 1.825 -17.325 1.00 64.12 340 ARG A C 1
ATOM 2611 O O . ARG A 1 340 ? 38.127 1.436 -17.601 1.00 64.12 340 ARG A O 1
ATOM 2618 N N . GLY A 1 341 ? 39.720 3.023 -17.681 1.00 53.72 341 GLY A N 1
ATOM 2619 C CA . GLY A 1 341 ? 38.957 4.003 -18.465 1.00 53.72 341 GLY A CA 1
ATOM 2620 C C . GLY A 1 341 ? 38.930 5.390 -17.826 1.00 53.72 341 GLY A C 1
ATOM 2621 O O . GLY A 1 341 ? 38.995 5.524 -16.606 1.00 53.72 341 GLY A O 1
ATOM 2622 N N . VAL A 1 342 ? 38.871 6.426 -18.666 1.00 50.97 342 VAL A N 1
ATOM 2623 C CA . VAL A 1 342 ? 38.599 7.800 -18.224 1.00 50.97 342 VAL A CA 1
ATOM 2624 C C . VAL A 1 342 ? 37.118 7.851 -17.829 1.00 50.97 342 VAL A C 1
ATOM 2626 O O . VAL A 1 342 ? 36.303 7.315 -18.585 1.00 50.97 342 VAL A O 1
ATOM 2629 N N . PRO A 1 343 ? 36.746 8.432 -16.672 1.00 55.28 343 PRO A N 1
ATOM 2630 C CA . PRO A 1 343 ? 35.339 8.615 -16.324 1.00 55.28 343 PRO A CA 1
ATOM 2631 C C . PRO A 1 343 ? 34.594 9.303 -17.474 1.00 55.28 343 PRO A C 1
ATOM 2633 O O . PRO A 1 343 ? 35.185 10.113 -18.196 1.00 55.28 343 PRO A O 1
ATOM 2636 N N . ARG A 1 344 ? 33.303 8.982 -17.651 1.00 61.34 344 ARG A N 1
ATOM 2637 C CA . ARG A 1 344 ? 32.408 9.745 -18.536 1.00 61.34 344 ARG A CA 1
ATOM 2638 C C . ARG A 1 344 ? 32.680 11.241 -18.328 1.00 61.34 344 ARG A C 1
ATOM 2640 O O . ARG A 1 344 ? 32.733 11.708 -17.190 1.00 61.34 344 ARG A O 1
ATOM 2647 N N . THR A 1 345 ? 32.893 11.986 -19.412 1.00 60.12 345 THR A N 1
ATOM 2648 C CA . THR A 1 345 ? 33.095 13.441 -19.350 1.00 60.12 345 THR A CA 1
ATOM 2649 C C . THR A 1 345 ? 31.935 14.087 -18.600 1.00 60.12 345 THR A C 1
ATOM 2651 O O . THR A 1 345 ? 30.801 13.991 -19.057 1.00 60.12 345 THR A O 1
ATOM 2654 N N . GLY A 1 346 ? 32.228 14.730 -17.467 1.00 67.69 346 GLY A N 1
ATOM 2655 C CA . GLY A 1 346 ? 31.230 15.382 -16.613 1.00 67.69 346 GLY A CA 1
ATOM 2656 C C . GLY A 1 346 ? 30.858 14.632 -15.328 1.00 67.69 346 GLY A C 1
ATOM 2657 O O . GLY A 1 346 ? 30.169 15.222 -14.505 1.00 67.69 346 GLY A O 1
ATOM 2658 N N . TYR A 1 347 ? 31.332 13.395 -15.114 1.00 79.19 347 TYR A N 1
ATOM 2659 C CA . TYR A 1 347 ? 31.136 12.681 -13.846 1.00 79.19 347 TYR A CA 1
ATOM 2660 C C . TYR A 1 347 ? 32.163 13.118 -12.790 1.00 79.19 347 TYR A C 1
ATOM 2662 O O . TYR A 1 347 ? 33.374 12.967 -12.974 1.00 79.19 347 TYR A O 1
ATOM 2670 N N . GLU A 1 348 ? 31.675 13.615 -11.660 1.00 81.19 348 GLU A N 1
ATOM 2671 C CA . GLU A 1 348 ? 32.457 13.953 -10.476 1.00 81.19 348 GLU A CA 1
ATOM 2672 C C . GLU A 1 348 ? 32.424 12.768 -9.501 1.00 81.19 348 GLU A C 1
ATOM 2674 O O . GLU A 1 348 ? 31.346 12.441 -8.998 1.00 81.19 348 GLU A O 1
ATOM 2679 N N . PRO A 1 349 ? 33.553 12.110 -9.190 1.00 78.31 349 PRO A N 1
ATOM 2680 C CA . PRO A 1 349 ? 33.574 11.019 -8.218 1.00 78.31 349 PRO A CA 1
ATOM 2681 C C . PRO A 1 349 ? 33.284 11.515 -6.790 1.00 78.31 349 PRO A C 1
ATOM 2683 O O . PRO A 1 349 ? 33.606 12.658 -6.458 1.00 78.31 349 PRO A O 1
ATOM 2686 N N . PRO A 1 350 ? 32.680 10.686 -5.919 1.00 77.88 350 PRO A N 1
ATOM 2687 C CA . PRO A 1 350 ? 32.483 11.045 -4.520 1.00 77.88 350 PRO A CA 1
ATOM 2688 C C . PRO A 1 350 ? 33.827 11.124 -3.792 1.00 77.88 350 PRO A C 1
ATOM 2690 O O . PRO A 1 350 ? 34.669 10.237 -3.920 1.00 77.88 350 PRO A O 1
ATOM 2693 N N . GLU A 1 351 ? 34.024 12.176 -2.995 1.00 69.31 351 GLU A N 1
ATOM 2694 C CA . GLU A 1 351 ? 35.278 12.372 -2.254 1.00 69.31 351 GLU A CA 1
ATOM 2695 C C . GLU A 1 351 ? 35.489 11.301 -1.174 1.00 69.31 351 GLU A C 1
ATOM 2697 O O . GLU A 1 351 ? 36.623 10.912 -0.890 1.00 69.31 351 GLU A O 1
ATOM 2702 N N . ARG A 1 352 ? 34.397 10.829 -0.553 1.00 69.44 352 ARG A N 1
ATOM 2703 C CA . ARG A 1 352 ? 34.408 9.805 0.499 1.00 69.44 352 ARG A CA 1
ATOM 2704 C C . ARG A 1 352 ? 33.125 8.958 0.403 1.00 69.44 352 ARG A C 1
ATOM 2706 O O . ARG A 1 352 ? 32.129 9.336 1.007 1.00 69.44 352 ARG A O 1
ATOM 2713 N N . PRO A 1 353 ? 33.099 7.856 -0.359 1.00 75.56 353 PRO A N 1
ATOM 2714 C CA . PRO A 1 353 ? 31.996 6.896 -0.296 1.00 75.56 353 PRO A CA 1
ATOM 2715 C C . PRO A 1 353 ? 32.149 5.969 0.923 1.00 75.56 353 PRO A C 1
ATOM 2717 O O . PRO A 1 353 ? 33.272 5.665 1.338 1.00 75.56 353 PRO A O 1
ATOM 2720 N N . GLU A 1 354 ? 31.043 5.480 1.493 1.00 73.06 354 GLU A N 1
ATOM 2721 C CA . GLU A 1 354 ? 31.083 4.463 2.556 1.00 73.06 354 GLU A CA 1
ATOM 2722 C C . GLU A 1 354 ? 31.722 3.166 2.059 1.00 73.06 354 GLU A C 1
ATOM 2724 O O . GLU A 1 354 ? 32.541 2.553 2.754 1.00 73.06 354 GLU A O 1
ATOM 2729 N N . VAL A 1 355 ? 31.368 2.769 0.835 1.00 74.81 355 VAL A N 1
ATOM 2730 C CA . VAL A 1 355 ? 31.869 1.560 0.190 1.00 74.81 355 VAL A CA 1
ATOM 2731 C C . VAL A 1 355 ? 32.404 1.908 -1.190 1.00 74.81 355 VAL A C 1
ATOM 2733 O O . VAL A 1 355 ? 31.734 2.548 -1.991 1.00 74.81 355 VAL A O 1
ATOM 2736 N N . GLU A 1 356 ? 33.614 1.444 -1.485 1.00 78.38 356 GLU A N 1
ATOM 2737 C CA . GLU A 1 356 ? 34.193 1.511 -2.824 1.00 78.38 356 GLU A CA 1
ATOM 2738 C C . GLU A 1 356 ? 34.318 0.094 -3.395 1.00 78.38 356 GLU A C 1
ATOM 2740 O O . GLU A 1 356 ? 34.887 -0.801 -2.751 1.00 78.38 356 GLU A O 1
ATOM 2745 N N . ILE A 1 357 ? 33.794 -0.090 -4.606 1.00 78.62 357 ILE A N 1
ATOM 2746 C CA . ILE A 1 357 ? 33.854 -1.309 -5.413 1.00 78.62 357 ILE A CA 1
ATOM 2747 C C . ILE A 1 357 ? 34.632 -0.990 -6.686 1.00 78.62 357 ILE A C 1
ATOM 2749 O O . ILE A 1 357 ? 34.451 0.065 -7.283 1.00 78.62 357 ILE A O 1
ATOM 2753 N N . VAL A 1 358 ? 35.499 -1.901 -7.118 1.00 76.75 358 VAL A N 1
ATOM 2754 C CA . VAL A 1 358 ? 36.200 -1.782 -8.401 1.00 76.75 358 VAL A CA 1
ATOM 2755 C C . VAL A 1 358 ? 35.547 -2.748 -9.383 1.00 76.75 358 VAL A C 1
ATOM 2757 O O . VAL A 1 358 ? 35.522 -3.939 -9.094 1.00 76.75 358 VAL A O 1
ATOM 2760 N N . SER A 1 359 ? 35.023 -2.250 -10.507 1.00 75.50 359 SER A N 1
ATOM 2761 C CA . SER A 1 359 ? 34.397 -3.063 -11.561 1.00 75.50 359 SER A CA 1
ATOM 2762 C C . SER A 1 359 ? 35.327 -3.238 -12.777 1.00 75.50 359 SER A C 1
ATOM 2764 O O . SER A 1 359 ? 35.873 -2.239 -13.261 1.00 75.50 359 SER A O 1
ATOM 2766 N N . PRO A 1 360 ? 35.515 -4.466 -13.303 1.00 65.75 360 PRO A N 1
ATOM 2767 C CA . PRO A 1 360 ? 35.031 -5.726 -12.738 1.00 65.75 360 PRO A CA 1
ATOM 2768 C C . PRO A 1 360 ? 35.791 -6.087 -11.452 1.00 65.75 360 PRO A C 1
ATOM 2770 O O . PRO A 1 360 ? 36.974 -5.765 -11.303 1.00 65.75 360 PRO A O 1
ATOM 2773 N N . GLU A 1 361 ? 35.113 -6.759 -10.520 1.00 64.38 361 GLU A N 1
ATOM 2774 C CA . GLU A 1 361 ? 35.714 -7.146 -9.241 1.00 64.38 361 GLU A CA 1
ATOM 2775 C C . GLU A 1 361 ? 36.831 -8.183 -9.437 1.00 64.38 361 GLU A C 1
ATOM 2777 O O . GLU A 1 361 ? 36.705 -9.114 -10.232 1.00 64.38 361 GLU A O 1
ATOM 2782 N N . ALA A 1 362 ? 37.924 -8.057 -8.673 1.00 60.03 362 ALA A N 1
ATOM 2783 C CA . ALA A 1 362 ? 39.042 -9.006 -8.734 1.00 60.03 362 ALA A CA 1
ATOM 2784 C C . ALA A 1 362 ? 38.634 -10.437 -8.326 1.00 60.03 362 ALA A C 1
ATOM 2786 O O . ALA A 1 362 ? 39.203 -11.408 -8.821 1.00 60.03 362 ALA A O 1
ATOM 2787 N N . ALA A 1 363 ? 37.645 -10.552 -7.435 1.00 65.75 363 ALA A N 1
ATOM 2788 C CA . ALA A 1 363 ? 36.985 -11.795 -7.057 1.00 65.75 363 ALA A CA 1
ATOM 2789 C C . ALA A 1 363 ? 35.461 -11.586 -7.143 1.00 65.75 363 ALA A C 1
ATOM 2791 O O . ALA A 1 363 ? 34.986 -10.584 -6.605 1.00 65.75 363 ALA A O 1
ATOM 2792 N N . PRO A 1 364 ? 34.690 -12.488 -7.784 1.00 68.50 364 PRO A N 1
ATOM 2793 C CA . PRO A 1 364 ? 33.257 -12.289 -7.990 1.00 68.50 364 PRO A CA 1
ATOM 2794 C C . PRO A 1 364 ? 32.476 -12.099 -6.682 1.00 68.50 364 PRO A C 1
ATOM 2796 O O . PRO A 1 364 ? 32.394 -13.009 -5.859 1.00 68.50 364 PRO A O 1
ATOM 2799 N N . GLY A 1 365 ? 31.858 -10.931 -6.507 1.00 67.00 365 GLY A N 1
ATOM 2800 C CA . GLY A 1 365 ? 30.987 -10.610 -5.377 1.00 67.00 365 GLY A CA 1
ATOM 2801 C C . GLY A 1 365 ? 31.698 -10.095 -4.121 1.00 67.00 365 GLY A C 1
ATOM 2802 O O . GLY A 1 365 ? 31.015 -9.810 -3.140 1.00 67.00 365 GLY A O 1
ATOM 2803 N N . ALA A 1 366 ? 33.025 -9.952 -4.127 1.00 65.88 366 ALA A N 1
ATOM 2804 C CA . ALA A 1 366 ? 33.793 -9.419 -3.003 1.00 65.88 366 ALA A CA 1
ATOM 2805 C C . ALA A 1 366 ? 33.454 -7.953 -2.670 1.00 65.88 366 ALA A C 1
ATOM 2807 O O . ALA A 1 366 ? 33.500 -7.554 -1.504 1.00 65.88 366 ALA A O 1
ATOM 2808 N N . GLY A 1 367 ? 33.115 -7.137 -3.671 1.00 69.88 367 GLY A N 1
ATOM 2809 C CA . GLY A 1 367 ? 32.680 -5.753 -3.463 1.00 69.88 367 GLY A CA 1
ATOM 2810 C C . GLY A 1 367 ? 31.278 -5.685 -2.867 1.00 69.88 367 GLY A C 1
ATOM 2811 O O . GLY A 1 367 ? 31.046 -4.963 -1.900 1.00 69.88 367 GLY A O 1
ATOM 2812 N N . VAL A 1 368 ? 30.366 -6.514 -3.372 1.00 75.94 368 VAL A N 1
ATOM 2813 C CA . VAL A 1 368 ? 29.012 -6.656 -2.818 1.00 75.94 368 VAL A CA 1
ATOM 2814 C C . VAL A 1 368 ? 29.036 -7.163 -1.371 1.00 75.94 368 VAL A C 1
ATOM 2816 O O . VAL A 1 368 ? 28.294 -6.659 -0.528 1.00 75.94 368 VAL A O 1
ATOM 2819 N N . GLU A 1 369 ? 29.912 -8.116 -1.055 1.00 74.88 369 GLU A N 1
ATOM 2820 C CA . GLU A 1 369 ? 30.072 -8.639 0.306 1.00 74.88 369 GLU A CA 1
ATOM 2821 C C . GLU A 1 369 ? 30.534 -7.546 1.282 1.00 74.88 369 GLU A C 1
ATOM 2823 O O . GLU A 1 369 ? 30.025 -7.427 2.396 1.00 74.88 369 GLU A O 1
ATOM 2828 N N . ARG A 1 370 ? 31.428 -6.657 0.834 1.00 73.31 370 ARG A N 1
ATOM 2829 C CA . ARG A 1 370 ? 31.851 -5.477 1.603 1.00 73.31 370 ARG A CA 1
ATOM 2830 C C . ARG A 1 370 ? 30.686 -4.526 1.915 1.00 73.31 370 ARG A C 1
ATOM 2832 O O . ARG A 1 370 ? 30.650 -3.948 3.005 1.00 73.31 370 ARG A O 1
ATOM 2839 N N . THR A 1 371 ? 29.725 -4.385 1.001 1.00 74.44 371 THR A N 1
ATOM 2840 C CA . THR A 1 371 ? 28.504 -3.596 1.231 1.00 74.44 371 THR A CA 1
ATOM 2841 C C . THR A 1 371 ? 27.636 -4.213 2.326 1.00 74.44 371 THR A C 1
ATOM 2843 O O . THR A 1 371 ? 27.210 -3.509 3.241 1.00 74.44 371 THR A O 1
ATOM 2846 N N . LEU A 1 372 ? 27.414 -5.529 2.282 1.00 73.62 372 LEU A N 1
ATOM 2847 C CA . LEU A 1 372 ? 26.605 -6.232 3.283 1.00 73.62 372 LEU A CA 1
ATOM 2848 C C . LEU A 1 372 ? 27.237 -6.190 4.676 1.00 73.62 372 LEU A C 1
ATOM 2850 O O . LEU A 1 372 ? 26.538 -5.922 5.649 1.00 73.62 372 LEU A O 1
ATOM 2854 N N . ARG A 1 373 ? 28.561 -6.336 4.764 1.00 73.50 373 ARG A N 1
ATOM 2855 C CA . ARG A 1 373 ? 29.291 -6.203 6.034 1.00 73.50 373 ARG A CA 1
ATOM 2856 C C . ARG A 1 373 ? 29.160 -4.810 6.644 1.00 73.50 373 ARG A C 1
ATOM 2858 O O . ARG A 1 373 ? 28.952 -4.668 7.846 1.00 73.50 373 ARG A O 1
ATOM 2865 N N . THR A 1 374 ? 29.231 -3.764 5.818 1.00 68.44 374 THR A N 1
ATOM 2866 C CA . THR A 1 374 ? 29.004 -2.379 6.274 1.00 68.44 374 THR A CA 1
ATOM 2867 C C . THR A 1 374 ? 27.597 -2.210 6.861 1.00 68.44 374 THR A C 1
ATOM 2869 O O . THR A 1 374 ? 27.434 -1.591 7.913 1.00 68.44 374 THR A O 1
ATOM 2872 N N . LEU A 1 375 ? 26.587 -2.808 6.223 1.00 71.75 375 LEU A N 1
ATOM 2873 C CA . LEU A 1 375 ? 25.199 -2.798 6.692 1.00 71.75 375 LEU A CA 1
ATOM 2874 C C . LEU A 1 375 ? 25.004 -3.546 8.025 1.00 71.75 375 LEU A C 1
ATOM 2876 O O . LEU A 1 375 ? 24.252 -3.084 8.886 1.00 71.75 375 LEU A O 1
ATOM 2880 N N . GLU A 1 376 ? 25.683 -4.677 8.221 1.00 71.12 376 GLU A N 1
ATOM 2881 C CA . GLU A 1 376 ? 25.659 -5.442 9.477 1.00 71.12 376 GLU A CA 1
ATOM 2882 C C . GLU A 1 376 ? 26.295 -4.660 10.635 1.00 71.12 376 GLU A C 1
ATOM 2884 O O . GLU A 1 376 ? 25.716 -4.575 11.720 1.00 71.12 376 GLU A O 1
ATOM 2889 N N . ILE A 1 377 ? 27.445 -4.017 10.398 1.00 69.88 377 ILE A N 1
ATOM 2890 C CA . ILE A 1 377 ? 28.139 -3.184 11.399 1.00 69.88 377 ILE A CA 1
ATOM 2891 C C . ILE A 1 377 ? 27.275 -1.984 11.815 1.00 69.88 377 ILE A C 1
ATOM 2893 O O . ILE A 1 377 ? 27.220 -1.629 12.995 1.00 69.88 377 ILE A O 1
ATOM 2897 N N . LEU A 1 378 ? 26.533 -1.401 10.868 1.00 65.38 378 LEU A N 1
ATOM 2898 C CA . LEU A 1 378 ? 25.549 -0.345 11.128 1.00 65.38 378 LEU A CA 1
ATOM 2899 C C . LEU A 1 378 ? 24.271 -0.838 11.824 1.00 65.38 378 LEU A C 1
ATOM 2901 O O . LEU A 1 378 ? 23.410 -0.025 12.157 1.00 65.38 378 LEU A O 1
ATOM 2905 N N . LYS A 1 379 ? 24.138 -2.150 12.068 1.00 66.56 379 LYS A N 1
ATOM 2906 C CA . LYS A 1 379 ? 22.937 -2.800 12.623 1.00 66.56 379 LYS A CA 1
ATOM 2907 C C . LYS A 1 379 ? 21.683 -2.601 11.770 1.00 66.56 379 LYS A C 1
ATOM 2909 O O . LYS A 1 379 ? 20.566 -2.688 12.278 1.00 66.56 379 LYS A O 1
ATOM 2914 N N . LEU A 1 380 ? 21.875 -2.349 10.477 1.00 63.47 380 LEU A N 1
ATOM 2915 C CA . LEU A 1 380 ? 20.804 -2.275 9.485 1.00 63.47 380 LEU A CA 1
ATOM 2916 C C . LEU A 1 380 ? 20.416 -3.671 8.983 1.00 63.47 380 LEU A C 1
ATOM 2918 O O . LEU A 1 380 ? 19.291 -3.880 8.533 1.00 63.47 380 LEU A O 1
ATOM 2922 N N . LEU A 1 381 ? 21.326 -4.640 9.115 1.00 65.19 381 LEU A N 1
ATOM 2923 C CA . LEU A 1 381 ? 21.092 -6.054 8.841 1.00 65.19 381 LEU A CA 1
ATOM 2924 C C . LEU A 1 381 ? 21.395 -6.924 10.068 1.00 65.19 381 LEU A C 1
ATOM 2926 O O . LEU A 1 381 ? 22.293 -6.591 10.847 1.00 65.19 381 LEU A O 1
ATOM 2930 N N . PRO A 1 382 ? 20.687 -8.058 10.240 1.00 62.88 382 PRO A N 1
ATOM 2931 C CA . PRO A 1 382 ? 21.130 -9.096 11.159 1.00 62.88 382 PRO A CA 1
ATOM 2932 C C . PRO A 1 382 ? 22.460 -9.698 10.665 1.00 62.88 382 PRO A C 1
ATOM 2934 O O . PRO A 1 382 ? 22.660 -9.781 9.449 1.00 62.88 382 PRO A O 1
ATOM 2937 N N . PRO A 1 383 ? 23.354 -10.126 11.577 1.00 63.34 383 PRO A N 1
ATOM 2938 C CA . PRO A 1 383 ? 24.603 -10.782 11.197 1.00 63.34 383 PRO A CA 1
ATOM 2939 C C . PRO A 1 383 ? 24.312 -12.063 10.403 1.00 63.34 383 PRO A C 1
ATOM 2941 O O . PRO A 1 383 ? 23.448 -12.847 10.801 1.00 63.34 383 PRO A O 1
ATOM 2944 N N . GLY A 1 384 ? 24.996 -12.245 9.271 1.00 59.81 384 GLY A N 1
ATOM 2945 C CA . GLY A 1 384 ? 24.888 -13.449 8.445 1.00 59.81 384 GLY A CA 1
ATOM 2946 C C . GLY A 1 384 ? 25.532 -14.698 9.065 1.00 59.81 384 GLY A C 1
ATOM 2947 O O . GLY A 1 384 ? 26.276 -14.614 10.040 1.00 59.81 384 GLY A O 1
ATOM 2948 N N . ASP A 1 385 ? 25.259 -15.861 8.460 1.00 56.03 385 ASP A N 1
ATOM 2949 C CA . ASP A 1 385 ? 25.800 -17.173 8.868 1.00 56.03 385 ASP A CA 1
ATOM 2950 C C . ASP A 1 385 ? 27.284 -17.381 8.484 1.00 56.03 385 ASP A C 1
ATOM 2952 O O . ASP A 1 385 ? 27.901 -18.366 8.894 1.00 56.03 385 ASP A O 1
ATOM 2956 N N . ASP A 1 386 ? 27.880 -16.463 7.717 1.00 55.94 386 ASP A N 1
ATOM 2957 C CA . ASP A 1 386 ? 29.225 -16.614 7.163 1.00 55.94 386 ASP A CA 1
ATOM 2958 C C . ASP A 1 386 ? 30.273 -15.801 7.934 1.00 55.94 386 ASP A C 1
ATOM 2960 O O . ASP A 1 386 ? 30.172 -14.588 8.045 1.00 55.94 386 ASP A O 1
ATOM 2964 N N . THR A 1 387 ? 31.314 -16.510 8.386 1.00 54.34 387 THR A N 1
ATOM 2965 C CA . THR A 1 387 ? 32.635 -16.073 8.896 1.00 54.34 387 THR A CA 1
ATOM 2966 C C . THR A 1 387 ? 32.684 -14.822 9.803 1.00 54.34 387 THR A C 1
ATOM 2968 O O . THR A 1 387 ? 32.418 -13.715 9.343 1.00 54.34 387 THR A O 1
ATOM 2971 N N . PRO A 1 388 ? 33.147 -14.932 11.067 1.00 56.25 388 PRO A N 1
ATOM 2972 C CA . PRO A 1 388 ? 33.273 -13.774 11.956 1.00 56.25 388 PRO A CA 1
ATOM 2973 C C . PRO A 1 388 ? 34.195 -12.690 11.370 1.00 56.25 388 PRO A C 1
ATOM 2975 O O . PRO A 1 388 ? 35.230 -13.001 10.775 1.00 56.25 388 PRO A O 1
ATOM 2978 N N . TYR A 1 389 ? 33.817 -11.420 11.557 1.00 62.38 389 TYR A N 1
ATOM 2979 C CA . TYR A 1 389 ? 34.576 -10.252 11.096 1.00 62.38 389 TYR A CA 1
ATOM 2980 C C . TYR A 1 389 ? 35.987 -10.246 11.697 1.00 62.38 389 TYR A C 1
ATOM 2982 O O . TYR A 1 389 ? 36.160 -10.556 12.878 1.00 62.38 389 TYR A O 1
ATOM 2990 N N . SER A 1 390 ? 37.001 -9.848 10.925 1.00 67.25 390 SER A N 1
ATOM 2991 C CA . SER A 1 390 ? 38.306 -9.555 11.526 1.00 67.25 390 SER A CA 1
ATOM 2992 C C . SER A 1 390 ? 38.272 -8.205 12.257 1.00 67.25 390 SER A C 1
ATOM 2994 O O . SER A 1 390 ? 37.636 -7.253 11.798 1.00 67.25 390 SER A O 1
ATOM 2996 N N . GLU A 1 391 ? 38.989 -8.086 13.381 1.00 62.84 391 GLU A N 1
ATOM 2997 C CA . GLU A 1 391 ? 39.047 -6.829 14.152 1.00 62.84 391 GLU A CA 1
ATOM 2998 C C . GLU A 1 391 ? 39.574 -5.639 13.327 1.00 62.84 391 GLU A C 1
ATOM 3000 O O . GLU A 1 391 ? 39.222 -4.486 13.589 1.00 62.84 391 GLU A O 1
ATOM 3005 N N . GLU A 1 392 ? 40.430 -5.897 12.335 1.00 65.56 392 GLU A N 1
ATOM 3006 C CA . GLU A 1 392 ? 40.959 -4.869 11.435 1.00 65.56 392 GLU A CA 1
ATOM 3007 C C . GLU A 1 392 ? 39.897 -4.357 10.454 1.00 65.56 392 GLU A C 1
ATOM 3009 O O . GLU A 1 392 ? 39.785 -3.142 10.268 1.00 65.56 392 GLU A O 1
ATOM 3014 N N . GLU A 1 393 ? 39.080 -5.246 9.881 1.00 60.41 393 GLU A N 1
ATOM 3015 C CA . GLU A 1 393 ? 37.968 -4.870 8.997 1.00 60.41 393 GLU A CA 1
ATOM 3016 C C . GLU A 1 393 ? 36.898 -4.077 9.751 1.00 60.41 393 GLU A C 1
ATOM 3018 O O . GLU A 1 393 ? 36.446 -3.035 9.273 1.00 60.41 393 GLU A O 1
ATOM 3023 N N . GLU A 1 394 ? 36.536 -4.519 10.958 1.00 65.75 394 GLU A N 1
ATOM 3024 C CA . GLU A 1 394 ? 35.563 -3.815 11.792 1.00 65.75 394 GLU A CA 1
ATOM 3025 C C . GLU A 1 394 ? 36.075 -2.415 12.172 1.00 65.75 394 GLU A C 1
ATOM 3027 O O . GLU A 1 394 ? 35.356 -1.424 12.028 1.00 65.75 394 GLU A O 1
ATOM 3032 N N . ARG A 1 395 ? 37.352 -2.284 12.567 1.00 69.50 395 ARG A N 1
ATOM 3033 C CA . ARG A 1 395 ? 37.963 -0.973 12.858 1.00 69.50 395 ARG A CA 1
ATOM 3034 C C . ARG A 1 395 ? 37.999 -0.050 11.648 1.00 69.50 395 ARG A C 1
ATOM 3036 O O . ARG A 1 395 ? 37.842 1.158 11.827 1.00 69.50 395 ARG A O 1
ATOM 3043 N N . GLU A 1 396 ? 38.247 -0.570 10.450 1.00 67.06 396 GLU A N 1
ATOM 3044 C CA . GLU A 1 396 ? 38.271 0.224 9.218 1.00 67.06 396 GLU A CA 1
ATOM 3045 C C . GLU A 1 396 ? 36.880 0.772 8.883 1.00 67.06 396 GLU A C 1
ATOM 3047 O O . GLU A 1 396 ? 36.731 1.975 8.656 1.00 67.06 396 GLU A O 1
ATOM 3052 N N . VAL A 1 397 ? 35.852 -0.081 8.933 1.00 64.81 397 VAL A N 1
ATOM 3053 C CA . VAL A 1 397 ? 34.461 0.322 8.690 1.00 64.81 397 VAL A CA 1
ATOM 3054 C C . VAL A 1 397 ? 33.997 1.318 9.755 1.00 64.81 397 VAL A C 1
ATOM 3056 O O . VAL A 1 397 ? 33.530 2.403 9.415 1.00 64.81 397 VAL A O 1
ATOM 3059 N N . LEU A 1 398 ? 34.220 1.036 11.044 1.00 65.81 398 LEU A N 1
ATOM 3060 C CA . LEU A 1 398 ? 33.865 1.948 12.140 1.00 65.81 398 LEU A CA 1
ATOM 3061 C C . LEU A 1 398 ? 34.575 3.306 12.030 1.00 65.81 398 LEU A C 1
ATOM 3063 O O . LEU A 1 398 ? 33.976 4.340 12.325 1.00 65.81 398 LEU A O 1
ATOM 3067 N N . ARG A 1 399 ? 35.844 3.335 11.598 1.00 68.00 399 ARG A N 1
ATOM 3068 C CA . ARG A 1 399 ? 36.590 4.587 11.388 1.00 68.00 399 ARG A CA 1
ATOM 3069 C C . ARG A 1 399 ? 35.970 5.430 10.277 1.00 68.00 399 ARG A C 1
ATOM 3071 O O . ARG A 1 399 ? 35.872 6.644 10.438 1.00 68.00 399 ARG A O 1
ATOM 3078 N N . ARG A 1 400 ? 35.546 4.803 9.175 1.00 62.69 400 ARG A N 1
ATOM 3079 C CA . ARG A 1 400 ? 34.864 5.490 8.067 1.00 62.69 400 ARG A CA 1
ATOM 3080 C C . ARG A 1 400 ? 33.509 6.023 8.509 1.00 62.69 400 ARG A C 1
ATOM 3082 O O . ARG A 1 400 ? 33.263 7.210 8.347 1.00 62.69 400 ARG A O 1
ATOM 3089 N N . LEU A 1 401 ? 32.694 5.190 9.154 1.00 59.72 401 LEU A N 1
ATOM 3090 C CA . LEU A 1 401 ? 31.348 5.549 9.613 1.00 59.72 401 LEU A CA 1
ATOM 3091 C C . LEU A 1 401 ? 31.344 6.694 10.639 1.00 59.72 401 LEU A C 1
ATOM 3093 O O . LEU A 1 401 ? 30.504 7.587 10.540 1.00 59.72 401 LEU A O 1
ATOM 3097 N N . LYS A 1 402 ? 32.325 6.740 11.555 1.00 61.59 402 LYS A N 1
ATOM 3098 C CA . LYS A 1 402 ? 32.551 7.898 12.446 1.00 61.59 402 LYS A CA 1
ATOM 3099 C C . LYS A 1 402 ? 32.837 9.190 11.678 1.00 61.59 402 LYS A C 1
ATOM 3101 O O . LYS A 1 402 ? 32.452 10.266 12.117 1.00 61.59 402 LYS A O 1
ATOM 3106 N N . GLY A 1 403 ? 33.497 9.094 10.524 1.00 53.94 403 GLY A N 1
ATOM 3107 C CA . GLY A 1 403 ? 33.757 10.234 9.643 1.00 53.94 403 GLY A CA 1
ATOM 3108 C C . GLY A 1 403 ? 32.501 10.834 9.000 1.00 53.94 403 GLY A C 1
ATOM 3109 O O . GLY A 1 403 ? 32.556 11.986 8.579 1.00 53.94 403 GLY A O 1
ATOM 3110 N N . PHE A 1 404 ? 31.393 10.086 8.957 1.00 52.44 404 PHE A N 1
ATOM 3111 C CA . PHE A 1 404 ? 30.100 10.518 8.409 1.00 52.44 404 PHE A CA 1
ATOM 3112 C C . PHE A 1 404 ? 29.026 10.763 9.482 1.00 52.44 404 PHE A C 1
ATOM 3114 O O . PHE A 1 404 ? 27.912 11.150 9.146 1.00 52.44 404 PHE A O 1
ATOM 3121 N N . GLY A 1 405 ? 29.343 10.557 10.766 1.00 50.47 405 GLY A N 1
ATOM 3122 C CA . GLY A 1 405 ? 28.423 10.825 11.876 1.00 50.47 405 GLY A CA 1
ATOM 3123 C C . GLY A 1 405 ? 27.339 9.764 12.109 1.00 50.47 405 GLY A C 1
ATOM 3124 O O . GLY A 1 405 ? 26.358 10.057 12.786 1.00 50.47 405 GLY A O 1
ATOM 3125 N N . TYR A 1 406 ? 27.500 8.540 11.586 1.00 48.53 406 TYR A N 1
ATOM 3126 C CA . TYR A 1 406 ? 26.579 7.423 11.877 1.00 48.53 406 TYR A CA 1
ATOM 3127 C C . TYR A 1 406 ? 26.735 6.860 13.303 1.00 48.53 406 TYR A C 1
ATOM 3129 O O . TYR A 1 406 ? 25.828 6.197 13.809 1.00 48.53 406 TYR A O 1
ATOM 3137 N N . LEU A 1 407 ? 27.901 7.081 13.919 1.00 47.34 407 LEU A N 1
ATOM 3138 C CA . LEU A 1 407 ? 28.357 6.557 15.212 1.00 47.34 407 LEU A CA 1
ATOM 3139 C C . LEU A 1 407 ? 29.089 7.655 15.975 1.00 47.34 407 LEU A C 1
ATOM 3141 O O . LEU A 1 407 ? 28.936 7.696 17.216 1.00 47.34 407 LEU A O 1
#